Protein AF-A0A9E5KRP1-F1 (afdb_monomer_lite)

Foldseek 3Di:
DVVVVVVVVVVPDDPLDADDPVLVCLLLVLCCPPPVNVLVNLLLVLLLAQLEDPQQQLQAAPVQADLPQQKGWRFWGKDWDADPDPPHIDIAIGGDPDPLRTAITHHDPVNSVSLVVLVVVCVVLVAAQPADHPNDTRRSDADSNNYGDDQVVQFVSVQVSQVVSQVVQCVVCPPVNPDDGHDNDGSNSSSLNNLLVCVVVVHDLVVSCSSNSPPDSVVSVVSVVVSCVVVVVVVVVVLVVCCVPQQVPFDFQDPVLLVVLLVVLLVLLVVCCVQPLVFFFDQFDDLQETDTHHPADLQRLLNLLSLLLSCVSPVDCVSLVSLVVVLVSLLVCLVVVPHLQFQSLLNRLLSRLLSNCVVPVDVSSVNSLLSSLVSQCVQADPQLLARFGHDDRLDQVRQKDFLLSLSSLVSLLVNCVVPVDCPSVVSSVSHVVSQLVAQQDPQLAGAGMWHAGSVRSHTDDGAHAFEQARPWHFLQSLLSQLQSLLSVCVRVVDVVSVVSNCSSLSVNVSLAESLRFAFRISVDYPPDPGFTALLSLLSNLLSLLSNLVPDDVVSSVVSPSSSSSSLVSQSVPFADPDVVSHSAGGFRRFPGDDHPRHDDDGDNGRTDGSSSRSSSSVSSSSVVDVDDRSD

Secondary structure (DSSP, 8-state):
-TTHHHHTTSTT----PPPPHHHHHHHHHHHHH-TTTGGGHHHHHHHHHH---HHHHHH-BGGGEETTTTEEEE--EEEEEE-SSTT-EEEEEEPPSSGGG-EEEE--HHHHHHHHHHHHHHHHTT------BTTB--BSSB-TTSPBPPHHHHHHHHHHHHHHHHHHHHHHH-GGG------S--HHHHHHHHHHHHHHTT--HHHHHHHHT-SSHHHHHHHHHHHHHHHHHHHHHHHHHHIIIIITTSPPPPHHHHHHHHHHHHHHHHHHHHHHSSSEE-SB-BTTBPPEE-S-STTHHHHHHHHHHHHHHH--HHHHHHHHHHHHHHHHHHHTTTT--BSTHHHHHIIIIIHHHHHH--HHHHHHHHHHHHHHHTTEETTTTEE--BSSTT-GGG-EEEGGGGGTTHHHHHHHHHH--THHHHHHHHHHHHHHHHHB-TTS-B-SEEEE-TTT--EEEEE-SSSSSTTS-BHHHHHHHHHHHHHHHHHH--THHHHHHHHHHHHHHHT--TTS--BSBTT--TT--SPB-HHHHHHHHHHHHHHHTTS-HHHHHHHHHHHHHHHHHHHHHTB---TTT-SSSB-SEEEE---TT-----EEEEE-BHHHHHHHHHHHHHHHS------

pLDDT: mean 88.11, std 15.24, range [25.03, 98.88]

Structure (mmCIF, N/CA/C/O backbone):
data_AF-A0A9E5KRP1-F1
#
_entry.id   AF-A0A9E5KRP1-F1
#
loop_
_atom_site.group_PDB
_atom_site.id
_atom_site.type_symbol
_atom_site.label_atom_id
_atom_site.label_alt_id
_atom_site.label_comp_id
_atom_site.label_asym_id
_atom_site.label_entity_id
_atom_site.label_seq_id
_atom_site.pdbx_PDB_ins_code
_atom_site.Cartn_x
_atom_site.Cartn_y
_atom_site.Cartn_z
_atom_site.occupancy
_atom_site.B_iso_or_equiv
_atom_site.auth_seq_id
_atom_site.auth_comp_id
_atom_site.auth_asym_id
_atom_site.auth_atom_id
_atom_site.pdbx_PDB_model_num
ATOM 1 N N . MET A 1 1 ? 8.502 -35.314 -46.260 1.00 37.97 1 MET A N 1
ATOM 2 C CA . MET A 1 1 ? 9.926 -35.264 -46.667 1.00 37.97 1 MET A CA 1
ATOM 3 C C . MET A 1 1 ? 10.618 -33.906 -46.466 1.00 37.97 1 MET A C 1
ATOM 5 O O . MET A 1 1 ? 11.375 -33.809 -45.516 1.00 37.97 1 MET A O 1
ATOM 9 N N . LEU A 1 2 ? 10.367 -32.830 -47.233 1.00 32.38 2 LEU A N 1
ATOM 10 C CA . LEU A 1 2 ? 11.058 -31.524 -47.022 1.00 32.38 2 LEU A CA 1
ATOM 11 C C . LEU A 1 2 ? 10.621 -30.746 -45.758 1.00 32.38 2 LEU A C 1
ATOM 13 O O . LEU A 1 2 ? 11.355 -29.892 -45.271 1.00 32.38 2 LEU A O 1
ATOM 17 N N . LYS A 1 3 ? 9.433 -31.046 -45.217 1.00 33.03 3 LYS A N 1
ATOM 18 C CA . LYS A 1 3 ? 8.908 -30.447 -43.974 1.00 33.03 3 LYS A CA 1
ATOM 19 C C . LYS A 1 3 ? 9.410 -31.162 -42.709 1.00 33.03 3 LYS A C 1
ATOM 21 O O . LYS A 1 3 ? 9.541 -30.529 -41.673 1.00 33.03 3 LYS A O 1
ATOM 26 N N . GLU A 1 4 ? 9.750 -32.446 -42.818 1.00 28.22 4 GLU A N 1
ATOM 27 C CA . GLU A 1 4 ? 10.308 -33.253 -41.718 1.00 28.22 4 GLU A CA 1
ATOM 28 C C . GLU A 1 4 ? 11.824 -33.059 -41.585 1.00 28.22 4 GLU A C 1
ATOM 30 O O . GLU A 1 4 ? 12.327 -33.019 -40.472 1.00 28.22 4 GLU A O 1
ATOM 35 N N . LEU A 1 5 ? 12.533 -32.797 -42.692 1.00 27.95 5 LEU A N 1
ATOM 36 C CA . LEU A 1 5 ? 13.955 -32.414 -42.674 1.00 27.95 5 LEU A CA 1
ATOM 37 C C . LEU A 1 5 ? 14.219 -31.039 -42.032 1.00 27.95 5 LEU A C 1
ATOM 39 O O . LEU A 1 5 ? 15.330 -30.781 -41.582 1.00 27.95 5 LEU A O 1
ATOM 43 N N . LYS A 1 6 ? 13.207 -30.159 -41.962 1.00 31.48 6 LYS A N 1
ATOM 44 C CA . LYS A 1 6 ? 13.289 -28.898 -41.203 1.00 31.48 6 LYS A CA 1
ATOM 45 C C . LYS A 1 6 ? 13.118 -29.115 -39.698 1.00 31.48 6 LYS A C 1
ATOM 47 O O . LYS A 1 6 ? 13.790 -28.457 -38.921 1.00 31.48 6 LYS A O 1
ATOM 52 N N . LEU A 1 7 ? 12.279 -30.071 -39.298 1.00 30.39 7 LEU A N 1
ATOM 53 C CA . LEU A 1 7 ? 12.051 -30.407 -37.888 1.00 30.39 7 LEU A CA 1
ATOM 54 C C . LEU A 1 7 ? 13.207 -31.214 -37.275 1.00 30.39 7 LEU A C 1
ATOM 56 O O . LEU A 1 7 ? 13.384 -31.185 -36.064 1.00 30.39 7 LEU A O 1
ATOM 60 N N . SER A 1 8 ? 14.030 -31.881 -38.091 1.00 25.03 8 SER A N 1
ATOM 61 C CA . SER A 1 8 ? 15.220 -32.609 -37.627 1.00 25.03 8 SER A CA 1
ATOM 62 C C . SER A 1 8 ? 16.514 -31.780 -37.611 1.00 25.03 8 SER A C 1
ATOM 64 O O . SER A 1 8 ? 17.558 -32.321 -37.267 1.00 25.03 8 SER A O 1
ATOM 66 N N . HIS A 1 9 ? 16.494 -30.509 -38.030 1.00 27.17 9 HIS A N 1
ATOM 67 C CA . HIS A 1 9 ? 17.647 -29.592 -37.924 1.00 27.17 9 HIS A CA 1
ATOM 68 C C . HIS A 1 9 ? 17.486 -28.530 -36.826 1.00 27.17 9 HIS A C 1
ATOM 70 O O . HIS A 1 9 ? 18.462 -27.867 -36.494 1.00 27.17 9 HIS A O 1
ATOM 76 N N . ASP A 1 10 ? 16.301 -28.415 -36.218 1.00 29.91 10 ASP A N 1
ATOM 77 C CA . ASP A 1 10 ? 16.055 -27.536 -35.063 1.00 29.91 10 ASP A CA 1
ATOM 78 C C . ASP A 1 10 ? 16.246 -28.253 -33.709 1.00 29.91 10 ASP A C 1
ATOM 80 O O . ASP A 1 10 ? 15.986 -27.683 -32.654 1.00 29.91 10 ASP A O 1
ATOM 84 N N . ALA A 1 11 ? 16.742 -29.494 -33.721 1.00 29.14 11 ALA A N 1
ATOM 85 C CA . ALA A 1 11 ? 17.014 -30.298 -32.531 1.00 29.14 11 ALA A CA 1
ATOM 86 C C . ALA A 1 11 ? 18.517 -30.344 -32.185 1.00 29.14 11 ALA A C 1
ATOM 88 O O . ALA A 1 11 ? 19.044 -31.434 -32.026 1.00 29.14 11 ALA A O 1
ATOM 89 N N . ASP A 1 12 ? 19.199 -29.187 -32.183 1.00 33.22 12 ASP A N 1
ATOM 90 C CA . ASP A 1 12 ? 20.297 -28.802 -31.253 1.00 33.22 12 ASP A CA 1
ATOM 91 C C . ASP A 1 12 ? 20.893 -27.417 -31.617 1.00 33.22 12 ASP A C 1
ATOM 93 O O . ASP A 1 12 ? 22.101 -27.217 -31.754 1.00 33.22 12 ASP A O 1
ATOM 97 N N . GLY A 1 13 ? 20.040 -26.417 -31.861 1.00 31.28 13 GLY A N 1
ATOM 98 C CA . GLY A 1 13 ? 20.516 -25.063 -32.151 1.00 31.28 13 GLY A CA 1
ATOM 99 C C . GLY A 1 13 ? 20.951 -24.354 -30.870 1.00 31.28 13 GLY A C 1
ATOM 100 O O . GLY A 1 13 ? 20.089 -23.876 -30.134 1.00 31.28 13 GLY A O 1
ATOM 101 N N . GLU A 1 14 ? 22.259 -24.249 -30.607 1.00 38.22 14 GLU A N 1
ATOM 102 C CA . GLU A 1 14 ? 22.798 -23.350 -29.576 1.00 38.22 14 GLU A CA 1
ATOM 103 C C . GLU A 1 14 ? 22.101 -21.980 -29.666 1.00 38.22 14 GLU A C 1
ATOM 105 O O . GLU A 1 14 ? 22.169 -21.282 -30.684 1.00 38.22 14 GLU A O 1
ATOM 110 N N . LYS A 1 15 ? 21.378 -21.608 -28.602 1.00 49.88 15 LYS A N 1
ATOM 111 C CA . LYS A 1 15 ? 20.687 -20.318 -28.495 1.00 49.88 15 LYS A CA 1
ATOM 112 C C . LYS A 1 15 ? 21.673 -19.179 -28.783 1.00 49.88 15 LYS A C 1
ATOM 114 O O . LYS A 1 15 ? 22.789 -19.181 -28.269 1.00 49.88 15 LYS A O 1
ATOM 119 N N . ARG A 1 16 ? 21.260 -18.185 -29.580 1.00 56.50 16 ARG A N 1
ATOM 120 C CA . ARG A 1 16 ? 22.070 -16.997 -29.916 1.00 56.50 16 ARG A CA 1
ATOM 121 C C . ARG A 1 16 ? 22.377 -16.187 -28.649 1.00 56.50 16 ARG A C 1
ATOM 123 O O . ARG A 1 16 ? 21.557 -15.371 -28.241 1.00 56.50 16 ARG A O 1
ATOM 130 N N . LYS A 1 17 ? 23.540 -16.403 -28.031 1.00 67.12 17 LYS A N 1
ATOM 131 C CA . LYS A 1 17 ? 23.971 -15.685 -26.820 1.00 67.12 17 LYS A CA 1
ATOM 132 C C . LYS A 1 17 ? 24.556 -14.307 -27.157 1.00 67.12 17 LYS A C 1
ATOM 134 O O . LYS A 1 17 ? 25.277 -14.157 -28.144 1.00 67.12 17 LYS A O 1
ATOM 139 N N . ALA A 1 18 ? 24.230 -13.307 -26.339 1.00 82.31 18 ALA A N 1
ATOM 140 C CA . ALA A 1 18 ? 24.843 -11.979 -26.370 1.00 82.31 18 ALA A CA 1
ATOM 141 C C . ALA A 1 18 ? 26.284 -12.015 -25.831 1.00 82.31 18 ALA A C 1
ATOM 143 O O . ALA A 1 18 ? 26.639 -12.909 -25.065 1.00 82.31 18 ALA A O 1
ATOM 144 N N . LEU A 1 19 ? 27.101 -11.026 -26.206 1.00 84.19 19 LEU A N 1
ATOM 145 C CA . LEU A 1 19 ? 28.439 -10.851 -25.629 1.00 84.19 19 LEU A CA 1
ATOM 146 C C . LEU A 1 19 ? 28.336 -10.347 -24.192 1.00 84.19 19 LEU A C 1
ATOM 148 O O . LEU A 1 19 ? 27.588 -9.395 -23.949 1.00 84.19 19 LEU A O 1
ATOM 152 N N . THR A 1 20 ? 29.125 -10.909 -23.273 1.00 86.00 20 THR A N 1
ATOM 153 C CA . THR A 1 20 ? 29.281 -10.377 -21.907 1.00 86.00 20 THR A CA 1
ATOM 154 C C . THR A 1 20 ? 29.922 -8.983 -21.924 1.00 86.00 20 THR A C 1
ATOM 156 O O . THR A 1 20 ? 30.481 -8.562 -22.939 1.00 86.00 20 THR A O 1
ATOM 159 N N . VAL A 1 21 ? 29.840 -8.242 -20.813 1.00 82.81 21 VAL A N 1
ATOM 160 C CA . VAL A 1 21 ? 30.488 -6.919 -20.691 1.00 82.81 21 VAL A CA 1
ATOM 161 C C . VAL A 1 21 ? 32.001 -7.035 -20.893 1.00 82.81 21 VAL A C 1
ATOM 163 O O . VAL A 1 21 ? 32.587 -6.265 -21.646 1.00 82.81 21 VAL A O 1
ATOM 166 N N . GLU A 1 22 ? 32.623 -8.055 -20.303 1.00 84.88 22 GLU A N 1
ATOM 167 C CA . GLU A 1 22 ? 34.058 -8.326 -20.449 1.00 84.88 22 GLU A CA 1
ATOM 168 C C . GLU A 1 22 ? 34.441 -8.612 -21.909 1.00 84.88 22 GLU A C 1
ATOM 170 O O . GLU A 1 22 ? 35.427 -8.074 -22.403 1.00 84.88 22 GLU A O 1
ATOM 175 N N . GLN A 1 23 ? 33.625 -9.385 -22.635 1.00 89.56 23 GLN A N 1
ATOM 176 C CA . GLN A 1 23 ? 33.840 -9.665 -24.059 1.00 89.56 23 GLN A CA 1
ATOM 177 C C . GLN A 1 23 ? 33.658 -8.422 -24.939 1.00 89.56 23 GLN A C 1
ATOM 179 O O . GLN A 1 23 ? 34.384 -8.253 -25.916 1.00 89.56 23 GLN A O 1
ATOM 184 N N . GLN A 1 24 ? 32.704 -7.544 -24.619 1.00 89.38 24 GLN A N 1
ATOM 185 C CA . GLN A 1 24 ? 32.535 -6.273 -25.336 1.00 89.38 24 GLN A CA 1
ATOM 186 C C . GLN A 1 24 ? 33.739 -5.360 -25.133 1.00 89.38 24 GLN A C 1
ATOM 188 O O . GLN A 1 24 ? 34.282 -4.840 -26.106 1.00 89.38 24 GLN A O 1
ATOM 193 N N . ASN A 1 25 ? 34.181 -5.217 -23.883 1.00 89.25 25 ASN A N 1
ATOM 194 C CA . ASN A 1 25 ? 35.348 -4.415 -23.541 1.00 89.25 25 ASN A CA 1
ATOM 195 C C . ASN A 1 25 ? 36.602 -4.955 -24.232 1.00 89.25 25 ASN A C 1
ATOM 197 O O . ASN A 1 25 ? 37.349 -4.178 -24.817 1.00 89.25 25 ASN A O 1
ATOM 201 N N . LEU A 1 26 ? 36.786 -6.280 -24.247 1.00 91.88 26 LEU A N 1
ATOM 202 C CA . LEU A 1 26 ? 37.888 -6.928 -24.954 1.00 91.88 26 LEU A CA 1
ATOM 203 C C . LEU A 1 26 ? 37.864 -6.633 -26.461 1.00 91.88 26 LEU A C 1
ATOM 205 O O . LEU A 1 26 ? 38.884 -6.241 -27.023 1.00 91.88 26 LEU A O 1
ATOM 209 N N . LEU A 1 27 ? 36.704 -6.782 -27.112 1.00 93.19 27 LEU A N 1
ATOM 210 C CA . LEU A 1 27 ? 36.557 -6.504 -28.542 1.00 93.19 27 LEU A CA 1
ATOM 211 C C . LEU A 1 27 ? 36.924 -5.053 -28.872 1.00 93.19 27 LEU A C 1
ATOM 213 O O . LEU A 1 27 ? 37.652 -4.809 -29.832 1.00 93.19 27 LEU A O 1
ATOM 217 N N . PHE A 1 28 ? 36.403 -4.092 -28.106 1.00 93.69 28 PHE A N 1
ATOM 218 C CA . PHE A 1 28 ? 36.619 -2.678 -28.398 1.00 93.69 28 PHE A CA 1
ATOM 219 C C . PHE A 1 28 ? 38.017 -2.199 -28.032 1.00 93.69 28 PHE A C 1
ATOM 221 O O . PHE A 1 28 ? 38.563 -1.417 -28.801 1.00 93.69 28 PHE A O 1
ATOM 228 N N . ALA A 1 29 ? 38.616 -2.712 -26.954 1.00 91.06 29 ALA A N 1
ATOM 229 C CA . ALA A 1 29 ? 40.016 -2.451 -26.628 1.00 91.06 29 ALA A CA 1
ATOM 230 C C . ALA A 1 29 ? 40.941 -2.944 -27.752 1.00 91.06 29 ALA A C 1
ATOM 232 O O . ALA A 1 29 ? 41.749 -2.179 -28.277 1.00 91.06 29 ALA A O 1
ATOM 233 N N . PHE A 1 30 ? 40.738 -4.185 -28.210 1.00 93.12 30 PHE A N 1
ATOM 234 C CA . PHE A 1 30 ? 41.506 -4.757 -29.315 1.00 93.12 30 PHE A CA 1
ATOM 235 C C . PHE A 1 30 ? 41.361 -3.938 -30.604 1.00 93.12 30 PHE A C 1
ATOM 237 O O . PHE A 1 30 ? 42.347 -3.617 -31.263 1.00 93.12 30 PHE A O 1
ATOM 244 N N . LEU A 1 31 ? 40.131 -3.552 -30.957 1.00 92.44 31 LEU A N 1
ATOM 245 C CA . LEU A 1 31 ? 39.888 -2.715 -32.130 1.00 92.44 31 LEU A CA 1
ATOM 246 C C . LEU A 1 31 ? 40.499 -1.316 -31.987 1.00 92.44 31 LEU A C 1
ATOM 248 O O . LEU A 1 31 ? 40.983 -0.790 -32.979 1.00 92.44 31 LEU A O 1
ATOM 252 N N . SER A 1 32 ? 40.502 -0.707 -30.798 1.00 89.56 32 SER A N 1
ATOM 253 C CA . SER A 1 32 ? 41.089 0.624 -30.617 1.00 89.56 32 SER A CA 1
ATOM 254 C C . SER A 1 32 ? 42.616 0.620 -30.676 1.00 89.56 32 SER A C 1
ATOM 256 O O . SER A 1 32 ? 43.192 1.576 -31.186 1.00 89.56 32 SER A O 1
ATOM 258 N N . GLU A 1 33 ? 43.267 -0.441 -30.195 1.00 85.75 33 GLU A N 1
ATOM 259 C CA . GLU A 1 33 ? 44.726 -0.497 -30.034 1.00 85.75 33 GLU A CA 1
ATOM 260 C C . GLU A 1 33 ? 45.449 -1.115 -31.242 1.00 85.75 33 GLU A C 1
ATOM 262 O O . GLU A 1 33 ? 46.601 -0.777 -31.516 1.00 85.75 33 GLU A O 1
ATOM 267 N N . HIS A 1 34 ? 44.793 -2.003 -31.994 1.00 89.00 34 HIS A N 1
ATOM 268 C CA . HIS A 1 34 ? 45.447 -2.766 -33.055 1.00 89.00 34 HIS A CA 1
ATOM 269 C C . HIS A 1 34 ? 45.417 -2.032 -34.411 1.00 89.00 34 HIS A C 1
ATOM 271 O O . HIS A 1 34 ? 44.379 -1.973 -35.077 1.00 89.00 34 HIS A O 1
ATOM 277 N N . GLU A 1 35 ? 46.580 -1.572 -34.894 1.00 84.38 35 GLU A N 1
ATOM 278 C CA . GLU A 1 35 ? 46.730 -0.752 -36.118 1.00 84.38 35 GLU A CA 1
ATOM 279 C C . GLU A 1 35 ? 45.981 -1.315 -37.339 1.00 84.38 35 GLU A C 1
ATOM 281 O O . GLU A 1 35 ? 45.259 -0.602 -38.035 1.00 84.38 35 GLU A O 1
ATOM 286 N N . GLN A 1 36 ? 46.098 -2.625 -37.588 1.00 88.25 36 GLN A N 1
ATOM 287 C CA . GLN A 1 36 ? 45.444 -3.266 -38.734 1.00 88.25 36 GLN A CA 1
ATOM 288 C C . GLN A 1 36 ? 43.908 -3.219 -38.668 1.00 88.25 36 GLN A C 1
ATOM 290 O O . GLN A 1 36 ? 43.261 -3.201 -39.716 1.00 88.25 36 GLN A O 1
ATOM 295 N N . TYR A 1 37 ? 43.311 -3.242 -37.475 1.00 91.62 37 TYR A N 1
ATOM 296 C CA . TYR A 1 37 ? 41.864 -3.387 -37.291 1.00 91.62 37 TYR A CA 1
ATOM 297 C C . TYR A 1 37 ? 41.170 -2.107 -36.826 1.00 91.62 37 TYR A C 1
ATOM 299 O O . TYR A 1 37 ? 39.943 -2.058 -36.874 1.00 91.62 37 TYR A O 1
ATOM 307 N N . HIS A 1 38 ? 41.932 -1.065 -36.491 1.00 90.38 38 HIS A N 1
ATOM 308 C CA . HIS A 1 38 ? 41.427 0.221 -36.010 1.00 90.38 38 HIS A CA 1
ATOM 309 C C . HIS A 1 38 ? 40.341 0.837 -36.899 1.00 90.38 38 HIS A C 1
ATOM 311 O O . HIS A 1 38 ? 39.298 1.261 -36.413 1.00 90.38 38 HIS A O 1
ATOM 317 N N . HIS A 1 39 ? 40.503 0.766 -38.220 1.00 89.69 39 HIS A N 1
ATOM 318 C CA . HIS A 1 39 ? 39.502 1.256 -39.175 1.00 89.69 39 HIS A CA 1
ATOM 319 C C . HIS A 1 39 ? 38.140 0.528 -39.114 1.00 89.69 39 HIS A C 1
ATOM 321 O O . HIS A 1 39 ? 37.157 1.019 -39.655 1.00 89.69 39 HIS A O 1
ATOM 327 N N . TRP A 1 40 ? 38.045 -0.645 -38.476 1.00 93.00 40 TRP A N 1
ATOM 328 C CA . TRP A 1 40 ? 36.770 -1.335 -38.239 1.00 93.00 40 TRP A CA 1
ATOM 329 C C . TRP A 1 40 ? 36.097 -0.933 -36.921 1.00 93.00 40 TRP A C 1
ATOM 331 O O . TRP A 1 40 ? 34.944 -1.317 -36.698 1.00 93.00 40 TRP A O 1
ATOM 341 N N . TYR A 1 41 ? 36.784 -0.191 -36.045 1.00 94.62 41 TYR A N 1
ATOM 342 C CA . TYR A 1 41 ? 36.247 0.224 -34.751 1.00 94.62 41 TYR A CA 1
ATOM 343 C C . TYR A 1 41 ? 34.919 0.983 -34.894 1.00 94.62 41 TYR A C 1
ATOM 345 O O . TYR A 1 41 ? 33.939 0.528 -34.293 1.00 94.62 41 TYR A O 1
ATOM 353 N N . PRO A 1 42 ? 34.805 2.040 -35.732 1.00 94.69 42 PRO A N 1
ATOM 354 C CA . PRO A 1 42 ? 33.580 2.830 -35.809 1.00 94.69 42 PRO A CA 1
ATOM 355 C C . PRO A 1 42 ? 32.341 2.000 -36.143 1.00 94.69 42 PRO A C 1
ATOM 357 O O . PRO A 1 42 ? 31.336 2.051 -35.431 1.00 94.69 42 PRO A O 1
ATOM 360 N N . VAL A 1 43 ? 32.421 1.171 -37.189 1.00 94.38 43 VAL A N 1
ATOM 361 C CA . VAL A 1 43 ? 31.264 0.402 -37.662 1.00 94.38 43 VAL A CA 1
ATOM 362 C C . VAL A 1 43 ? 30.788 -0.613 -36.624 1.00 94.38 43 VAL A C 1
ATOM 364 O O . VAL A 1 43 ? 29.587 -0.710 -36.373 1.00 94.38 43 VAL A O 1
ATOM 367 N N . PHE A 1 44 ? 31.694 -1.351 -35.971 1.00 94.81 44 PHE A N 1
ATOM 368 C CA . PHE A 1 44 ? 31.293 -2.347 -34.974 1.00 94.81 44 PHE A CA 1
ATOM 369 C C . PHE A 1 44 ? 30.846 -1.710 -33.658 1.00 94.81 44 PHE A C 1
ATOM 371 O O . PHE A 1 44 ? 29.906 -2.216 -33.037 1.00 94.81 44 PHE A O 1
ATOM 378 N N . TYR A 1 45 ? 31.455 -0.589 -33.267 1.00 94.19 45 TYR A N 1
ATOM 379 C CA . TYR A 1 45 ? 31.048 0.166 -32.087 1.00 94.19 45 TYR A CA 1
ATOM 380 C C . TYR A 1 45 ? 29.623 0.699 -32.238 1.00 94.19 45 TYR A C 1
ATOM 382 O O . TYR A 1 45 ? 28.769 0.449 -31.384 1.00 94.19 45 TYR A O 1
ATOM 390 N N . ILE A 1 46 ? 29.324 1.340 -33.370 1.00 94.38 46 ILE A N 1
ATOM 391 C CA . ILE A 1 46 ? 27.987 1.867 -33.665 1.00 94.38 46 ILE A CA 1
ATOM 392 C C . ILE A 1 46 ? 26.966 0.724 -33.721 1.00 94.38 46 ILE A C 1
ATOM 394 O O . ILE A 1 46 ? 25.895 0.824 -33.125 1.00 94.38 46 ILE A O 1
ATOM 398 N N . MET A 1 47 ? 27.291 -0.406 -34.357 1.00 91.88 47 MET A N 1
ATOM 399 C CA . MET A 1 47 ? 26.402 -1.577 -34.398 1.00 91.88 47 MET A CA 1
ATOM 400 C C . MET A 1 47 ? 26.033 -2.109 -33.010 1.00 91.88 47 MET A C 1
ATOM 402 O O . MET A 1 47 ? 24.876 -2.468 -32.778 1.00 91.88 47 MET A O 1
ATOM 406 N N . CYS A 1 48 ? 27.004 -2.174 -32.098 1.00 90.44 48 CYS A N 1
ATOM 407 C CA . CYS A 1 48 ? 26.801 -2.704 -30.752 1.00 90.44 48 CYS A CA 1
ATOM 408 C C . CYS A 1 48 ? 26.080 -1.724 -29.815 1.00 90.44 48 CYS A C 1
ATOM 410 O O . CYS A 1 48 ? 25.527 -2.166 -28.813 1.00 90.44 48 CYS A O 1
ATOM 412 N N . ASN A 1 49 ? 26.058 -0.427 -30.144 1.00 90.44 49 ASN A N 1
ATOM 413 C CA . ASN A 1 49 ? 25.513 0.634 -29.285 1.00 90.44 49 ASN A CA 1
ATOM 414 C C . ASN A 1 49 ? 24.282 1.356 -29.864 1.00 90.44 49 ASN A C 1
ATOM 416 O O . ASN A 1 49 ? 23.762 2.277 -29.246 1.00 90.44 49 ASN A O 1
ATOM 420 N N . THR A 1 50 ? 23.789 0.945 -31.035 1.00 89.75 50 THR A N 1
ATOM 421 C CA . THR A 1 50 ? 22.557 1.498 -31.644 1.00 89.75 50 THR A CA 1
ATOM 422 C C . THR A 1 50 ? 21.518 0.427 -31.966 1.00 89.75 50 THR A C 1
ATOM 424 O O . THR A 1 50 ? 20.367 0.730 -32.275 1.00 89.75 50 THR A O 1
ATOM 427 N N . GLY A 1 51 ? 21.912 -0.852 -31.951 1.00 86.56 51 GLY A N 1
ATOM 428 C CA . GLY A 1 51 ? 21.019 -1.965 -32.260 1.00 86.56 51 GLY A CA 1
ATOM 429 C C . GLY A 1 51 ? 20.543 -2.012 -33.709 1.00 86.56 51 GLY A C 1
ATOM 430 O O . GLY A 1 51 ? 19.630 -2.778 -34.019 1.00 86.56 51 GLY A O 1
ATOM 431 N N . MET A 1 52 ? 21.117 -1.225 -34.618 1.00 88.81 52 MET A N 1
ATOM 432 C CA . MET A 1 52 ? 20.739 -1.229 -36.031 1.00 88.81 52 MET A CA 1
ATOM 433 C C . MET A 1 52 ? 21.051 -2.574 -36.705 1.00 88.81 52 MET A C 1
ATOM 435 O O . MET A 1 52 ? 21.984 -3.297 -36.350 1.00 88.81 52 MET A O 1
ATOM 439 N N . ARG A 1 53 ? 20.247 -2.949 -37.704 1.00 87.81 53 ARG A N 1
ATOM 440 C CA . ARG A 1 53 ? 20.509 -4.135 -38.530 1.00 87.81 53 ARG A CA 1
ATOM 441 C C . ARG A 1 53 ? 21.715 -3.872 -39.428 1.00 87.81 53 ARG A C 1
ATOM 443 O O . ARG A 1 53 ? 21.935 -2.757 -39.883 1.00 87.81 53 ARG A O 1
ATOM 450 N N . VAL A 1 54 ? 22.444 -4.926 -39.791 1.00 88.88 54 VAL A N 1
ATOM 451 C CA . VAL A 1 54 ? 23.623 -4.808 -40.671 1.00 88.88 54 VAL A CA 1
ATOM 452 C C . VAL A 1 54 ? 23.321 -4.136 -42.019 1.00 88.88 54 VAL A C 1
ATOM 454 O O . VAL A 1 54 ? 24.135 -3.359 -42.508 1.00 88.88 54 VAL A O 1
ATOM 457 N N . GLY A 1 55 ? 22.138 -4.368 -42.595 1.00 87.38 55 GLY A N 1
ATOM 458 C CA . GLY A 1 55 ? 21.699 -3.676 -43.813 1.00 87.38 55 GLY A CA 1
ATOM 459 C C . GLY A 1 55 ? 21.332 -2.205 -43.595 1.00 87.38 55 GLY A C 1
ATOM 460 O O . GLY A 1 55 ? 21.474 -1.408 -44.511 1.00 87.38 55 GLY A O 1
ATOM 461 N N . GLU A 1 56 ? 20.881 -1.833 -42.395 1.00 90.75 56 GLU A N 1
ATOM 462 C CA . GLU A 1 56 ? 20.603 -0.433 -42.037 1.00 90.75 56 GLU A CA 1
ATOM 463 C C . GLU A 1 56 ? 21.929 0.329 -41.874 1.00 90.75 56 GLU A C 1
ATOM 465 O O . GLU A 1 56 ? 22.068 1.427 -42.388 1.00 90.75 56 GLU A O 1
ATOM 470 N N . ILE A 1 57 ? 22.937 -0.289 -41.247 1.00 92.38 57 ILE A N 1
ATOM 471 C CA . ILE A 1 57 ? 24.273 0.305 -41.057 1.00 92.38 57 ILE A CA 1
ATOM 472 C C . ILE A 1 57 ? 25.023 0.452 -42.380 1.00 92.38 57 ILE A C 1
ATOM 474 O O . ILE A 1 57 ? 25.543 1.519 -42.677 1.00 92.38 57 ILE A O 1
ATOM 478 N N . THR A 1 58 ? 25.057 -0.598 -43.203 1.00 91.69 58 THR A N 1
ATOM 479 C CA . THR A 1 58 ? 25.730 -0.543 -44.518 1.00 91.69 58 THR A CA 1
ATOM 480 C C . THR A 1 58 ? 25.020 0.361 -45.527 1.00 91.69 58 THR A C 1
ATOM 482 O O . THR A 1 58 ? 25.638 0.766 -46.506 1.00 91.69 58 THR A O 1
ATOM 485 N N . GLY A 1 59 ? 23.741 0.677 -45.297 1.00 90.81 59 GLY A N 1
ATOM 486 C CA . GLY A 1 59 ? 22.988 1.655 -46.081 1.00 90.81 59 GLY A CA 1
ATOM 487 C C . GLY A 1 59 ? 23.042 3.082 -45.534 1.00 90.81 59 GLY A C 1
ATOM 488 O O . GLY A 1 59 ? 22.671 3.993 -46.254 1.00 90.81 59 GLY A O 1
ATOM 489 N N . LEU A 1 60 ? 23.506 3.301 -44.301 1.00 94.00 60 LEU A N 1
ATOM 490 C CA . LEU A 1 60 ? 23.420 4.600 -43.633 1.00 94.00 60 LEU A CA 1
ATOM 491 C C . LEU A 1 60 ? 24.201 5.688 -44.387 1.00 94.00 60 LEU A C 1
ATOM 493 O O . LEU A 1 60 ? 25.337 5.450 -44.804 1.00 94.00 60 LEU A O 1
ATOM 497 N N . ARG A 1 61 ? 23.615 6.883 -44.531 1.00 94.69 61 ARG A N 1
ATOM 498 C CA . ARG A 1 61 ? 24.231 8.036 -45.212 1.00 94.69 61 ARG A CA 1
ATOM 499 C C . ARG A 1 61 ? 24.561 9.150 -44.233 1.00 94.69 61 ARG A C 1
ATOM 501 O O . ARG A 1 61 ? 23.918 9.270 -43.191 1.00 94.69 61 ARG A O 1
ATOM 508 N N . TRP A 1 62 ? 25.500 10.023 -44.593 1.00 93.69 62 TRP A N 1
ATOM 509 C CA . TRP A 1 62 ? 25.866 11.160 -43.738 1.00 93.69 62 TRP A CA 1
ATOM 510 C C . TRP A 1 62 ? 24.684 12.089 -43.444 1.00 93.69 62 TRP A C 1
ATOM 512 O O . TRP A 1 62 ? 24.599 12.652 -42.359 1.00 93.69 62 TRP A O 1
ATOM 522 N N . ARG A 1 63 ? 23.731 12.192 -44.377 1.00 92.38 63 ARG A N 1
ATOM 523 C CA . ARG A 1 63 ? 22.499 12.989 -44.230 1.00 92.38 63 ARG A CA 1
ATOM 524 C C . ARG A 1 63 ? 21.470 12.380 -43.275 1.00 92.38 63 ARG A C 1
ATOM 526 O O . ARG A 1 63 ? 20.529 13.068 -42.898 1.00 92.38 63 ARG A O 1
ATOM 533 N N . ASP A 1 64 ? 21.616 11.105 -42.921 1.00 92.81 64 ASP A N 1
ATOM 534 C CA . ASP A 1 64 ? 20.732 10.422 -41.975 1.00 92.81 64 ASP A CA 1
ATOM 535 C C . ASP A 1 64 ? 21.214 10.575 -40.514 1.00 92.81 64 ASP A C 1
ATOM 537 O O . ASP A 1 64 ? 20.536 10.113 -39.598 1.00 92.81 64 ASP A O 1
ATOM 541 N N . VAL A 1 65 ? 22.375 11.203 -40.284 1.00 94.31 65 VAL A N 1
ATOM 542 C CA . VAL A 1 65 ? 23.010 11.363 -38.966 1.00 94.31 65 VAL A CA 1
ATOM 543 C C . VAL A 1 65 ? 23.078 12.844 -38.603 1.00 94.31 65 VAL A C 1
ATOM 545 O O . VAL A 1 65 ? 23.827 13.608 -39.211 1.00 94.31 65 VAL A O 1
ATOM 548 N N . ASP A 1 66 ? 22.333 13.235 -37.573 1.00 92.00 66 ASP A N 1
ATOM 549 C CA . ASP A 1 66 ? 22.391 14.571 -36.986 1.00 92.00 66 ASP A CA 1
ATOM 550 C C . ASP A 1 66 ? 23.347 14.561 -35.785 1.00 92.00 66 ASP A C 1
ATOM 552 O O . ASP A 1 66 ? 23.029 14.043 -34.711 1.00 92.00 66 ASP A O 1
ATOM 556 N N . LEU A 1 67 ? 24.557 15.091 -35.984 1.00 90.19 67 LEU A N 1
ATOM 557 C CA . LEU A 1 67 ? 25.588 15.138 -34.944 1.00 90.19 67 LEU A CA 1
ATOM 558 C C . LEU A 1 67 ? 25.311 16.213 -33.884 1.00 90.19 67 LEU A C 1
ATOM 560 O O . LEU A 1 67 ? 25.884 16.122 -32.794 1.00 90.19 67 LEU A O 1
ATOM 564 N N . ASP A 1 68 ? 24.482 17.214 -34.182 1.00 87.31 68 ASP A N 1
ATOM 565 C CA . ASP A 1 68 ? 24.183 18.316 -33.266 1.00 87.31 68 ASP A CA 1
ATOM 566 C C . ASP A 1 68 ? 23.072 17.900 -32.301 1.00 87.31 68 ASP A C 1
ATOM 568 O O . ASP A 1 68 ? 23.266 17.942 -31.085 1.00 87.31 68 ASP A O 1
ATOM 572 N N . GLU A 1 69 ? 21.974 17.363 -32.836 1.00 88.12 69 GLU A N 1
ATOM 573 C CA . GLU A 1 69 ? 20.846 16.842 -32.051 1.00 88.12 69 GLU A CA 1
ATOM 574 C C . GLU A 1 69 ? 21.083 15.413 -31.524 1.00 88.12 69 GLU A C 1
ATOM 576 O O . GLU A 1 69 ? 20.291 14.897 -30.737 1.00 88.12 69 GLU A O 1
ATOM 581 N N . LYS A 1 70 ? 22.186 14.760 -31.925 1.00 91.38 70 LYS A N 1
ATOM 582 C CA . LYS A 1 70 ? 22.551 13.377 -31.554 1.00 91.38 70 LYS A CA 1
ATOM 583 C C . LYS A 1 70 ? 21.483 12.346 -31.949 1.00 91.38 70 LYS A C 1
ATOM 585 O O . LYS A 1 70 ? 21.153 11.441 -31.179 1.00 91.38 70 LYS A O 1
ATOM 590 N N . LEU A 1 71 ? 20.970 12.440 -33.176 1.00 91.12 71 LEU A N 1
ATOM 591 C CA . LEU A 1 71 ? 19.912 11.565 -33.694 1.00 91.12 71 LEU A CA 1
ATOM 592 C C . LEU A 1 71 ? 20.338 10.831 -34.973 1.00 91.12 71 LEU A C 1
ATOM 594 O O . LEU A 1 71 ? 20.938 11.412 -35.872 1.00 91.12 71 LEU A O 1
ATOM 598 N N . ILE A 1 72 ? 19.988 9.546 -35.076 1.00 93.94 72 ILE A N 1
ATOM 599 C CA . ILE A 1 72 ? 20.176 8.725 -36.282 1.00 93.94 72 ILE A CA 1
ATOM 600 C C . ILE A 1 72 ? 18.806 8.393 -36.872 1.00 93.94 72 ILE A C 1
ATOM 602 O O . ILE A 1 72 ? 17.989 7.748 -36.214 1.00 93.94 72 ILE A O 1
ATOM 606 N N . SER A 1 73 ? 18.560 8.782 -38.120 1.00 91.50 73 SER A N 1
ATOM 607 C CA . SER A 1 73 ? 17.343 8.447 -38.862 1.00 91.50 73 SER A CA 1
ATOM 608 C C . SER A 1 73 ? 17.510 7.127 -39.614 1.00 91.50 73 SER A C 1
ATOM 610 O O . SER A 1 73 ? 18.251 7.029 -40.589 1.00 91.50 73 SER A O 1
ATOM 612 N N . VAL A 1 74 ? 16.790 6.087 -39.195 1.00 89.56 74 VAL A N 1
ATOM 613 C CA . VAL A 1 74 ? 16.774 4.797 -39.893 1.00 89.56 74 VAL A CA 1
ATOM 614 C C . VAL A 1 74 ? 15.539 4.731 -40.780 1.00 89.56 74 VAL A C 1
ATOM 616 O O . VAL A 1 74 ? 14.445 4.441 -40.301 1.00 89.56 74 VAL A O 1
ATOM 619 N N . ASN A 1 75 ? 15.716 4.998 -42.076 1.00 87.12 75 ASN A N 1
ATOM 620 C CA . ASN A 1 75 ? 14.618 5.094 -43.051 1.00 87.12 75 ASN A CA 1
ATOM 621 C C . ASN A 1 75 ? 14.736 4.129 -44.252 1.00 87.12 75 ASN A C 1
ATOM 623 O O . ASN A 1 75 ? 13.844 4.072 -45.096 1.00 87.12 75 ASN A O 1
ATOM 627 N N . HIS A 1 76 ? 15.803 3.328 -44.334 1.00 87.38 76 HIS A N 1
ATOM 628 C CA . HIS A 1 76 ? 16.004 2.353 -45.409 1.00 87.38 76 HIS A CA 1
ATOM 629 C C . HIS A 1 76 ? 16.982 1.235 -45.008 1.00 87.38 76 HIS A C 1
ATOM 631 O O . HIS A 1 76 ? 17.584 1.251 -43.935 1.00 87.38 76 HIS A O 1
ATOM 637 N N . THR A 1 77 ? 17.107 0.203 -45.842 1.00 88.06 77 THR A N 1
ATOM 638 C CA . THR A 1 77 ? 18.018 -0.929 -45.618 1.00 88.06 77 THR A CA 1
ATOM 639 C C . THR A 1 77 ? 18.666 -1.350 -46.931 1.00 88.06 77 THR A C 1
ATOM 641 O O . THR A 1 77 ? 17.967 -1.631 -47.906 1.00 88.06 77 THR A O 1
ATOM 644 N N . LEU A 1 78 ? 19.995 -1.459 -46.942 1.00 88.50 78 LEU A N 1
ATOM 645 C CA . LEU A 1 78 ? 20.757 -2.004 -48.059 1.00 88.50 78 LEU A CA 1
ATOM 646 C C . LEU A 1 78 ? 20.676 -3.537 -48.066 1.00 88.50 78 LEU A C 1
ATOM 648 O O . LEU A 1 78 ? 21.025 -4.211 -47.088 1.00 88.50 78 LEU A O 1
ATOM 652 N N . VAL A 1 79 ? 20.229 -4.094 -49.190 1.00 85.44 79 VAL A N 1
ATOM 653 C CA . VAL A 1 79 ? 20.101 -5.536 -49.413 1.00 85.44 79 VAL A CA 1
ATOM 654 C C . VAL A 1 79 ? 20.962 -5.950 -50.599 1.00 85.44 79 VAL A C 1
ATOM 656 O O . VAL A 1 79 ? 20.978 -5.299 -51.640 1.00 85.44 79 VAL A O 1
ATOM 659 N N . TYR A 1 80 ? 21.683 -7.057 -50.439 1.00 84.12 80 TYR A N 1
ATOM 660 C CA . TYR A 1 80 ? 22.471 -7.666 -51.503 1.00 84.12 80 TYR A CA 1
ATOM 661 C C . TYR A 1 80 ? 21.737 -8.892 -52.046 1.00 84.12 80 TYR A C 1
ATOM 663 O O . TYR A 1 80 ? 21.520 -9.860 -51.313 1.00 84.12 80 TYR A O 1
ATOM 671 N N . TYR A 1 81 ? 21.366 -8.858 -53.324 1.00 79.50 81 TYR A N 1
ATOM 672 C CA . TYR A 1 81 ? 20.734 -9.978 -54.011 1.00 79.50 81 TYR A CA 1
ATOM 673 C C . TYR A 1 81 ? 21.786 -10.773 -54.786 1.00 79.50 81 TYR A C 1
ATOM 675 O O . TYR A 1 81 ? 22.558 -10.220 -55.568 1.00 79.50 81 TYR A O 1
ATOM 683 N N . ASN A 1 82 ? 21.804 -12.088 -54.569 1.00 71.69 82 ASN A N 1
ATOM 684 C CA . ASN A 1 82 ? 22.639 -13.033 -55.303 1.00 71.69 82 ASN A CA 1
ATOM 685 C C . ASN A 1 82 ? 21.723 -14.046 -55.995 1.00 71.69 82 ASN A C 1
ATOM 687 O O . ASN A 1 82 ? 21.306 -15.037 -55.388 1.00 71.69 82 ASN A O 1
ATOM 691 N N . HIS A 1 83 ? 21.355 -13.754 -57.242 1.00 68.25 83 HIS A N 1
ATOM 692 C CA . HIS A 1 83 ? 20.546 -14.649 -58.060 1.00 68.25 83 HIS A CA 1
ATOM 693 C C . HIS A 1 83 ? 21.461 -15.574 -58.868 1.00 68.25 83 HIS A C 1
ATOM 695 O O . HIS A 1 83 ? 22.413 -15.119 -59.494 1.00 68.25 83 HIS A O 1
ATOM 701 N N . ARG A 1 84 ? 21.151 -16.878 -58.891 1.00 54.09 84 ARG A N 1
ATOM 702 C CA . ARG A 1 84 ? 21.838 -17.866 -59.750 1.00 54.09 84 ARG A CA 1
ATOM 703 C C . ARG A 1 84 ? 21.380 -17.814 -61.221 1.00 54.09 84 ARG A C 1
ATOM 705 O O . ARG A 1 84 ? 21.794 -18.661 -62.006 1.00 54.09 84 ARG A O 1
ATOM 712 N N . ASP A 1 85 ? 20.568 -16.819 -61.574 1.00 54.72 85 ASP A N 1
ATOM 713 C CA . ASP A 1 85 ? 19.942 -16.632 -62.885 1.00 54.72 85 ASP A CA 1
ATOM 714 C C . ASP A 1 85 ? 20.588 -15.431 -63.621 1.00 54.72 85 ASP A C 1
ATOM 716 O O . ASP A 1 85 ? 21.456 -14.752 -63.073 1.00 54.72 85 ASP A O 1
ATOM 720 N N . GLU A 1 86 ? 20.129 -15.102 -64.836 1.00 53.12 86 GLU A N 1
ATOM 721 C CA . GLU A 1 86 ? 20.692 -14.050 -65.720 1.00 53.12 86 GLU A CA 1
ATOM 722 C C . GLU A 1 86 ? 20.780 -12.627 -65.111 1.00 53.12 86 GLU A C 1
ATOM 724 O O . GLU A 1 86 ? 21.434 -11.755 -65.679 1.00 53.12 86 GLU A O 1
ATOM 729 N N . LYS A 1 87 ? 20.157 -12.372 -63.950 1.00 58.56 87 LYS A N 1
ATOM 730 C CA . LYS A 1 87 ? 20.142 -11.062 -63.264 1.00 58.56 87 LYS A CA 1
ATOM 731 C C . LYS A 1 87 ? 21.408 -10.743 -62.449 1.00 58.56 87 LYS A C 1
ATOM 733 O O . LYS A 1 87 ? 21.573 -9.599 -62.034 1.00 58.56 87 LYS A O 1
ATOM 738 N N . GLY A 1 88 ? 22.297 -11.715 -62.229 1.00 66.62 88 GLY A N 1
ATOM 739 C CA . GLY A 1 88 ? 23.579 -11.509 -61.544 1.00 66.62 88 GLY A CA 1
ATOM 740 C C . GLY A 1 88 ? 23.476 -11.063 -60.075 1.00 66.62 88 GLY A C 1
ATOM 741 O O . GLY A 1 88 ? 22.456 -11.254 -59.407 1.00 66.62 88 GLY A O 1
ATOM 742 N N . CYS A 1 89 ? 24.570 -10.487 -59.563 1.00 74.50 89 CYS A N 1
ATOM 743 C CA . CYS A 1 89 ? 24.671 -9.962 -58.199 1.00 74.50 89 CYS A CA 1
ATOM 744 C C . CYS A 1 89 ? 24.539 -8.437 -58.185 1.00 74.50 89 CYS A C 1
ATOM 746 O O . CYS A 1 89 ? 25.331 -7.759 -58.840 1.00 74.50 89 CYS A O 1
ATOM 748 N N . TYR A 1 90 ? 23.615 -7.892 -57.393 1.00 81.06 90 TYR A N 1
ATOM 749 C CA . TYR A 1 90 ? 23.426 -6.442 -57.284 1.00 81.06 90 TYR A CA 1
ATOM 750 C C . TYR A 1 90 ? 22.949 -6.011 -55.890 1.00 81.06 90 TYR A C 1
ATOM 752 O O . TYR A 1 90 ? 22.431 -6.812 -55.107 1.00 81.06 90 TYR A O 1
ATOM 760 N N . PHE A 1 91 ? 23.154 -4.732 -55.576 1.00 84.81 91 PHE A N 1
ATOM 761 C CA . PHE A 1 91 ? 22.630 -4.086 -54.375 1.00 84.81 91 PHE A CA 1
ATOM 762 C C . PHE A 1 91 ? 21.311 -3.386 -54.682 1.00 84.81 91 PHE A C 1
ATOM 764 O O . PHE A 1 91 ? 21.138 -2.860 -55.777 1.00 84.81 91 PHE A O 1
ATOM 771 N N . SER A 1 92 ? 20.407 -3.357 -53.710 1.00 87.12 92 SER A N 1
ATOM 772 C CA . SER A 1 92 ? 19.161 -2.604 -53.798 1.00 87.12 92 SER A CA 1
ATOM 773 C C . SER A 1 92 ? 18.760 -2.056 -52.431 1.00 87.12 92 SER A C 1
ATOM 775 O O . SER A 1 92 ? 19.104 -2.632 -51.391 1.00 87.12 92 SER A O 1
ATOM 777 N N . ILE A 1 93 ? 18.063 -0.923 -52.438 1.00 86.62 93 ILE A N 1
ATOM 778 C CA . ILE A 1 93 ? 17.559 -0.255 -51.242 1.00 86.62 93 ILE A CA 1
ATOM 779 C C . ILE A 1 93 ? 16.104 -0.656 -51.023 1.00 86.62 93 ILE A C 1
ATOM 781 O O . ILE A 1 93 ? 15.216 -0.334 -51.810 1.00 86.62 93 ILE A O 1
ATOM 785 N N . ASN A 1 94 ? 15.847 -1.319 -49.898 1.00 84.38 94 ASN A N 1
ATOM 786 C CA . ASN A 1 94 ? 14.492 -1.581 -49.442 1.00 84.38 94 ASN A CA 1
ATOM 787 C C . ASN A 1 94 ? 14.074 -0.477 -48.466 1.00 84.38 94 ASN A C 1
ATOM 789 O O . ASN A 1 94 ? 14.664 -0.338 -47.391 1.00 84.38 94 ASN A O 1
ATOM 793 N N . THR A 1 95 ? 13.031 0.275 -48.812 1.00 75.69 95 THR A N 1
ATOM 794 C CA . THR A 1 95 ? 12.367 1.188 -47.877 1.00 75.69 95 THR A CA 1
ATOM 795 C C . THR A 1 95 ? 11.307 0.433 -47.063 1.00 75.69 95 THR A C 1
ATOM 797 O O . THR A 1 95 ? 10.664 -0.496 -47.574 1.00 75.69 95 THR A O 1
ATOM 800 N N . PRO A 1 96 ? 11.116 0.764 -45.776 1.00 63.09 96 PRO A N 1
ATOM 801 C CA . PRO A 1 96 ? 10.078 0.139 -44.971 1.00 63.09 96 PRO A CA 1
ATOM 802 C C . PRO A 1 96 ? 8.684 0.415 -45.552 1.00 63.09 96 PRO A C 1
ATOM 804 O O . PRO A 1 96 ? 8.317 1.554 -45.812 1.00 63.09 96 PRO A O 1
ATOM 807 N N . LYS A 1 97 ? 7.856 -0.626 -45.718 1.00 51.25 97 LYS A N 1
ATOM 808 C CA . LYS A 1 97 ? 6.484 -0.496 -46.260 1.00 51.25 97 LYS A CA 1
ATOM 809 C C . LYS A 1 97 ? 5.480 0.142 -45.280 1.00 51.25 97 LYS A C 1
ATOM 811 O O . LYS A 1 97 ? 4.310 0.288 -45.620 1.00 51.25 97 LYS A O 1
ATOM 816 N N . THR A 1 98 ? 5.900 0.472 -44.057 1.00 53.59 98 THR A N 1
ATOM 817 C CA . THR A 1 98 ? 5.038 0.915 -42.947 1.00 53.59 98 THR A CA 1
ATOM 818 C C . THR A 1 98 ? 5.740 1.971 -42.092 1.00 53.59 98 THR A C 1
ATOM 820 O O . THR A 1 98 ? 6.932 1.816 -41.830 1.00 53.59 98 THR A O 1
ATOM 823 N N . LYS A 1 99 ? 4.991 2.944 -41.543 1.00 51.53 99 LYS A N 1
ATOM 824 C CA . LYS A 1 99 ? 5.498 4.000 -40.634 1.00 51.53 99 LYS A CA 1
ATOM 825 C C . LYS A 1 99 ? 6.307 3.488 -39.431 1.00 51.53 99 LYS A C 1
ATOM 827 O O . LYS A 1 99 ? 7.168 4.198 -38.951 1.00 51.53 99 LYS A O 1
ATOM 832 N N . ALA A 1 100 ? 6.068 2.258 -38.968 1.00 46.31 100 ALA A N 1
ATOM 833 C CA . ALA A 1 100 ? 6.794 1.655 -37.843 1.00 46.31 100 ALA A CA 1
ATOM 834 C C . ALA A 1 100 ? 8.242 1.220 -38.165 1.00 46.31 100 ALA A C 1
ATOM 836 O O . ALA A 1 100 ? 8.979 0.830 -37.266 1.00 46.31 100 ALA A O 1
ATOM 837 N N . GLY A 1 101 ? 8.639 1.198 -39.443 1.00 54.59 101 GLY A N 1
ATOM 838 C CA . GLY A 1 101 ? 10.007 0.856 -39.844 1.00 54.59 101 GLY A CA 1
ATOM 839 C C . GLY A 1 101 ? 10.931 2.065 -39.997 1.00 54.59 101 GLY A C 1
ATOM 840 O O . GLY A 1 101 ? 12.144 1.873 -40.035 1.00 54.59 101 GLY A O 1
ATOM 841 N N . GLU A 1 102 ? 10.364 3.272 -40.062 1.00 73.31 102 GLU A N 1
ATOM 842 C CA . GLU A 1 102 ? 11.092 4.537 -39.968 1.00 73.31 102 GLU A CA 1
ATOM 843 C C . GLU A 1 102 ? 11.198 4.911 -38.493 1.00 73.31 102 GLU A C 1
ATOM 845 O O . GLU A 1 102 ? 10.182 5.047 -37.812 1.00 73.31 102 GLU A O 1
ATOM 850 N N . ARG A 1 103 ? 12.423 5.031 -37.982 1.00 85.19 103 ARG A N 1
ATOM 851 C CA . ARG A 1 103 ? 12.651 5.342 -36.568 1.00 85.19 103 ARG A CA 1
ATOM 852 C C . ARG A 1 103 ? 13.849 6.248 -36.384 1.00 85.19 103 ARG A C 1
ATOM 854 O O . ARG A 1 103 ? 14.778 6.228 -37.193 1.00 85.19 103 ARG A O 1
ATOM 861 N N . THR A 1 104 ? 13.840 6.968 -35.274 1.00 86.88 104 THR A N 1
ATOM 862 C CA . THR A 1 104 ? 14.973 7.776 -34.842 1.00 86.88 104 THR A CA 1
ATOM 863 C C . THR A 1 104 ? 15.625 7.110 -33.641 1.00 86.88 104 THR A C 1
ATOM 865 O O . THR A 1 104 ? 14.942 6.755 -32.684 1.00 86.88 104 THR A O 1
ATOM 868 N N . ILE A 1 105 ? 16.940 6.921 -33.697 1.00 88.44 105 ILE A N 1
ATOM 869 C CA . ILE A 1 105 ? 17.724 6.341 -32.608 1.00 88.44 105 ILE A CA 1
ATOM 870 C C . ILE A 1 105 ? 18.552 7.469 -31.980 1.00 88.44 105 ILE A C 1
ATOM 872 O O . ILE A 1 105 ? 19.363 8.067 -32.693 1.00 88.44 105 ILE A O 1
ATOM 876 N N . PRO A 1 106 ? 18.366 7.784 -30.685 1.00 86.44 106 PRO A N 1
ATOM 877 C CA . PRO A 1 106 ? 19.257 8.702 -29.987 1.00 86.44 106 PRO A CA 1
ATOM 878 C C . PRO A 1 106 ? 20.647 8.073 -29.844 1.00 86.44 106 PRO A C 1
ATOM 880 O O . PRO A 1 106 ? 20.761 6.875 -29.577 1.00 86.44 106 PRO A O 1
ATOM 883 N N . MET A 1 107 ? 21.700 8.868 -30.032 1.00 89.38 107 MET A N 1
ATOM 884 C CA . MET A 1 107 ? 23.087 8.407 -29.931 1.00 89.38 107 MET A CA 1
ATOM 885 C C . MET A 1 107 ? 23.808 9.018 -28.726 1.00 89.38 107 MET A C 1
ATOM 887 O O . MET A 1 107 ? 23.563 10.165 -28.356 1.00 89.38 107 MET A O 1
ATOM 891 N N . THR A 1 108 ? 24.717 8.253 -28.120 1.00 89.44 108 THR A N 1
ATOM 892 C CA . THR A 1 108 ? 25.583 8.747 -27.040 1.00 89.44 108 THR A CA 1
ATOM 893 C C . THR A 1 108 ? 26.756 9.555 -27.600 1.00 89.44 108 THR A C 1
ATOM 895 O O . THR A 1 108 ? 27.007 9.557 -28.810 1.00 89.44 108 THR A O 1
ATOM 898 N N . ASP A 1 109 ? 27.496 10.240 -26.726 1.00 89.75 109 ASP A N 1
ATOM 899 C CA . ASP A 1 109 ? 28.692 10.989 -27.128 1.00 89.75 109 ASP A CA 1
ATOM 900 C C . ASP A 1 109 ? 29.776 10.085 -27.725 1.00 89.75 109 ASP A C 1
ATOM 902 O O . ASP A 1 109 ? 30.463 10.475 -28.666 1.00 89.75 109 ASP A O 1
ATOM 906 N N . GLU A 1 110 ? 29.875 8.842 -27.265 1.00 91.12 110 GLU A N 1
ATOM 907 C CA . GLU A 1 110 ? 30.824 7.858 -27.779 1.00 91.12 110 GLU A CA 1
ATOM 908 C C . GLU A 1 110 ? 30.422 7.358 -29.172 1.00 91.12 110 GLU A C 1
ATOM 910 O O . GLU A 1 110 ? 31.268 7.195 -30.051 1.00 91.12 110 GLU A O 1
ATOM 915 N N . VAL A 1 111 ? 29.120 7.166 -29.422 1.00 92.56 111 VAL A N 1
ATOM 916 C CA . VAL A 1 111 ? 28.614 6.826 -30.763 1.00 92.56 111 VAL A CA 1
ATOM 917 C C . VAL A 1 111 ? 28.841 7.992 -31.729 1.00 92.56 111 VAL A C 1
ATOM 919 O O . VAL A 1 111 ? 29.262 7.778 -32.867 1.00 92.56 111 VAL A O 1
ATOM 922 N N . LYS A 1 112 ? 28.636 9.231 -31.269 1.00 93.56 112 LYS A N 1
ATOM 923 C CA . LYS A 1 112 ? 28.984 10.438 -32.030 1.00 93.56 112 LYS A CA 1
ATOM 924 C C . LYS A 1 112 ? 30.483 10.481 -32.344 1.00 93.56 112 LYS A C 1
ATOM 926 O O . LYS A 1 112 ? 30.850 10.732 -33.492 1.00 93.56 112 LYS A O 1
ATOM 931 N N . ALA A 1 113 ? 31.340 10.197 -31.364 1.00 92.94 113 ALA A N 1
ATOM 932 C CA . ALA A 1 113 ? 32.787 10.140 -31.555 1.00 92.94 113 ALA A CA 1
ATOM 933 C C . ALA A 1 113 ? 33.190 9.073 -32.587 1.00 92.94 113 ALA A C 1
ATOM 935 O O . ALA A 1 113 ? 34.030 9.343 -33.441 1.00 92.94 113 ALA A O 1
ATOM 936 N N . ALA A 1 114 ? 32.537 7.907 -32.590 1.00 94.75 114 ALA A N 1
ATOM 937 C CA . ALA A 1 114 ? 32.763 6.874 -33.600 1.00 94.75 114 ALA A CA 1
ATOM 938 C C . ALA A 1 114 ? 32.414 7.354 -35.025 1.00 94.75 114 ALA A C 1
ATOM 940 O O . ALA A 1 114 ? 33.173 7.103 -35.958 1.00 94.75 114 ALA A O 1
ATOM 941 N N . PHE A 1 115 ? 31.315 8.095 -35.215 1.00 95.75 115 PHE A N 1
ATOM 942 C CA . PHE A 1 115 ? 31.006 8.695 -36.522 1.00 95.75 115 PHE A CA 1
ATOM 943 C C . PHE A 1 115 ? 32.042 9.735 -36.960 1.00 95.75 115 PHE A C 1
ATOM 945 O O . PHE A 1 115 ? 32.364 9.817 -38.145 1.00 95.75 115 PHE A O 1
ATOM 952 N N . ILE A 1 116 ? 32.562 10.531 -36.025 1.00 94.06 116 ILE A N 1
ATOM 953 C CA . ILE A 1 116 ? 33.616 11.512 -36.313 1.00 94.06 116 ILE A CA 1
ATOM 954 C C . ILE A 1 116 ? 34.904 10.793 -36.729 1.00 94.06 116 ILE A C 1
ATOM 956 O O . ILE A 1 116 ? 35.474 11.137 -37.760 1.00 94.06 116 ILE A O 1
ATOM 960 N N . MET A 1 117 ? 35.285 9.738 -36.007 1.00 93.25 117 MET A N 1
ATOM 961 C CA . MET A 1 117 ? 36.452 8.908 -36.316 1.00 93.25 117 MET A CA 1
ATOM 962 C C . MET A 1 117 ? 36.375 8.302 -37.725 1.00 93.25 117 MET A C 1
ATOM 964 O O . MET A 1 117 ? 37.352 8.339 -38.469 1.00 93.25 117 MET A O 1
ATOM 968 N N . GLU A 1 118 ? 35.206 7.799 -38.139 1.00 94.44 118 GLU A N 1
ATOM 969 C CA . GLU A 1 118 ? 35.009 7.301 -39.510 1.00 94.44 118 GLU A CA 1
ATOM 970 C C . GLU A 1 118 ? 35.193 8.414 -40.556 1.00 94.44 118 GLU A C 1
ATOM 972 O O . GLU A 1 118 ? 35.797 8.199 -41.607 1.00 94.44 118 GLU A O 1
ATOM 977 N N . ARG A 1 119 ? 34.698 9.624 -40.271 1.00 92.69 119 ARG A N 1
ATOM 978 C CA . ARG A 1 119 ? 34.831 10.775 -41.175 1.00 92.69 119 ARG A CA 1
ATOM 979 C C . ARG A 1 119 ? 36.286 11.212 -41.331 1.00 92.69 119 ARG A C 1
ATOM 981 O O . ARG A 1 119 ? 36.716 11.506 -42.445 1.00 92.69 119 ARG A O 1
ATOM 988 N N . GLU A 1 120 ? 37.023 11.261 -40.227 1.00 92.12 120 GLU A N 1
ATOM 989 C CA . GLU A 1 120 ? 38.450 11.592 -40.206 1.00 92.12 120 GLU A CA 1
ATOM 990 C C . GLU A 1 120 ? 39.258 10.551 -40.984 1.00 92.12 120 GLU A C 1
ATOM 992 O O . GLU A 1 120 ? 40.013 10.916 -41.885 1.00 92.12 120 GLU A O 1
ATOM 997 N N . TYR A 1 121 ? 39.001 9.260 -40.748 1.00 91.44 121 TYR A N 1
ATOM 998 C CA . TYR A 1 121 ? 39.633 8.169 -41.490 1.00 91.44 121 TYR A CA 1
ATOM 999 C C . TYR A 1 121 ? 39.414 8.285 -43.005 1.00 91.44 121 TYR A C 1
ATOM 1001 O O . TYR A 1 121 ? 40.358 8.160 -43.786 1.00 91.44 121 TYR A O 1
ATOM 1009 N N . GLN A 1 122 ? 38.184 8.566 -43.445 1.00 91.56 122 GLN A N 1
ATOM 1010 C CA . GLN A 1 122 ? 37.883 8.740 -44.869 1.00 91.56 122 GLN A CA 1
ATOM 1011 C C . GLN A 1 122 ? 38.599 9.944 -45.479 1.00 91.56 122 GLN A C 1
ATOM 1013 O O . GLN A 1 122 ? 39.090 9.859 -46.606 1.00 91.56 122 GLN A O 1
ATOM 1018 N N . TYR A 1 123 ? 38.692 11.047 -44.736 1.00 91.06 123 TYR A N 1
ATOM 1019 C CA . TYR A 1 123 ? 39.413 12.238 -45.170 1.00 91.06 123 TYR A CA 1
ATOM 1020 C C . TYR A 1 123 ? 40.913 11.962 -45.341 1.00 91.06 123 TYR A C 1
ATOM 1022 O O . TYR A 1 123 ? 41.482 12.276 -46.389 1.00 91.06 123 TYR A O 1
ATOM 1030 N N . GLU A 1 124 ? 41.542 11.320 -44.355 1.00 90.12 124 GLU A N 1
ATOM 1031 C CA . GLU A 1 124 ? 42.967 10.970 -44.385 1.00 90.12 124 GLU A CA 1
ATOM 1032 C C . GLU A 1 124 ? 43.296 9.947 -45.476 1.00 90.12 124 GLU A C 1
ATOM 1034 O O . GLU A 1 124 ? 44.282 10.095 -46.201 1.00 90.12 124 GLU A O 1
ATOM 1039 N N . ALA A 1 125 ? 42.442 8.936 -45.643 1.00 87.88 125 ALA A N 1
ATOM 1040 C CA . ALA A 1 125 ? 42.599 7.897 -46.655 1.00 87.88 125 ALA A CA 1
ATOM 1041 C C . ALA A 1 125 ? 42.160 8.338 -48.067 1.00 87.88 125 ALA A C 1
ATOM 1043 O O . ALA A 1 125 ? 42.277 7.553 -49.009 1.00 87.88 125 ALA A O 1
ATOM 1044 N N . GLN A 1 126 ? 41.660 9.572 -48.225 1.00 90.31 126 GLN A N 1
ATOM 1045 C CA . GLN A 1 126 ? 41.101 10.113 -49.473 1.00 90.31 126 GLN A CA 1
ATOM 1046 C C . GLN A 1 126 ? 39.982 9.241 -50.069 1.00 90.31 126 GLN A C 1
ATOM 1048 O O . GLN A 1 126 ? 39.829 9.131 -51.287 1.00 90.31 126 GLN A O 1
ATOM 1053 N N . ILE A 1 127 ? 39.185 8.618 -49.201 1.00 89.44 127 ILE A N 1
ATOM 1054 C CA . ILE A 1 127 ? 38.051 7.780 -49.580 1.00 89.44 127 ILE A CA 1
ATOM 1055 C C . ILE A 1 127 ? 36.806 8.663 -49.645 1.00 89.44 127 ILE A C 1
ATOM 1057 O O . ILE A 1 127 ? 36.470 9.360 -48.693 1.00 89.44 127 ILE A O 1
ATOM 1061 N N . GLN A 1 128 ? 36.098 8.621 -50.771 1.00 87.88 128 GLN A N 1
ATOM 1062 C CA . GLN A 1 128 ? 34.812 9.295 -50.936 1.00 87.88 128 GLN A CA 1
ATOM 1063 C C . GLN A 1 128 ? 33.755 8.307 -51.406 1.00 87.88 128 GLN A C 1
ATOM 1065 O O . GLN A 1 128 ? 34.040 7.393 -52.180 1.00 87.88 128 GLN A O 1
ATOM 1070 N N . SER A 1 129 ? 32.521 8.508 -50.952 1.00 90.25 129 SER A N 1
ATOM 1071 C CA . SER A 1 129 ? 31.383 7.698 -51.374 1.00 90.25 129 SER A CA 1
ATOM 1072 C C . SER A 1 129 ? 31.041 7.995 -52.836 1.00 90.25 129 SER A C 1
ATOM 1074 O O . SER A 1 129 ? 30.506 9.053 -53.161 1.00 90.25 129 SER A O 1
ATOM 1076 N N . VAL A 1 130 ? 31.375 7.066 -53.732 1.00 88.50 130 VAL A N 1
ATOM 1077 C CA . VAL A 1 130 ? 31.057 7.141 -55.172 1.00 88.50 130 VAL A CA 1
ATOM 1078 C C . VAL A 1 130 ? 29.925 6.191 -55.564 1.00 88.50 130 VAL A C 1
ATOM 1080 O O . VAL A 1 130 ? 29.376 6.287 -56.663 1.00 88.50 130 VAL A O 1
ATOM 1083 N N . GLY A 1 131 ? 29.574 5.260 -54.673 1.00 82.94 131 GLY A N 1
ATOM 1084 C CA . GLY A 1 131 ? 28.501 4.301 -54.888 1.00 82.94 131 GLY A CA 1
ATOM 1085 C C . GLY A 1 131 ? 27.131 4.976 -54.934 1.00 82.94 131 GLY A C 1
ATOM 1086 O O . GLY A 1 131 ? 26.771 5.730 -54.033 1.00 82.94 131 GLY A O 1
ATOM 1087 N N . ARG A 1 132 ? 26.336 4.649 -55.958 1.00 88.88 132 ARG A N 1
ATOM 1088 C CA . ARG A 1 132 ? 24.924 5.033 -56.050 1.00 88.88 132 ARG A CA 1
ATOM 1089 C C . ARG A 1 132 ? 24.061 3.793 -56.254 1.00 88.88 132 ARG A C 1
ATOM 1091 O O . ARG A 1 132 ? 24.280 3.039 -57.200 1.00 88.88 132 ARG A O 1
ATOM 1098 N N . VAL A 1 133 ? 23.080 3.589 -55.379 1.00 86.75 133 VAL A N 1
ATOM 1099 C CA . VAL A 1 133 ? 22.177 2.425 -55.397 1.00 86.75 133 VAL A CA 1
ATOM 1100 C C . VAL A 1 133 ? 20.741 2.922 -55.295 1.00 86.75 133 VAL A C 1
ATOM 1102 O O . VAL A 1 133 ? 20.405 3.609 -54.340 1.00 86.75 133 VAL A O 1
ATOM 1105 N N . ASP A 1 134 ? 19.899 2.611 -56.283 1.00 84.62 134 ASP A N 1
ATOM 1106 C CA . ASP A 1 134 ? 18.473 2.988 -56.313 1.00 84.62 134 ASP A CA 1
ATOM 1107 C C . ASP A 1 134 ? 18.196 4.481 -56.014 1.00 84.62 134 ASP A C 1
ATOM 1109 O O . ASP A 1 134 ? 17.189 4.843 -55.413 1.00 84.62 134 ASP A O 1
ATOM 1113 N N . GLY A 1 135 ? 19.106 5.370 -56.435 1.00 83.88 135 GLY A N 1
ATOM 1114 C CA . GLY A 1 135 ? 19.008 6.819 -56.211 1.00 83.88 135 GLY A CA 1
ATOM 1115 C C . GLY A 1 135 ? 19.544 7.313 -54.861 1.00 83.88 135 GLY A C 1
ATOM 1116 O O . GLY A 1 135 ? 19.561 8.520 -54.640 1.00 83.88 135 GLY A O 1
ATOM 1117 N N . TYR A 1 136 ? 20.019 6.416 -53.996 1.00 88.31 136 TYR A N 1
ATOM 1118 C CA . TYR A 1 136 ? 20.718 6.737 -52.751 1.00 88.31 136 TYR A CA 1
ATOM 1119 C C . TYR A 1 136 ? 22.226 6.840 -53.010 1.00 88.31 136 TYR A C 1
ATOM 1121 O O . TYR A 1 136 ? 22.793 6.020 -53.735 1.00 88.31 136 TYR A O 1
ATOM 1129 N N . ASP A 1 137 ? 22.859 7.849 -52.420 1.00 91.56 137 ASP A N 1
ATOM 1130 C CA . ASP A 1 137 ? 24.294 8.135 -52.451 1.00 91.56 137 ASP A CA 1
ATOM 1131 C C . ASP A 1 137 ? 24.769 8.618 -51.067 1.00 91.56 137 ASP A C 1
ATOM 1133 O O . ASP A 1 137 ? 23.990 8.613 -50.114 1.00 91.56 137 ASP A O 1
ATOM 1137 N N . ASP A 1 138 ? 26.043 9.005 -50.952 1.00 91.75 138 ASP A N 1
ATOM 1138 C CA . ASP A 1 138 ? 26.623 9.582 -49.727 1.00 91.75 138 ASP A CA 1
ATOM 1139 C C . ASP A 1 138 ? 26.613 8.629 -48.513 1.00 91.75 138 ASP A C 1
ATOM 1141 O O . ASP A 1 138 ? 26.382 9.012 -47.364 1.00 91.75 138 ASP A O 1
ATOM 1145 N N . PHE A 1 139 ? 26.849 7.343 -48.788 1.00 93.94 139 PHE A N 1
ATOM 1146 C CA . PHE A 1 139 ? 26.952 6.288 -47.780 1.00 93.94 139 PHE A CA 1
ATOM 1147 C C . PHE A 1 139 ? 28.143 6.512 -46.844 1.00 93.94 139 PHE A C 1
ATOM 1149 O O . PHE A 1 139 ? 29.236 6.820 -47.321 1.00 93.94 139 PHE A O 1
ATOM 1156 N N . ILE A 1 140 ? 27.934 6.281 -45.543 1.00 94.06 140 ILE A N 1
ATOM 1157 C CA . ILE A 1 140 ? 28.957 6.399 -44.496 1.00 94.06 140 ILE A CA 1
ATOM 1158 C C . ILE A 1 140 ? 29.964 5.265 -44.639 1.00 94.06 140 ILE A C 1
ATOM 1160 O O . ILE A 1 140 ? 31.116 5.511 -44.948 1.00 94.06 140 ILE A O 1
ATOM 1164 N N . PHE A 1 141 ? 29.552 4.009 -44.467 1.00 92.81 141 PHE A N 1
ATOM 1165 C CA . PHE A 1 141 ? 30.496 2.889 -44.466 1.00 92.81 141 PHE A CA 1
ATOM 1166 C C . PHE A 1 141 ? 30.717 2.344 -45.878 1.00 92.81 141 PHE A C 1
ATOM 1168 O O . PHE A 1 141 ? 29.950 1.513 -46.379 1.00 92.81 141 PHE A O 1
ATOM 1175 N N . VAL A 1 142 ? 31.802 2.791 -46.506 1.00 92.19 142 VAL A N 1
ATOM 1176 C CA . VAL A 1 142 ? 32.219 2.385 -47.853 1.00 92.19 142 VAL A CA 1
ATOM 1177 C C . VAL A 1 142 ? 33.491 1.540 -47.825 1.00 92.19 142 VAL A C 1
ATOM 1179 O O . VAL A 1 142 ? 34.191 1.439 -46.818 1.00 92.19 142 VAL A O 1
ATOM 1182 N N . ASN A 1 143 ? 33.760 0.834 -48.918 1.00 89.62 143 ASN A N 1
ATOM 1183 C CA . ASN A 1 143 ? 35.022 0.137 -49.119 1.00 89.62 143 ASN A CA 1
ATOM 1184 C C . ASN A 1 143 ? 36.110 1.107 -49.607 1.00 89.62 143 ASN A C 1
ATOM 1186 O O . ASN A 1 143 ? 35.841 2.266 -49.909 1.00 89.62 143 ASN A O 1
ATOM 1190 N N . LYS A 1 144 ? 37.345 0.610 -49.732 1.00 86.19 144 LYS A N 1
ATOM 1191 C CA . LYS A 1 144 ? 38.502 1.388 -50.212 1.00 86.19 144 LYS A CA 1
ATOM 1192 C C . LYS A 1 144 ? 38.316 2.038 -51.593 1.00 86.19 144 LYS A C 1
ATOM 1194 O O . LYS A 1 144 ? 39.030 2.973 -51.920 1.00 86.19 144 LYS A O 1
ATOM 1199 N N . ASP A 1 145 ? 37.384 1.524 -52.396 1.00 87.00 145 ASP A N 1
ATOM 1200 C CA . ASP A 1 145 ? 37.071 2.023 -53.736 1.00 87.00 145 ASP A CA 1
ATOM 1201 C C . ASP A 1 145 ? 35.854 2.977 -53.712 1.00 87.00 145 ASP A C 1
ATOM 1203 O O . ASP A 1 145 ? 35.330 3.333 -54.765 1.00 87.00 145 ASP A O 1
ATOM 1207 N N . GLY A 1 146 ? 35.353 3.345 -52.523 1.00 86.69 146 GLY A N 1
ATOM 1208 C CA . GLY A 1 146 ? 34.224 4.260 -52.331 1.00 86.69 146 GLY A CA 1
ATOM 1209 C C . GLY A 1 146 ? 32.838 3.660 -52.603 1.00 86.69 146 GLY A C 1
ATOM 1210 O O . GLY A 1 146 ? 31.850 4.390 -52.687 1.00 86.69 146 GLY A O 1
ATOM 1211 N N . ASN A 1 147 ? 32.737 2.335 -52.755 1.00 89.56 147 ASN A N 1
ATOM 1212 C CA . ASN A 1 147 ? 31.473 1.626 -52.974 1.00 89.56 147 ASN A CA 1
ATOM 1213 C C . ASN A 1 147 ? 30.894 1.078 -51.662 1.00 89.56 147 ASN A C 1
ATOM 1215 O O . ASN A 1 147 ? 31.623 0.840 -50.702 1.00 89.56 147 ASN A O 1
ATOM 1219 N N . VAL A 1 148 ? 29.586 0.811 -51.635 1.00 87.81 148 VAL A N 1
ATOM 1220 C CA . VAL A 1 148 ? 28.887 0.294 -50.445 1.00 87.81 148 VAL A CA 1
ATOM 1221 C C . VAL A 1 148 ? 29.500 -1.001 -49.898 1.00 87.81 148 VAL A C 1
ATOM 1223 O O . VAL A 1 148 ? 29.880 -1.911 -50.645 1.00 87.81 148 VAL A O 1
ATOM 1226 N N . GLN A 1 149 ? 29.570 -1.105 -48.570 1.00 85.88 149 GLN A N 1
ATOM 1227 C CA . GLN A 1 149 ? 30.048 -2.309 -47.894 1.00 85.88 149 GLN A CA 1
ATOM 1228 C C . GLN A 1 149 ? 29.022 -3.448 -47.962 1.00 85.88 149 GLN A C 1
ATOM 1230 O O . GLN A 1 149 ? 27.817 -3.262 -47.808 1.00 85.88 149 GLN A O 1
ATOM 1235 N N . ASN A 1 150 ? 29.511 -4.678 -48.139 1.00 83.25 150 ASN A N 1
ATOM 1236 C CA . ASN A 1 150 ? 28.674 -5.877 -48.105 1.00 83.25 150 ASN A CA 1
ATOM 1237 C C . ASN A 1 150 ? 28.626 -6.459 -46.682 1.00 83.25 150 ASN A C 1
ATOM 1239 O O . ASN A 1 150 ? 29.664 -6.649 -46.046 1.00 83.25 150 ASN A O 1
ATOM 1243 N N . GLN A 1 151 ? 27.442 -6.870 -46.221 1.00 83.75 151 GLN A N 1
ATOM 1244 C CA . GLN A 1 151 ? 27.248 -7.594 -44.955 1.00 83.75 151 GLN A CA 1
ATOM 1245 C C . GLN A 1 151 ? 28.181 -8.817 -44.808 1.00 83.75 151 GLN A C 1
ATOM 1247 O O . GLN A 1 151 ? 28.671 -9.127 -43.720 1.00 83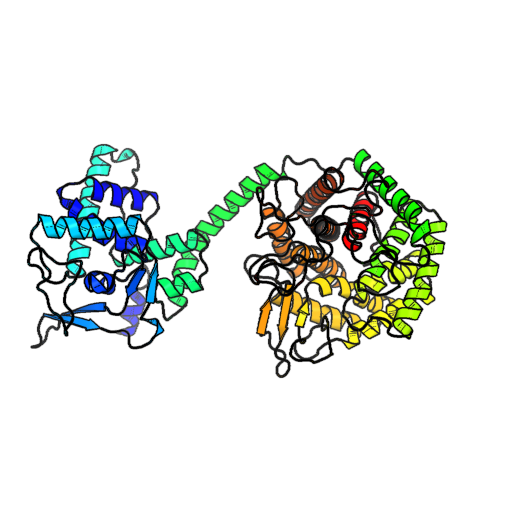.75 151 GLN A O 1
ATOM 1252 N N . GLY A 1 152 ? 28.455 -9.528 -45.905 1.00 85.12 152 GLY A N 1
ATOM 1253 C CA . GLY A 1 152 ? 29.387 -10.653 -45.934 1.00 85.12 152 GLY A CA 1
ATOM 1254 C C . GLY A 1 152 ? 30.846 -10.244 -45.713 1.00 85.12 152 GLY A C 1
ATOM 1255 O O . GLY A 1 152 ? 31.607 -11.022 -45.140 1.00 85.12 152 GLY A O 1
ATOM 1256 N N . ALA A 1 153 ? 31.242 -9.035 -46.123 1.00 86.81 153 ALA A N 1
ATOM 1257 C CA . ALA A 1 153 ? 32.580 -8.501 -45.875 1.00 86.81 153 ALA A CA 1
ATOM 1258 C C . ALA A 1 153 ? 32.771 -8.170 -44.388 1.00 86.81 153 ALA A C 1
ATOM 1260 O O . ALA A 1 153 ? 33.762 -8.607 -43.804 1.00 86.81 153 ALA A O 1
ATOM 1261 N N . LEU A 1 154 ? 31.776 -7.530 -43.760 1.00 89.94 154 LEU A N 1
ATOM 1262 C CA . LEU A 1 154 ? 31.773 -7.248 -42.319 1.00 89.94 154 LEU A CA 1
ATOM 1263 C C . LEU A 1 154 ? 31.887 -8.528 -41.487 1.00 89.94 154 LEU A C 1
ATOM 1265 O O . LEU A 1 154 ? 32.760 -8.639 -40.634 1.00 89.94 154 LEU A O 1
ATOM 1269 N N . ASN A 1 155 ? 31.084 -9.553 -41.787 1.00 91.12 155 ASN A N 1
ATOM 1270 C CA . ASN A 1 155 ? 31.170 -10.825 -41.061 1.00 91.12 155 ASN A CA 1
ATOM 1271 C C . ASN A 1 155 ? 32.510 -11.556 -41.284 1.00 91.12 155 ASN A C 1
ATOM 1273 O O . ASN A 1 155 ? 32.990 -12.245 -40.386 1.00 91.12 155 ASN A O 1
ATOM 1277 N N . LYS A 1 156 ? 33.141 -11.421 -42.460 1.00 91.00 156 LYS A N 1
ATOM 1278 C CA . LYS A 1 156 ? 34.494 -11.958 -42.705 1.00 91.00 156 LYS A CA 1
ATOM 1279 C C . LYS A 1 156 ? 35.574 -11.171 -41.960 1.00 91.00 156 LYS A C 1
ATOM 1281 O O . LYS A 1 156 ? 36.555 -11.771 -41.533 1.00 91.00 156 LYS A O 1
ATOM 1286 N N . ALA A 1 157 ? 35.434 -9.852 -41.836 1.00 91.56 157 ALA A N 1
ATOM 1287 C CA . ALA A 1 157 ? 36.315 -9.034 -41.006 1.00 91.56 157 ALA A CA 1
ATOM 1288 C C . ALA A 1 157 ? 36.188 -9.447 -39.536 1.00 91.56 157 ALA A C 1
ATOM 1290 O O . ALA A 1 157 ? 37.187 -9.818 -38.932 1.00 91.56 157 ALA A O 1
ATOM 1291 N N . LEU A 1 158 ? 34.959 -9.535 -39.026 1.00 92.00 158 LEU A N 1
ATOM 1292 C CA . LEU A 1 158 ? 34.667 -9.917 -37.648 1.00 92.00 158 LEU A CA 1
ATOM 1293 C C . LEU A 1 158 ? 35.247 -11.291 -37.278 1.00 92.00 158 LEU A C 1
ATOM 1295 O O . LEU A 1 158 ? 35.877 -11.431 -36.239 1.00 92.00 158 LEU A O 1
ATOM 1299 N N . LYS A 1 159 ? 35.135 -12.293 -38.161 1.00 92.50 159 LYS A N 1
ATOM 1300 C CA . LYS A 1 159 ? 35.761 -13.612 -37.946 1.00 92.50 159 LYS A CA 1
ATOM 1301 C C . LYS A 1 159 ? 37.287 -13.559 -37.832 1.00 92.50 159 LYS A C 1
ATOM 1303 O O . LYS A 1 159 ? 37.856 -14.344 -37.082 1.00 92.50 159 LYS A O 1
ATOM 1308 N N . ARG A 1 160 ? 37.947 -12.680 -38.597 1.00 93.19 160 ARG A N 1
ATOM 1309 C CA . ARG A 1 160 ? 39.406 -12.493 -38.525 1.00 93.19 160 ARG A CA 1
ATOM 1310 C C . ARG A 1 160 ? 39.798 -11.789 -37.230 1.00 93.19 160 ARG A C 1
ATOM 1312 O O . ARG A 1 160 ? 40.685 -12.278 -36.550 1.00 93.19 160 ARG A O 1
ATOM 1319 N N . ILE A 1 161 ? 39.063 -10.740 -36.862 1.00 94.56 161 ILE A N 1
ATOM 1320 C CA . ILE A 1 161 ? 39.237 -10.008 -35.600 1.00 94.56 161 ILE A CA 1
ATOM 1321 C C . ILE A 1 161 ? 39.095 -10.950 -34.400 1.00 94.56 161 ILE A C 1
ATOM 1323 O O . ILE A 1 161 ? 39.978 -10.983 -33.557 1.00 94.56 161 ILE A O 1
ATOM 1327 N N . ILE A 1 162 ? 38.034 -11.767 -34.348 1.00 92.94 162 ILE A N 1
ATOM 1328 C CA . ILE A 1 162 ? 37.814 -12.736 -33.258 1.00 92.94 162 ILE A CA 1
ATOM 1329 C C . ILE A 1 162 ? 38.986 -13.714 -33.149 1.00 92.94 162 ILE A C 1
ATOM 1331 O O . ILE A 1 162 ? 39.471 -13.976 -32.053 1.00 92.94 162 ILE A O 1
ATOM 1335 N N . ARG A 1 163 ? 39.435 -14.265 -34.284 1.00 93.44 163 ARG A N 1
ATOM 1336 C CA . ARG A 1 163 ? 40.556 -15.207 -34.312 1.00 93.44 163 ARG A CA 1
ATOM 1337 C C . ARG A 1 163 ? 41.829 -14.555 -33.774 1.00 93.44 163 ARG A C 1
ATOM 1339 O O . ARG A 1 163 ? 42.458 -15.137 -32.902 1.00 93.44 163 ARG A O 1
ATOM 1346 N N . ASP A 1 164 ? 42.187 -13.386 -34.293 1.00 93.62 164 ASP A N 1
ATOM 1347 C CA . ASP A 1 164 ? 43.460 -12.734 -33.980 1.00 93.62 164 ASP A CA 1
ATOM 1348 C C . ASP A 1 164 ? 43.468 -12.205 -32.535 1.00 93.62 164 ASP A C 1
ATOM 1350 O O . ASP A 1 164 ? 44.414 -12.469 -31.801 1.00 93.62 164 ASP A O 1
ATOM 1354 N N . CYS A 1 165 ? 42.361 -11.610 -32.075 1.00 92.62 165 CYS A N 1
ATOM 1355 C CA . CYS A 1 165 ? 42.181 -11.192 -30.682 1.00 92.62 165 CYS A CA 1
ATOM 1356 C C . CYS A 1 165 ? 42.320 -12.370 -29.706 1.00 92.62 165 CYS A C 1
ATOM 1358 O O . CYS A 1 165 ? 43.055 -12.284 -28.726 1.00 92.62 165 CYS A O 1
ATOM 1360 N N . ASN A 1 166 ? 41.670 -13.504 -29.988 1.00 92.44 166 ASN A N 1
ATOM 1361 C CA . ASN A 1 166 ? 41.784 -14.683 -29.129 1.00 92.44 166 ASN A CA 1
ATOM 1362 C C . ASN A 1 166 ? 43.197 -15.280 -29.142 1.00 92.44 166 ASN A C 1
ATOM 1364 O O . ASN A 1 166 ? 43.640 -15.778 -28.111 1.00 92.44 166 ASN A O 1
ATOM 1368 N N . CYS A 1 167 ? 43.903 -15.245 -30.279 1.00 90.75 167 CYS A N 1
ATOM 1369 C CA . CYS A 1 167 ? 45.304 -15.661 -30.343 1.00 90.75 167 CYS A CA 1
ATOM 1370 C C . CYS A 1 167 ? 46.178 -14.791 -29.432 1.00 90.75 167 CYS A C 1
ATOM 1372 O O . CYS A 1 167 ? 46.902 -15.342 -28.610 1.00 90.75 167 CYS A O 1
ATOM 1374 N N . GLU A 1 168 ? 46.050 -13.464 -29.502 1.00 89.38 168 GLU A N 1
ATOM 1375 C CA . GLU A 1 168 ? 46.828 -12.548 -28.656 1.00 89.38 168 GLU A CA 1
ATOM 1376 C C . GLU A 1 168 ? 46.521 -12.705 -27.164 1.00 89.38 168 GLU A C 1
ATOM 1378 O O . GLU A 1 168 ? 47.436 -12.736 -26.342 1.00 89.38 168 GLU A O 1
ATOM 1383 N N . VAL A 1 169 ? 45.245 -12.862 -26.798 1.00 88.00 169 VAL A N 1
ATOM 1384 C CA . VAL A 1 169 ? 44.851 -13.103 -25.401 1.00 88.00 169 VAL A CA 1
ATOM 1385 C C . VAL A 1 169 ? 45.453 -14.410 -24.882 1.00 88.00 169 VAL A C 1
ATOM 1387 O O . VAL A 1 169 ? 45.992 -14.443 -23.778 1.00 88.00 169 VAL A O 1
ATOM 1390 N N . LEU A 1 170 ? 45.414 -15.481 -25.680 1.00 88.31 170 LEU A N 1
ATOM 1391 C CA . LEU A 1 170 ? 45.992 -16.772 -25.299 1.00 88.31 170 LEU A CA 1
ATOM 1392 C C . LEU A 1 170 ? 47.523 -16.739 -25.220 1.00 88.31 170 LEU A C 1
ATOM 1394 O O . LEU A 1 170 ? 48.096 -17.412 -24.363 1.00 88.31 170 LEU A O 1
ATOM 1398 N N . GLU A 1 171 ? 48.186 -15.968 -26.082 1.00 87.38 171 GLU A N 1
ATOM 1399 C CA . GLU A 1 171 ? 49.637 -15.761 -26.035 1.00 87.38 171 GLU A CA 1
ATOM 1400 C C . GLU A 1 171 ? 50.064 -14.953 -24.803 1.00 87.38 171 GLU A C 1
ATOM 1402 O O . GLU A 1 171 ? 51.087 -15.266 -24.193 1.00 87.38 171 GLU A O 1
ATOM 1407 N N . ARG A 1 172 ? 49.274 -13.944 -24.412 1.00 85.69 172 ARG A N 1
ATOM 1408 C CA . ARG A 1 172 ? 49.554 -13.086 -23.254 1.00 85.69 172 ARG A CA 1
ATOM 1409 C C . ARG A 1 172 ? 49.271 -13.777 -21.920 1.00 85.69 172 ARG A C 1
ATOM 1411 O O . ARG A 1 172 ? 50.106 -13.724 -21.020 1.00 85.69 172 ARG A O 1
ATOM 1418 N N . ASP A 1 173 ? 48.103 -14.403 -21.793 1.00 80.81 173 ASP A N 1
ATOM 1419 C CA . ASP A 1 173 ? 47.578 -14.869 -20.504 1.00 80.81 173 ASP A CA 1
ATOM 1420 C C . ASP A 1 173 ? 47.840 -16.372 -20.271 1.00 80.81 173 ASP A C 1
ATOM 1422 O O . ASP A 1 173 ? 47.715 -16.860 -19.146 1.00 80.81 173 ASP A O 1
ATOM 1426 N N . GLY A 1 174 ? 48.248 -17.113 -21.307 1.00 73.75 174 GLY A N 1
ATOM 1427 C CA . GLY A 1 174 ? 48.503 -18.554 -21.256 1.00 73.75 174 GLY A CA 1
ATOM 1428 C C . GLY A 1 174 ? 47.222 -19.399 -21.244 1.00 73.75 174 GLY A C 1
ATOM 1429 O O . GLY A 1 174 ? 46.192 -19.009 -20.704 1.00 73.75 174 GLY A O 1
ATOM 1430 N N . VAL A 1 175 ? 47.274 -20.599 -21.830 1.00 70.56 175 VAL A N 1
ATOM 1431 C CA . VAL A 1 175 ? 46.087 -21.466 -22.015 1.00 70.56 175 VAL A CA 1
ATOM 1432 C C . VAL A 1 175 ? 45.466 -21.918 -20.682 1.00 70.56 175 VAL A C 1
ATOM 1434 O O . VAL A 1 175 ? 44.253 -22.101 -20.597 1.00 70.56 175 VAL A O 1
ATOM 1437 N N . ASP A 1 176 ? 46.277 -22.049 -19.631 1.00 71.62 176 ASP A N 1
ATOM 1438 C CA . ASP A 1 176 ? 45.853 -22.580 -18.329 1.00 71.62 176 ASP A CA 1
ATOM 1439 C C . ASP A 1 176 ? 45.185 -21.537 -17.412 1.00 71.62 176 ASP A C 1
ATOM 1441 O O . ASP A 1 176 ? 44.653 -21.898 -16.362 1.00 71.62 176 ASP A O 1
ATOM 1445 N N . SER A 1 177 ? 45.185 -20.249 -17.779 1.00 73.06 177 SER A N 1
ATOM 1446 C CA . SER A 1 177 ? 44.622 -19.168 -16.949 1.00 73.06 177 SER A CA 1
ATOM 1447 C C . SER A 1 177 ? 43.116 -18.956 -17.131 1.00 73.06 177 SER A C 1
ATOM 1449 O O . SER A 1 177 ? 42.528 -18.130 -16.435 1.00 73.06 177 SER A O 1
ATOM 1451 N N . ASN A 1 178 ? 42.482 -19.720 -18.032 1.00 75.31 178 ASN A N 1
ATOM 1452 C CA . ASN A 1 178 ? 41.077 -19.574 -18.419 1.00 75.31 178 ASN A CA 1
ATOM 1453 C C . ASN A 1 178 ? 40.697 -18.108 -18.749 1.00 75.31 178 ASN A C 1
ATOM 1455 O O . ASN A 1 178 ? 39.796 -17.549 -18.113 1.00 75.31 178 ASN A O 1
ATOM 1459 N N . PRO A 1 179 ? 41.390 -17.463 -19.708 1.00 83.38 179 PRO A N 1
ATOM 1460 C CA . PRO A 1 179 ? 41.180 -16.052 -20.007 1.00 83.38 179 PRO A CA 1
ATOM 1461 C C . PRO A 1 179 ? 39.829 -15.810 -20.693 1.00 83.38 179 PRO A C 1
ATOM 1463 O O . PRO A 1 179 ? 39.235 -16.706 -21.299 1.00 83.38 179 PRO A O 1
ATOM 1466 N N . VAL A 1 180 ? 39.343 -14.568 -20.634 1.00 86.00 180 VAL A N 1
ATOM 1467 C CA . VAL A 1 180 ? 38.124 -14.165 -21.347 1.00 86.00 180 VAL A CA 1
ATOM 1468 C C . VAL A 1 180 ? 38.403 -14.162 -22.849 1.00 86.00 180 VAL A C 1
ATOM 1470 O O . VAL A 1 180 ? 39.228 -13.391 -23.327 1.00 86.00 180 VAL A O 1
ATOM 1473 N N . LEU A 1 181 ? 37.685 -14.997 -23.601 1.00 88.88 181 LEU A N 1
ATOM 1474 C CA . LEU A 1 181 ? 37.794 -15.082 -25.058 1.00 88.88 181 LEU A CA 1
ATOM 1475 C C . LEU A 1 181 ? 36.511 -14.613 -25.744 1.00 88.88 181 LEU A C 1
ATOM 1477 O O . LEU A 1 181 ? 35.398 -14.768 -25.225 1.00 88.88 181 LEU A O 1
ATOM 1481 N N . LEU A 1 182 ? 36.668 -14.084 -26.956 1.00 88.88 182 LEU A N 1
ATOM 1482 C CA . LEU A 1 182 ? 35.555 -13.747 -27.828 1.00 88.88 182 LEU A CA 1
ATOM 1483 C C . LEU A 1 182 ? 34.933 -15.030 -28.403 1.00 88.88 182 LEU A C 1
ATOM 1485 O O . LEU A 1 182 ? 35.644 -15.850 -28.995 1.00 88.88 182 LEU A O 1
ATOM 1489 N N . PRO A 1 183 ? 33.608 -15.219 -28.286 1.00 88.81 183 PRO A N 1
ATOM 1490 C CA . PRO A 1 183 ? 32.940 -16.357 -28.894 1.00 88.81 183 PRO A CA 1
ATOM 1491 C C . PRO A 1 183 ? 32.886 -16.188 -30.417 1.00 88.81 183 PRO A C 1
ATOM 1493 O O . PRO A 1 183 ? 33.163 -15.123 -30.967 1.00 88.81 183 PRO A O 1
ATOM 1496 N N . ASN A 1 184 ? 32.479 -17.230 -31.136 1.00 86.38 184 ASN A N 1
ATOM 1497 C CA . ASN A 1 184 ? 32.182 -17.082 -32.557 1.00 86.38 184 ASN A CA 1
ATOM 1498 C C . ASN A 1 184 ? 30.829 -16.372 -32.725 1.00 86.38 184 ASN A C 1
ATOM 1500 O O . ASN A 1 184 ? 29.788 -16.947 -32.414 1.00 86.38 184 ASN A O 1
ATOM 1504 N N . PHE A 1 185 ? 30.834 -15.138 -33.231 1.00 88.94 185 PHE A N 1
ATOM 1505 C CA . PHE A 1 185 ? 29.613 -14.363 -33.441 1.00 88.94 185 PHE A CA 1
ATOM 1506 C C . PHE A 1 185 ? 29.610 -13.603 -34.776 1.00 88.94 185 PHE A C 1
ATOM 1508 O O . PHE A 1 185 ? 30.591 -13.540 -35.514 1.00 88.94 185 PHE A O 1
ATOM 1515 N N . SER A 1 186 ? 28.442 -13.063 -35.119 1.00 88.69 186 SER A N 1
ATOM 1516 C CA . SER A 1 186 ? 28.176 -12.331 -36.364 1.00 88.69 186 SER A CA 1
ATOM 1517 C C . SER A 1 186 ? 27.612 -10.945 -36.067 1.00 88.69 186 SER A C 1
ATOM 1519 O O . SER A 1 186 ? 27.187 -10.677 -34.945 1.00 88.69 186 SER A O 1
ATOM 1521 N N . CYS A 1 187 ? 27.493 -10.085 -37.079 1.00 87.31 187 CYS A N 1
ATOM 1522 C CA . CYS A 1 187 ? 26.874 -8.763 -36.925 1.00 87.31 187 CYS A CA 1
ATOM 1523 C C . CYS A 1 187 ? 25.456 -8.810 -36.315 1.00 87.31 187 CYS A C 1
ATOM 1525 O O . CYS A 1 187 ? 25.038 -7.865 -35.654 1.00 87.31 187 CYS A O 1
ATOM 1527 N N . HIS A 1 188 ? 24.711 -9.908 -36.498 1.00 82.88 188 HIS A N 1
ATOM 1528 C CA . HIS A 1 188 ? 23.401 -10.080 -35.859 1.00 82.88 188 HIS A CA 1
ATOM 1529 C C . HIS A 1 188 ? 23.495 -10.191 -34.334 1.00 82.88 188 HIS A C 1
ATOM 1531 O O . HIS A 1 188 ? 22.589 -9.742 -33.637 1.00 82.88 188 HIS A O 1
ATOM 1537 N N . HIS A 1 189 ? 24.584 -10.758 -33.819 1.00 86.38 189 HIS A N 1
ATOM 1538 C CA . HIS A 1 189 ? 24.801 -10.902 -32.385 1.00 86.38 189 HIS A CA 1
ATOM 1539 C C . HIS A 1 189 ? 25.096 -9.556 -31.729 1.00 86.38 189 HIS A C 1
ATOM 1541 O O . HIS A 1 189 ? 24.604 -9.330 -30.638 1.00 86.38 189 HIS A O 1
ATOM 1547 N N . LEU A 1 190 ? 25.781 -8.622 -32.403 1.00 87.19 190 LEU A N 1
ATOM 1548 C CA . LEU A 1 190 ? 26.012 -7.267 -31.873 1.00 87.19 190 LEU A CA 1
ATOM 1549 C C . LEU A 1 190 ? 24.699 -6.523 -31.587 1.00 87.19 190 LEU A C 1
ATOM 1551 O O . LEU A 1 190 ? 24.544 -5.894 -30.546 1.00 87.19 190 LEU A O 1
ATOM 1555 N N . ARG A 1 191 ? 23.700 -6.680 -32.460 1.00 86.50 191 ARG A N 1
ATOM 1556 C CA . ARG A 1 191 ? 22.350 -6.159 -32.211 1.00 86.50 191 ARG A CA 1
ATOM 1557 C C . ARG A 1 191 ? 21.663 -6.848 -31.028 1.00 86.50 191 ARG A C 1
ATOM 1559 O O . ARG A 1 191 ? 20.999 -6.181 -30.240 1.00 86.50 191 ARG A O 1
ATOM 1566 N N . HIS A 1 192 ? 21.793 -8.170 -30.907 1.00 81.31 192 HIS A N 1
ATOM 1567 C CA . HIS A 1 192 ? 21.269 -8.903 -29.747 1.00 81.31 192 HIS A CA 1
ATOM 1568 C C . HIS A 1 192 ? 21.955 -8.472 -28.447 1.00 81.31 192 HIS A C 1
ATOM 1570 O O . HIS A 1 192 ? 21.297 -8.352 -27.417 1.00 81.31 192 HIS A O 1
ATOM 1576 N N . THR A 1 193 ? 23.251 -8.184 -28.511 1.00 84.50 193 THR A N 1
ATOM 1577 C CA . THR A 1 193 ? 24.045 -7.645 -27.415 1.00 84.50 193 THR A CA 1
ATOM 1578 C C . THR A 1 193 ? 23.521 -6.283 -26.968 1.00 84.50 193 THR A C 1
ATOM 1580 O O . THR A 1 193 ? 23.252 -6.117 -25.783 1.00 84.50 193 THR A O 1
ATOM 1583 N N . PHE A 1 194 ? 23.270 -5.353 -27.895 1.00 86.56 194 PHE A N 1
ATOM 1584 C CA . PHE A 1 194 ? 22.643 -4.067 -27.574 1.00 86.56 194 PHE A CA 1
ATOM 1585 C C . PHE A 1 194 ? 21.286 -4.241 -26.882 1.00 86.56 194 PHE A C 1
ATOM 1587 O O . PHE A 1 194 ? 21.050 -3.694 -25.810 1.00 86.56 194 PHE A O 1
ATOM 1594 N N . ALA A 1 195 ? 20.410 -5.069 -27.462 1.00 80.81 195 ALA A N 1
ATOM 1595 C CA . ALA A 1 195 ? 19.097 -5.356 -26.890 1.00 80.81 195 ALA A CA 1
ATOM 1596 C C . ALA A 1 195 ? 19.198 -5.945 -25.471 1.00 80.81 195 ALA A C 1
ATOM 1598 O O . ALA A 1 195 ? 18.415 -5.587 -24.599 1.00 80.81 195 ALA A O 1
ATOM 1599 N N . THR A 1 196 ? 20.186 -6.813 -25.238 1.00 80.12 196 THR A N 1
ATOM 1600 C CA . THR A 1 196 ? 20.461 -7.408 -23.923 1.00 80.12 196 THR A CA 1
ATOM 1601 C C . THR A 1 196 ? 20.893 -6.349 -22.911 1.00 80.12 196 THR A C 1
ATOM 1603 O O . THR A 1 196 ? 20.364 -6.332 -21.806 1.00 80.12 196 THR A O 1
ATOM 1606 N N . ARG A 1 197 ? 21.776 -5.415 -23.291 1.00 83.69 197 ARG A N 1
ATOM 1607 C CA . ARG A 1 197 ? 22.219 -4.320 -22.408 1.00 83.69 197 ARG A CA 1
ATOM 1608 C C . ARG A 1 197 ? 21.077 -3.367 -22.049 1.00 83.69 197 ARG A C 1
ATOM 1610 O O . ARG A 1 197 ? 20.943 -3.013 -20.885 1.00 83.69 197 ARG A O 1
ATOM 1617 N N . LEU A 1 198 ? 20.200 -3.032 -23.001 1.00 78.44 198 LEU A N 1
ATOM 1618 C CA . LEU A 1 198 ? 19.009 -2.225 -22.703 1.00 78.44 198 LEU A CA 1
ATOM 1619 C C . LEU A 1 198 ? 18.073 -2.920 -21.700 1.00 78.44 198 LEU A C 1
ATOM 1621 O O . LEU A 1 198 ? 17.527 -2.262 -20.816 1.00 78.44 198 LEU A O 1
ATOM 1625 N N . CYS A 1 199 ? 17.895 -4.240 -21.828 1.00 70.81 199 CYS A N 1
ATOM 1626 C CA . CYS A 1 199 ? 17.100 -5.024 -20.882 1.00 70.81 199 CYS A CA 1
ATOM 1627 C C . CYS A 1 199 ? 17.732 -5.049 -19.485 1.00 70.81 199 CYS A C 1
ATOM 1629 O O . CYS A 1 199 ? 17.020 -4.907 -18.497 1.00 70.81 199 CYS A O 1
ATOM 1631 N N . GLU A 1 200 ? 19.051 -5.214 -19.392 1.00 70.06 200 GLU A N 1
ATOM 1632 C CA . GLU A 1 200 ? 19.762 -5.203 -18.109 1.00 70.06 200 GLU A CA 1
ATOM 1633 C C . GLU A 1 200 ? 19.752 -3.843 -17.408 1.00 70.06 200 GLU A C 1
ATOM 1635 O O . GLU A 1 200 ? 19.790 -3.793 -16.184 1.00 70.06 200 GLU A O 1
ATOM 1640 N N . TRP A 1 201 ? 19.670 -2.747 -18.163 1.00 71.31 201 TRP A N 1
ATOM 1641 C CA . TRP A 1 201 ? 19.491 -1.400 -17.615 1.00 71.31 201 TRP A CA 1
ATOM 1642 C C . TRP A 1 201 ? 18.037 -1.071 -17.246 1.00 71.31 201 TRP A C 1
ATOM 1644 O O . TRP A 1 201 ? 17.742 0.067 -16.893 1.00 71.31 201 TRP A O 1
ATOM 1654 N N . GLY A 1 202 ? 17.113 -2.034 -17.338 1.00 61.94 202 GLY A N 1
ATOM 1655 C CA . GLY A 1 202 ? 15.718 -1.848 -16.927 1.00 61.94 202 GLY A CA 1
ATOM 1656 C C . GLY A 1 202 ? 14.903 -0.933 -17.847 1.00 61.94 202 GLY A C 1
ATOM 1657 O O . GLY A 1 202 ? 13.858 -0.419 -17.448 1.00 61.94 202 GLY A O 1
ATOM 1658 N N . ILE A 1 203 ? 15.348 -0.710 -19.089 1.00 70.44 203 ILE A N 1
ATOM 1659 C CA . ILE A 1 203 ? 14.647 0.175 -20.026 1.00 70.44 203 ILE A CA 1
ATOM 1660 C C . ILE A 1 203 ? 13.309 -0.456 -20.439 1.00 70.44 203 ILE A C 1
ATOM 1662 O O . ILE A 1 203 ? 13.207 -1.652 -20.717 1.00 70.44 203 ILE A O 1
ATOM 1666 N N . ASN A 1 204 ? 12.258 0.367 -20.501 1.00 69.25 204 ASN A N 1
ATOM 1667 C CA . ASN A 1 204 ? 10.904 -0.073 -20.827 1.00 69.25 204 ASN A CA 1
ATOM 1668 C C . ASN A 1 204 ? 10.848 -0.863 -22.152 1.00 69.25 204 ASN A C 1
ATOM 1670 O O . ASN A 1 204 ? 11.318 -0.401 -23.194 1.00 69.25 204 ASN A O 1
ATOM 1674 N N . LEU A 1 205 ? 10.188 -2.027 -22.138 1.00 66.62 205 LEU A N 1
ATOM 1675 C CA . LEU A 1 205 ? 10.112 -2.946 -23.281 1.00 66.62 205 LEU A CA 1
ATOM 1676 C C . LEU A 1 205 ? 9.544 -2.296 -24.554 1.00 66.62 205 LEU A C 1
ATOM 1678 O O . LEU A 1 205 ? 9.943 -2.658 -25.662 1.00 66.62 205 LEU A O 1
ATOM 1682 N N . LYS A 1 206 ? 8.626 -1.332 -24.415 1.00 66.19 206 LYS A N 1
ATOM 1683 C CA . LYS A 1 206 ? 8.051 -0.609 -25.552 1.00 66.19 206 LYS A CA 1
ATOM 1684 C C . LYS A 1 206 ? 9.073 0.315 -26.208 1.00 66.19 206 LYS A C 1
ATOM 1686 O O . LYS A 1 206 ? 9.115 0.376 -27.432 1.00 66.19 206 LYS A O 1
ATOM 1691 N N . VAL A 1 207 ? 9.923 0.954 -25.405 1.00 73.06 207 VAL A N 1
ATOM 1692 C CA . VAL A 1 207 ? 11.042 1.779 -25.881 1.00 73.06 207 VAL A CA 1
ATOM 1693 C C . VAL A 1 207 ? 12.083 0.898 -26.574 1.00 73.06 207 VAL A C 1
ATOM 1695 O O . VAL A 1 207 ? 12.499 1.203 -27.686 1.00 73.06 207 VAL A O 1
ATOM 1698 N N . ILE A 1 208 ? 12.429 -0.255 -25.989 1.00 77.38 208 ILE A N 1
ATOM 1699 C CA . ILE A 1 208 ? 13.341 -1.228 -26.618 1.00 77.38 208 ILE A CA 1
ATOM 1700 C C . ILE A 1 208 ? 12.775 -1.722 -27.961 1.00 77.38 208 ILE A C 1
ATOM 1702 O O . ILE A 1 208 ? 13.503 -1.818 -28.950 1.00 77.38 208 ILE A O 1
ATOM 1706 N N . GLN A 1 209 ? 11.473 -2.022 -28.024 1.00 75.38 209 GLN A N 1
ATOM 1707 C CA . GLN A 1 209 ? 10.805 -2.446 -29.257 1.00 75.38 209 GLN A CA 1
ATOM 1708 C C . GLN A 1 209 ? 10.893 -1.375 -30.355 1.00 75.38 209 GLN A C 1
ATOM 1710 O O . GLN A 1 209 ? 11.139 -1.723 -31.515 1.00 75.38 209 GLN A O 1
ATOM 1715 N N . ASP A 1 210 ? 10.689 -0.111 -29.984 1.00 78.19 210 ASP A N 1
ATOM 1716 C CA . ASP A 1 210 ? 10.717 1.041 -30.883 1.00 78.19 210 ASP A CA 1
ATOM 1717 C C . ASP A 1 210 ? 12.130 1.292 -31.429 1.00 78.19 210 ASP A C 1
ATOM 1719 O O . ASP A 1 210 ? 12.339 1.245 -32.641 1.00 78.19 210 ASP A O 1
ATOM 1723 N N . VAL A 1 211 ? 13.135 1.379 -30.547 1.00 80.06 211 VAL A N 1
ATOM 1724 C CA . VAL A 1 211 ? 14.551 1.576 -30.915 1.00 80.06 211 VAL A CA 1
ATOM 1725 C C . VAL A 1 211 ? 15.079 0.443 -31.800 1.00 80.06 211 VAL A C 1
ATOM 1727 O O . VAL A 1 211 ? 15.859 0.673 -32.728 1.00 80.06 211 VAL A O 1
ATOM 1730 N N . LEU A 1 212 ? 14.641 -0.799 -31.570 1.00 78.56 212 LEU A N 1
ATOM 1731 C CA . LEU A 1 212 ? 15.024 -1.933 -32.410 1.00 78.56 212 LEU A CA 1
ATOM 1732 C C . LEU A 1 212 ? 14.186 -2.019 -33.701 1.00 78.56 212 LEU A C 1
ATOM 1734 O O . LEU A 1 212 ? 14.614 -2.665 -34.661 1.00 78.56 212 LEU A O 1
ATOM 1738 N N . GLY A 1 213 ? 13.010 -1.399 -33.781 1.00 70.56 213 GLY A N 1
ATOM 1739 C CA . GLY A 1 213 ? 12.106 -1.527 -34.928 1.00 70.56 213 GLY A CA 1
ATOM 1740 C C . GLY A 1 213 ? 11.612 -2.969 -35.124 1.00 70.56 213 GLY A C 1
ATOM 1741 O O . GLY A 1 213 ? 11.730 -3.533 -36.221 1.00 70.56 213 GLY A O 1
ATOM 1742 N N . HIS A 1 214 ? 11.154 -3.620 -34.044 1.00 73.56 214 HIS A N 1
ATOM 1743 C CA . HIS A 1 214 ? 10.543 -4.958 -34.077 1.00 73.56 214 HIS A CA 1
ATOM 1744 C C . HIS A 1 214 ? 9.020 -4.865 -34.269 1.00 73.56 214 HIS A C 1
ATOM 1746 O O . HIS A 1 214 ? 8.302 -4.410 -33.381 1.00 73.56 214 HIS A O 1
ATOM 1752 N N . ALA A 1 215 ? 8.516 -5.357 -35.407 1.00 54.78 215 ALA A N 1
ATOM 1753 C CA . ALA A 1 215 ? 7.076 -5.417 -35.681 1.00 54.78 215 ALA A CA 1
ATOM 1754 C C . ALA A 1 215 ? 6.341 -6.471 -34.827 1.00 54.78 215 ALA A C 1
ATOM 1756 O O . ALA A 1 215 ? 5.182 -6.274 -34.480 1.00 54.78 215 ALA A O 1
ATOM 1757 N N . ASP A 1 216 ? 7.022 -7.564 -34.467 1.00 49.78 216 ASP A N 1
ATOM 1758 C CA . ASP A 1 216 ? 6.495 -8.632 -33.613 1.00 49.78 216 ASP A CA 1
ATOM 1759 C C . ASP A 1 216 ? 7.186 -8.620 -32.239 1.00 49.78 216 ASP A C 1
ATOM 1761 O O . ASP A 1 216 ? 8.417 -8.639 -32.135 1.00 49.78 216 ASP A O 1
ATOM 1765 N N . VAL A 1 217 ? 6.371 -8.601 -31.183 1.00 49.31 217 VAL A N 1
ATOM 1766 C CA . VAL A 1 217 ? 6.785 -8.564 -29.773 1.00 49.31 217 VAL A CA 1
ATOM 1767 C C . VAL A 1 217 ? 7.508 -9.855 -29.365 1.00 49.31 217 VAL A C 1
ATOM 1769 O O . VAL A 1 217 ? 8.372 -9.820 -28.487 1.00 49.31 217 VAL A O 1
ATOM 1772 N N . SER A 1 218 ? 7.230 -10.982 -30.035 1.00 45.41 218 SER A N 1
ATOM 1773 C CA . SER A 1 218 ? 7.822 -12.296 -29.730 1.00 45.41 218 SER A CA 1
ATOM 1774 C C . SER A 1 218 ? 9.359 -12.306 -29.805 1.00 45.41 218 SER A C 1
ATOM 1776 O O . SER A 1 218 ? 10.031 -12.946 -28.995 1.00 45.41 218 SER A O 1
ATOM 1778 N N . THR A 1 219 ? 9.936 -11.531 -30.729 1.00 57.41 219 THR A N 1
ATOM 1779 C CA . THR A 1 219 ? 11.392 -11.447 -30.923 1.00 57.41 219 THR A CA 1
ATOM 1780 C C . THR A 1 219 ? 12.073 -10.732 -29.755 1.00 57.41 219 THR A C 1
ATOM 1782 O O . THR A 1 219 ? 13.149 -11.144 -29.326 1.00 57.41 219 THR A O 1
ATOM 1785 N N . THR A 1 220 ? 11.436 -9.694 -29.206 1.00 55.03 220 THR A N 1
ATOM 1786 C CA . THR A 1 220 ? 11.919 -8.989 -28.009 1.00 55.03 220 THR A CA 1
ATOM 1787 C C . THR A 1 220 ? 11.707 -9.840 -26.751 1.00 55.03 220 THR A C 1
ATOM 1789 O O . THR A 1 220 ? 12.580 -9.884 -25.890 1.00 55.03 220 THR A O 1
ATOM 1792 N N . MET A 1 221 ? 10.602 -10.594 -26.679 1.00 48.41 221 MET A N 1
ATOM 1793 C CA . MET A 1 221 ? 10.314 -11.507 -25.564 1.00 48.41 221 MET A CA 1
ATOM 1794 C C . MET A 1 221 ? 11.312 -12.666 -25.456 1.00 48.41 221 MET A C 1
ATOM 1796 O O . MET A 1 221 ? 11.683 -13.029 -24.349 1.00 48.41 221 MET A O 1
ATOM 1800 N N . ASN A 1 222 ? 11.806 -13.223 -26.565 1.00 56.19 222 ASN A N 1
ATOM 1801 C CA . ASN A 1 222 ? 12.812 -14.295 -26.502 1.00 56.19 222 ASN A CA 1
ATOM 1802 C C . ASN A 1 222 ? 14.162 -13.814 -25.942 1.00 56.19 222 ASN A C 1
ATOM 1804 O O . ASN A 1 222 ? 14.804 -14.547 -25.197 1.00 56.19 222 ASN A O 1
ATOM 1808 N N . ILE A 1 223 ? 14.565 -12.574 -26.254 1.00 55.66 223 ILE A N 1
ATOM 1809 C CA . ILE A 1 223 ? 15.750 -11.935 -25.651 1.00 55.66 223 ILE A CA 1
ATOM 1810 C C . ILE A 1 223 ? 15.509 -11.743 -24.149 1.00 55.66 223 ILE A C 1
ATOM 1812 O O . ILE A 1 223 ? 16.373 -12.050 -23.335 1.00 55.66 223 ILE A O 1
ATOM 1816 N N . TYR A 1 224 ? 14.302 -11.309 -23.781 1.00 51.56 224 TYR A N 1
ATOM 1817 C CA . TYR A 1 224 ? 13.897 -11.134 -22.390 1.00 51.56 224 TYR A CA 1
ATOM 1818 C C . TYR A 1 224 ? 13.919 -12.448 -21.595 1.00 51.56 224 TYR A C 1
ATOM 1820 O O . TYR A 1 224 ? 14.392 -12.450 -20.468 1.00 51.56 224 TYR A O 1
ATOM 1828 N N . VAL A 1 225 ? 13.489 -13.577 -22.171 1.00 44.16 225 VAL A N 1
ATOM 1829 C CA . VAL A 1 225 ? 13.473 -14.886 -21.488 1.00 44.16 225 VAL A CA 1
ATOM 1830 C C . VAL A 1 225 ? 14.877 -15.356 -21.092 1.00 44.16 225 VAL A C 1
ATOM 1832 O O . VAL A 1 225 ? 15.071 -15.794 -19.958 1.00 44.16 225 VAL A O 1
ATOM 1835 N N . ASP A 1 226 ? 15.864 -15.245 -21.982 1.00 51.00 226 ASP A N 1
ATOM 1836 C CA . ASP A 1 226 ? 17.236 -15.661 -21.661 1.00 51.00 226 ASP A CA 1
ATOM 1837 C C . ASP A 1 226 ? 17.876 -14.713 -20.628 1.00 51.00 226 ASP A C 1
ATOM 1839 O O . ASP A 1 226 ? 18.497 -15.179 -19.674 1.00 51.00 226 ASP A O 1
ATOM 1843 N N . VAL A 1 227 ? 17.615 -13.405 -20.740 1.00 52.62 227 VAL A N 1
ATOM 1844 C CA . VAL A 1 227 ? 18.067 -12.390 -19.776 1.00 52.62 227 VAL A CA 1
ATOM 1845 C C . VAL A 1 227 ? 17.406 -12.576 -18.409 1.00 52.62 227 VAL A C 1
ATOM 1847 O O . VAL A 1 227 ? 18.095 -12.529 -17.398 1.00 52.62 227 VAL A O 1
ATOM 1850 N N . THR A 1 228 ? 16.104 -12.877 -18.344 1.00 51.19 228 THR A N 1
ATOM 1851 C CA . THR A 1 228 ? 15.390 -13.074 -17.072 1.00 51.19 228 THR A CA 1
ATOM 1852 C C . THR A 1 228 ? 15.929 -14.223 -16.234 1.00 51.19 228 THR A C 1
ATOM 1854 O O . THR A 1 228 ? 15.736 -14.184 -15.030 1.00 51.19 228 THR A O 1
ATOM 1857 N N . ASN A 1 229 ? 16.595 -15.237 -16.790 1.00 48.03 229 ASN A N 1
ATOM 1858 C CA . ASN A 1 229 ? 17.161 -16.307 -15.960 1.00 48.03 229 ASN A CA 1
ATOM 1859 C C . ASN A 1 229 ? 18.438 -15.871 -15.230 1.00 48.03 229 ASN A C 1
ATOM 1861 O O . ASN A 1 229 ? 18.622 -16.233 -14.066 1.00 48.03 229 ASN A O 1
ATOM 1865 N N . ASP A 1 230 ? 19.280 -15.069 -15.880 1.00 48.56 230 ASP A N 1
ATOM 1866 C CA . ASP A 1 230 ? 20.491 -14.520 -15.266 1.00 48.56 230 ASP A CA 1
ATOM 1867 C C . ASP A 1 230 ? 20.169 -13.297 -14.396 1.00 48.56 230 ASP A C 1
ATOM 1869 O O . ASP A 1 230 ? 20.707 -13.182 -13.295 1.00 48.56 230 ASP A O 1
ATOM 1873 N N . LEU A 1 231 ? 19.207 -12.458 -14.810 1.00 47.75 231 LEU A N 1
ATOM 1874 C CA . LEU A 1 231 ? 18.642 -11.400 -13.969 1.00 47.75 231 LEU A CA 1
ATOM 1875 C C . LEU A 1 231 ? 17.975 -11.995 -12.733 1.00 47.75 231 LEU A C 1
ATOM 1877 O O . LEU A 1 231 ? 18.323 -11.586 -11.645 1.00 47.75 231 LEU A O 1
ATOM 1881 N N . LYS A 1 232 ? 17.132 -13.033 -12.839 1.00 46.25 232 LYS A N 1
ATOM 1882 C CA . LYS A 1 232 ? 16.557 -13.694 -11.650 1.00 46.25 232 LYS A CA 1
ATOM 1883 C C . LYS A 1 232 ? 17.629 -14.152 -10.670 1.00 46.25 232 LYS A C 1
ATOM 1885 O O . LYS A 1 232 ? 17.456 -13.966 -9.477 1.00 46.25 232 LYS A O 1
ATOM 1890 N N . LYS A 1 233 ? 18.735 -14.737 -11.143 1.00 46.75 233 LYS A N 1
ATOM 1891 C CA . LYS A 1 233 ? 19.837 -15.153 -10.260 1.00 46.75 233 LYS A CA 1
ATOM 1892 C C . LYS A 1 233 ? 20.566 -13.965 -9.637 1.00 46.75 233 LYS A C 1
ATOM 1894 O O . LYS A 1 233 ? 20.906 -14.026 -8.462 1.00 46.75 233 LYS A O 1
ATOM 1899 N N . LYS A 1 234 ? 20.815 -12.905 -10.407 1.00 47.34 234 LYS A N 1
ATOM 1900 C CA . LYS A 1 234 ? 21.488 -11.696 -9.922 1.00 47.34 234 LYS A CA 1
ATOM 1901 C C . LYS A 1 234 ? 20.609 -10.910 -8.948 1.00 47.34 234 LYS A C 1
ATOM 1903 O O . LYS A 1 234 ? 21.108 -10.519 -7.906 1.00 47.34 234 LYS A O 1
ATOM 1908 N N . GLU A 1 235 ? 19.327 -10.751 -9.252 1.00 41.94 235 GLU A N 1
ATOM 1909 C CA . GLU A 1 235 ? 18.316 -10.130 -8.394 1.00 41.94 235 GLU A CA 1
ATOM 1910 C C . GLU A 1 235 ? 18.115 -10.947 -7.117 1.00 41.94 235 GLU A C 1
ATOM 1912 O O . GLU A 1 235 ? 18.166 -10.379 -6.041 1.00 41.94 235 GLU A O 1
ATOM 1917 N N . LEU A 1 236 ? 18.016 -12.283 -7.186 1.00 44.34 236 LEU A N 1
ATOM 1918 C CA . LEU A 1 236 ? 17.934 -13.128 -5.982 1.00 44.34 236 LEU A CA 1
ATOM 1919 C C . LEU A 1 236 ? 19.203 -13.053 -5.116 1.00 44.34 236 LEU A C 1
ATOM 1921 O O . LEU A 1 236 ? 19.109 -13.078 -3.891 1.00 44.34 236 LEU A O 1
ATOM 1925 N N . ASN A 1 237 ? 20.388 -12.945 -5.726 1.00 43.00 237 ASN A N 1
ATOM 1926 C CA . ASN A 1 237 ? 21.640 -12.772 -4.985 1.00 43.00 237 ASN A CA 1
ATOM 1927 C C . ASN A 1 237 ? 21.763 -11.360 -4.392 1.00 43.00 237 ASN A C 1
ATOM 1929 O O . ASN A 1 237 ? 22.140 -11.230 -3.233 1.00 43.00 237 ASN A O 1
ATOM 1933 N N . SER A 1 238 ? 21.392 -10.325 -5.150 1.00 43.50 238 SER A N 1
ATOM 1934 C CA . SER A 1 238 ? 21.323 -8.931 -4.694 1.00 43.50 238 SER A CA 1
ATOM 1935 C C . SER A 1 238 ? 20.298 -8.768 -3.572 1.00 43.50 238 SER A C 1
ATOM 1937 O O . SER A 1 238 ? 20.565 -8.092 -2.587 1.00 43.50 238 SER A O 1
ATOM 1939 N N . PHE A 1 239 ? 19.159 -9.455 -3.668 1.00 47.44 239 PHE A N 1
ATOM 1940 C CA . PHE A 1 239 ? 18.145 -9.549 -2.625 1.00 47.44 239 PHE A CA 1
ATOM 1941 C C . PHE A 1 239 ? 18.703 -10.237 -1.382 1.00 47.44 239 PHE A C 1
ATOM 1943 O O . PHE A 1 239 ? 18.600 -9.701 -0.283 1.00 47.44 239 PHE A O 1
ATOM 1950 N N . SER A 1 240 ? 19.374 -11.382 -1.541 1.00 44.69 240 SER A N 1
ATOM 1951 C CA . SER A 1 240 ? 20.020 -12.062 -0.417 1.00 44.69 240 SER A CA 1
ATOM 1952 C C . SER A 1 240 ? 21.102 -11.195 0.244 1.00 44.69 240 SER A C 1
ATOM 1954 O O . SER A 1 240 ? 21.236 -11.233 1.466 1.00 44.69 240 SER A O 1
ATOM 1956 N N . GLU A 1 241 ? 21.864 -10.410 -0.521 1.00 45.56 241 GLU A N 1
ATOM 1957 C CA . GLU A 1 241 ? 22.846 -9.454 0.007 1.00 45.56 241 GLU A CA 1
ATOM 1958 C C . GLU A 1 241 ? 22.182 -8.237 0.673 1.00 45.56 241 GLU A C 1
ATOM 1960 O O . GLU A 1 241 ? 22.621 -7.830 1.748 1.00 45.56 241 GLU A O 1
ATOM 1965 N N . TYR A 1 242 ? 21.100 -7.690 0.110 1.00 52.94 242 TYR A N 1
ATOM 1966 C CA . TYR A 1 242 ? 20.316 -6.600 0.702 1.00 52.94 242 TYR A CA 1
ATOM 1967 C C . TYR A 1 242 ? 19.669 -7.028 2.027 1.00 52.94 242 TYR A C 1
ATOM 1969 O O . TYR A 1 242 ? 19.803 -6.328 3.032 1.00 52.94 242 TYR A O 1
ATOM 1977 N N . LEU A 1 243 ? 19.048 -8.212 2.076 1.00 54.19 243 LEU A N 1
ATOM 1978 C CA . LEU A 1 243 ? 18.493 -8.795 3.303 1.00 54.19 243 LEU A CA 1
ATOM 1979 C C . LEU A 1 243 ? 19.564 -8.945 4.395 1.00 54.19 243 LEU A C 1
ATOM 1981 O O . LEU A 1 243 ? 19.338 -8.580 5.557 1.00 54.19 243 LEU A O 1
ATOM 1985 N N . ASN A 1 244 ? 20.747 -9.437 4.017 1.00 49.59 244 ASN A N 1
ATOM 1986 C CA . ASN A 1 244 ? 21.864 -9.632 4.939 1.00 49.59 244 ASN A CA 1
ATOM 1987 C C . ASN A 1 244 ? 22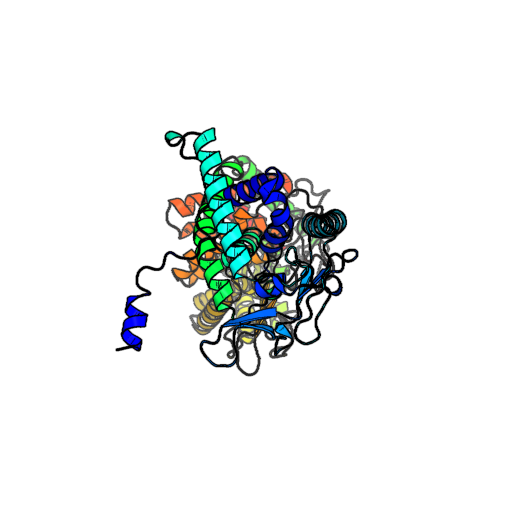.473 -8.304 5.423 1.00 49.59 244 ASN A C 1
ATOM 1989 O O . ASN A 1 244 ? 22.849 -8.208 6.590 1.00 49.59 244 ASN A O 1
ATOM 1993 N N . ASN A 1 245 ? 22.532 -7.270 4.579 1.00 51.34 245 ASN A N 1
ATOM 1994 C CA . ASN A 1 245 ? 23.209 -6.013 4.910 1.00 51.34 245 ASN A CA 1
ATOM 1995 C C . ASN A 1 245 ? 22.291 -4.951 5.547 1.00 51.34 245 ASN A C 1
ATOM 1997 O O . ASN A 1 245 ? 22.727 -4.276 6.480 1.00 51.34 245 ASN A O 1
ATOM 2001 N N . ASN A 1 246 ? 21.032 -4.816 5.106 1.00 56.16 246 ASN A N 1
ATOM 2002 C CA . ASN A 1 246 ? 20.158 -3.702 5.504 1.00 56.16 246 ASN A CA 1
ATOM 2003 C C . ASN A 1 246 ? 19.115 -4.030 6.571 1.00 56.16 246 ASN A C 1
ATOM 2005 O O . ASN A 1 246 ? 18.806 -3.143 7.356 1.00 56.16 246 ASN A O 1
ATOM 2009 N N . LEU A 1 247 ? 18.586 -5.255 6.648 1.00 60.59 247 LEU A N 1
ATOM 2010 C CA . LEU A 1 247 ? 17.527 -5.604 7.617 1.00 60.59 247 LEU A CA 1
ATOM 2011 C C . LEU A 1 247 ? 18.036 -6.467 8.769 1.00 60.59 247 LEU A C 1
ATOM 2013 O O . LEU A 1 247 ? 17.580 -6.321 9.900 1.00 60.59 247 LEU A O 1
ATOM 2017 N N . THR A 1 248 ? 19.029 -7.327 8.534 1.00 63.00 248 THR A N 1
ATOM 2018 C CA . THR A 1 248 ? 19.530 -8.249 9.570 1.00 63.00 248 THR A CA 1
ATOM 2019 C C . THR A 1 248 ? 20.110 -7.523 10.795 1.00 63.00 248 THR A C 1
ATOM 2021 O O . THR A 1 248 ? 19.970 -8.029 11.909 1.00 63.00 248 THR A O 1
ATOM 2024 N N . ASN A 1 249 ? 20.654 -6.311 10.614 1.00 70.50 249 ASN A N 1
ATOM 2025 C CA . ASN A 1 249 ? 21.292 -5.510 11.668 1.00 70.50 249 ASN A CA 1
ATOM 2026 C C . ASN A 1 249 ? 20.420 -4.374 12.244 1.00 70.50 249 ASN A C 1
ATOM 2028 O O . ASN A 1 249 ? 20.890 -3.636 13.112 1.00 70.50 249 ASN A O 1
ATOM 2032 N N . LYS A 1 250 ? 19.176 -4.185 11.776 1.00 85.38 250 LYS A N 1
ATOM 2033 C CA . LYS A 1 250 ? 18.305 -3.102 12.274 1.00 85.38 250 LYS A CA 1
ATOM 2034 C C . LYS A 1 250 ? 17.646 -3.508 13.596 1.00 85.38 250 LYS A C 1
ATOM 2036 O O . LYS A 1 250 ? 17.220 -4.661 13.724 1.00 85.38 250 LYS A O 1
ATOM 2041 N N . PRO A 1 251 ? 17.544 -2.595 14.578 1.00 90.38 251 PRO A N 1
ATOM 2042 C CA . PRO A 1 251 ? 16.980 -2.923 15.880 1.00 90.38 251 PRO A CA 1
ATOM 2043 C C . PRO A 1 251 ? 15.479 -3.220 15.777 1.00 90.38 251 PRO A C 1
ATOM 2045 O O . PRO A 1 251 ? 14.727 -2.486 15.139 1.00 90.38 251 PRO A O 1
ATOM 2048 N N . GLU A 1 252 ? 15.041 -4.291 16.435 1.00 96.31 252 GLU A N 1
ATOM 2049 C CA . GLU A 1 252 ? 13.627 -4.519 16.741 1.00 96.31 252 GLU A CA 1
ATOM 2050 C C . GLU A 1 252 ? 13.186 -3.608 17.892 1.00 96.31 252 GLU A C 1
ATOM 2052 O O . GLU A 1 252 ? 13.994 -3.232 18.746 1.00 96.31 252 GLU A O 1
ATOM 2057 N N . ILE A 1 253 ? 11.891 -3.287 17.955 1.00 97.06 253 ILE A N 1
ATOM 2058 C CA . ILE A 1 253 ? 11.353 -2.513 19.072 1.00 97.06 253 ILE A CA 1
ATOM 2059 C C . ILE A 1 253 ? 11.500 -3.303 20.376 1.00 97.06 253 ILE A C 1
ATOM 2061 O O . ILE A 1 253 ? 11.080 -4.457 20.481 1.00 97.06 253 ILE A O 1
ATOM 2065 N N . THR A 1 254 ? 12.101 -2.680 21.388 1.00 96.69 254 THR A N 1
ATOM 2066 C CA . THR A 1 254 ? 12.241 -3.298 22.712 1.00 96.69 254 THR A CA 1
ATOM 2067 C C . THR A 1 254 ? 10.929 -3.224 23.493 1.00 96.69 254 THR A C 1
ATOM 2069 O O . THR A 1 254 ? 10.107 -2.335 23.273 1.00 96.69 254 THR A O 1
ATOM 2072 N N . THR A 1 255 ? 10.740 -4.116 24.469 1.00 95.62 255 THR A N 1
ATOM 2073 C CA . THR A 1 255 ? 9.562 -4.090 25.354 1.00 95.62 255 THR A CA 1
ATOM 2074 C C . THR A 1 255 ? 9.403 -2.747 26.079 1.00 95.62 255 THR A C 1
ATOM 2076 O O . THR A 1 255 ? 8.285 -2.275 26.261 1.00 95.62 255 THR A O 1
ATOM 2079 N N . GLU A 1 256 ? 10.504 -2.099 26.472 1.00 96.25 256 GLU A N 1
ATOM 2080 C CA . GLU A 1 256 ? 10.477 -0.786 27.131 1.00 96.25 256 GLU A CA 1
ATOM 2081 C C . GLU A 1 256 ? 10.005 0.325 26.183 1.00 96.25 256 GLU A C 1
ATOM 2083 O O . GLU A 1 256 ? 9.119 1.108 26.537 1.00 96.25 256 GLU A O 1
ATOM 2088 N N . GLN A 1 257 ? 10.539 0.357 24.957 1.00 96.62 257 GLN A N 1
ATOM 2089 C CA . GLN A 1 257 ? 10.094 1.294 23.922 1.00 96.62 257 GLN A CA 1
ATOM 2090 C C . GLN A 1 257 ? 8.621 1.080 23.578 1.00 96.62 257 GLN A C 1
ATOM 2092 O O . GLN A 1 257 ? 7.874 2.049 23.490 1.00 96.62 257 GLN A O 1
ATOM 2097 N N . LEU A 1 258 ? 8.194 -0.176 23.439 1.00 97.00 258 LEU A N 1
ATOM 2098 C CA . LEU A 1 258 ? 6.813 -0.539 23.140 1.00 97.00 258 LEU A CA 1
ATOM 2099 C C . LEU A 1 258 ? 5.846 -0.076 24.242 1.00 97.00 258 LEU A C 1
ATOM 2101 O O . LEU A 1 258 ? 4.850 0.583 23.949 1.00 97.00 258 LEU A O 1
ATOM 2105 N N . ASN A 1 259 ? 6.170 -0.349 25.509 1.00 96.38 259 ASN A N 1
ATOM 2106 C CA . ASN A 1 259 ? 5.361 0.082 26.653 1.00 96.38 259 ASN A CA 1
ATOM 2107 C C . ASN A 1 259 ? 5.302 1.613 26.781 1.00 96.38 259 ASN A C 1
ATOM 2109 O O . ASN A 1 259 ? 4.270 2.172 27.145 1.00 96.38 259 ASN A O 1
ATOM 2113 N N . THR A 1 260 ? 6.395 2.305 26.459 1.00 96.81 260 THR A N 1
ATOM 2114 C CA . THR A 1 260 ? 6.430 3.774 26.453 1.00 96.81 260 THR A CA 1
ATOM 2115 C C . THR A 1 260 ? 5.584 4.338 25.312 1.00 96.81 260 THR A C 1
ATOM 2117 O O . THR A 1 260 ? 4.767 5.232 25.525 1.00 96.81 260 THR A O 1
ATOM 2120 N N . ALA A 1 261 ? 5.733 3.788 24.106 1.00 97.31 261 ALA A N 1
ATOM 2121 C CA . ALA A 1 261 ? 4.995 4.204 22.920 1.00 97.31 261 ALA A CA 1
ATOM 2122 C C . ALA A 1 261 ? 3.480 4.037 23.102 1.00 97.31 261 ALA A C 1
ATOM 2124 O O . ALA A 1 261 ? 2.724 4.957 22.789 1.00 97.31 261 ALA A O 1
ATOM 2125 N N . ILE A 1 262 ? 3.033 2.911 23.670 1.00 96.81 262 ILE A N 1
ATOM 2126 C CA . ILE A 1 262 ? 1.605 2.661 23.893 1.00 96.81 262 ILE A CA 1
ATOM 2127 C C . ILE A 1 262 ? 1.024 3.560 24.993 1.00 96.81 262 ILE A C 1
ATOM 2129 O O . ILE A 1 262 ? -0.078 4.084 24.840 1.00 96.81 262 ILE A O 1
ATOM 2133 N N . ALA A 1 263 ? 1.780 3.819 26.067 1.00 96.75 263 ALA A N 1
ATOM 2134 C CA . ALA A 1 263 ? 1.368 4.754 27.112 1.00 96.75 263 ALA A CA 1
ATOM 2135 C C . ALA A 1 263 ? 1.233 6.187 26.568 1.00 96.75 263 ALA A C 1
ATOM 2137 O O . ALA A 1 263 ? 0.258 6.878 26.874 1.00 96.75 263 ALA A O 1
ATOM 2138 N N . ASN A 1 264 ? 2.168 6.611 25.712 1.00 96.56 264 ASN A N 1
ATOM 2139 C CA . ASN A 1 264 ? 2.113 7.911 25.046 1.00 96.56 264 ASN A CA 1
ATOM 2140 C C . ASN A 1 264 ? 0.910 8.012 24.099 1.00 96.56 264 ASN A C 1
ATOM 2142 O O . ASN A 1 264 ? 0.199 9.014 24.145 1.00 96.56 264 ASN A O 1
ATOM 2146 N N . ALA A 1 265 ? 0.629 6.970 23.309 1.00 97.12 265 ALA A N 1
ATOM 2147 C CA . ALA A 1 265 ? -0.546 6.907 22.438 1.00 97.12 265 ALA A CA 1
ATOM 2148 C C . ALA A 1 265 ? -1.854 7.080 23.232 1.00 97.12 265 ALA A C 1
ATOM 2150 O O . ALA A 1 265 ? -2.655 7.968 22.932 1.00 97.12 265 ALA A O 1
ATOM 2151 N N . VAL A 1 266 ? -2.036 6.312 24.316 1.00 98.00 266 VAL A N 1
ATOM 2152 C CA . VAL A 1 266 ? -3.198 6.428 25.219 1.00 98.00 266 VAL A CA 1
ATOM 2153 C C . VAL A 1 266 ? -3.318 7.844 25.791 1.00 98.00 266 VAL A C 1
ATOM 2155 O O . VAL A 1 266 ? -4.407 8.429 25.806 1.00 98.00 266 VAL A O 1
ATOM 2158 N N . GLN A 1 267 ? -2.208 8.418 26.262 1.00 96.56 267 GLN A N 1
ATOM 2159 C CA . GLN A 1 267 ? -2.204 9.757 26.844 1.00 96.56 267 GLN A CA 1
ATOM 2160 C C . GLN A 1 267 ? -2.534 10.838 25.805 1.00 96.56 267 GLN A C 1
ATOM 2162 O O . GLN A 1 267 ? -3.264 11.784 26.115 1.00 96.56 267 GLN A O 1
ATOM 2167 N N . GLN A 1 268 ? -2.054 10.692 24.571 1.00 96.12 268 GLN A N 1
ATOM 2168 C CA . GLN A 1 268 ? -2.348 11.617 23.483 1.00 96.12 268 GLN A CA 1
ATOM 2169 C C . GLN A 1 268 ? -3.831 11.568 23.099 1.00 96.12 268 GLN A C 1
ATOM 2171 O O . GLN A 1 268 ? -4.463 12.620 22.981 1.00 96.12 268 GLN A O 1
ATOM 2176 N N . VAL A 1 269 ? -4.423 10.370 22.993 1.00 97.75 269 VAL A N 1
ATOM 2177 C CA . VAL A 1 269 ? -5.871 10.209 22.769 1.00 97.75 269 VAL A CA 1
ATOM 2178 C C . VAL A 1 269 ? -6.661 10.882 23.891 1.00 97.75 269 VAL A C 1
ATOM 2180 O O . VAL A 1 269 ? -7.578 11.651 23.607 1.00 97.75 269 VAL A O 1
ATOM 2183 N N . ARG A 1 270 ? -6.268 10.690 25.160 1.00 97.44 270 ARG A N 1
ATOM 2184 C CA . ARG A 1 270 ? -6.910 11.353 26.309 1.00 97.44 270 ARG A CA 1
ATOM 2185 C C . ARG A 1 270 ? -6.889 12.873 26.196 1.00 97.44 270 ARG A C 1
ATOM 2187 O O . ARG A 1 270 ? -7.925 13.505 26.386 1.00 97.44 270 ARG A O 1
ATOM 2194 N N . THR A 1 271 ? -5.731 13.463 25.902 1.00 95.25 271 THR A N 1
ATOM 2195 C CA . THR A 1 271 ? -5.606 14.920 25.743 1.00 95.25 271 THR A CA 1
ATOM 2196 C C . THR A 1 271 ? -6.460 15.414 24.569 1.00 95.25 271 THR A C 1
ATOM 2198 O O . THR A 1 271 ? -7.129 16.442 24.674 1.00 95.25 271 THR A O 1
ATOM 2201 N N . ASN A 1 272 ? -6.515 14.648 23.481 1.00 96.44 272 ASN A N 1
ATOM 2202 C CA . ASN A 1 272 ? -7.305 14.961 22.294 1.00 96.44 272 ASN A CA 1
ATOM 2203 C C . ASN A 1 272 ? -8.824 14.905 22.526 1.00 96.44 272 ASN A C 1
ATOM 2205 O O . ASN A 1 272 ? -9.551 15.680 21.901 1.00 96.44 272 ASN A O 1
ATOM 2209 N N . LEU A 1 273 ? -9.326 14.084 23.458 1.00 96.62 273 LEU A N 1
ATOM 2210 C CA . LEU A 1 273 ? -10.758 14.057 23.800 1.00 96.62 273 LEU A CA 1
ATOM 2211 C C . LEU A 1 273 ? -11.306 15.436 24.216 1.00 96.62 273 LEU A C 1
ATOM 2213 O O . LEU A 1 273 ? -12.491 15.707 24.017 1.00 96.62 273 LEU A O 1
ATOM 2217 N N . LEU A 1 274 ? -10.460 16.334 24.737 1.00 93.50 274 LEU A N 1
ATOM 2218 C CA . LEU A 1 274 ? -10.861 17.702 25.087 1.00 93.50 274 LEU A CA 1
ATOM 2219 C C . LEU A 1 274 ? -11.351 18.508 23.871 1.00 93.50 274 LEU A C 1
ATOM 2221 O O . LEU A 1 274 ? -12.232 19.350 24.021 1.00 93.50 274 LEU A O 1
ATOM 2225 N N . LYS A 1 275 ? -10.796 18.249 22.678 1.00 95.50 275 LYS A N 1
ATOM 2226 C CA . LYS A 1 275 ? -11.174 18.912 21.414 1.00 95.50 275 LYS A CA 1
ATOM 2227 C C . LYS A 1 275 ? -12.097 18.039 20.552 1.00 95.50 275 LYS A C 1
ATOM 2229 O O . LYS A 1 275 ? -12.922 18.575 19.819 1.00 95.50 275 LYS A O 1
ATOM 2234 N N . PHE A 1 276 ? -11.974 16.713 20.643 1.00 96.69 276 PHE A N 1
ATOM 2235 C CA . PHE A 1 276 ? -12.583 15.763 19.701 1.00 96.69 276 PHE A CA 1
ATOM 2236 C C . PHE A 1 276 ? -13.492 14.710 20.364 1.00 96.69 276 PHE A C 1
ATOM 2238 O O . PHE A 1 276 ? -13.685 13.624 19.825 1.00 96.69 276 PHE A O 1
ATOM 2245 N N . SER A 1 277 ? -14.049 14.978 21.545 1.00 94.06 277 SER A N 1
ATOM 2246 C CA . SER A 1 277 ? -15.047 14.079 22.156 1.00 94.06 277 SER A CA 1
ATOM 2247 C C . SER A 1 277 ? -16.363 14.066 21.370 1.00 94.06 277 SER A C 1
ATOM 2249 O O . SER A 1 277 ? -16.898 12.998 21.093 1.00 94.06 277 SER A O 1
ATOM 2251 N N . GLU A 1 278 ? -16.839 15.241 20.951 1.00 94.19 278 GLU A N 1
ATOM 2252 C CA . GLU A 1 278 ? -18.062 15.428 20.142 1.00 94.19 278 GLU A CA 1
ATOM 2253 C C . GLU A 1 278 ? -17.767 15.809 18.677 1.00 94.19 278 GLU A C 1
ATOM 2255 O O . GLU A 1 278 ? -18.668 16.124 17.900 1.00 94.19 278 GLU A O 1
ATOM 2260 N N . LYS A 1 279 ? -16.486 15.817 18.301 1.00 96.00 279 LYS A N 1
ATOM 2261 C CA . LYS A 1 279 ? -15.978 16.154 16.964 1.00 96.00 279 LYS A CA 1
ATOM 2262 C C . LYS A 1 279 ? -14.974 15.102 16.516 1.00 96.00 279 LYS A C 1
ATOM 2264 O O . LYS A 1 279 ? -14.603 14.224 17.285 1.00 96.00 279 LYS A O 1
ATOM 2269 N N . TYR A 1 280 ? -14.505 15.211 15.283 1.00 97.12 280 TYR A N 1
ATOM 2270 C CA . TYR A 1 280 ? -13.525 14.288 14.722 1.00 97.12 280 TYR A CA 1
ATOM 2271 C C . TYR A 1 280 ? -12.254 15.035 14.341 1.00 97.12 280 TYR A C 1
ATOM 2273 O O . TYR A 1 280 ? -12.298 16.230 14.043 1.00 97.12 280 TYR A O 1
ATOM 2281 N N . LYS A 1 281 ? -11.115 14.342 14.343 1.00 96.56 281 LYS A N 1
ATOM 2282 C CA . LYS A 1 281 ? -9.911 14.855 13.683 1.00 96.56 281 LYS A CA 1
ATOM 2283 C C . LYS A 1 281 ? -10.190 14.959 12.179 1.00 96.56 281 LYS A C 1
ATOM 2285 O O . LYS A 1 281 ? -10.743 14.023 11.596 1.00 96.56 281 LYS A O 1
ATOM 2290 N N . TYR A 1 282 ? -9.806 16.068 11.548 1.00 96.44 282 TYR A N 1
ATOM 2291 C CA . TYR A 1 282 ? -9.776 16.141 10.085 1.00 96.44 282 TYR A CA 1
ATOM 2292 C C . TYR A 1 282 ? -8.790 15.109 9.504 1.00 96.44 282 TYR A C 1
ATOM 2294 O O . TYR A 1 282 ? -7.954 14.571 10.226 1.00 96.44 282 TYR A O 1
ATOM 2302 N N . SER A 1 283 ? -8.870 14.811 8.204 1.00 96.19 283 SER A N 1
ATOM 2303 C CA . SER A 1 283 ? -8.124 13.700 7.585 1.00 96.19 283 SER A CA 1
ATOM 2304 C C . SER A 1 283 ? -6.609 13.742 7.807 1.00 96.19 283 SER A C 1
ATOM 2306 O O . SER A 1 283 ? -5.973 12.702 7.981 1.00 96.19 283 SER A O 1
ATOM 2308 N N . ASN A 1 284 ? -6.053 14.950 7.800 1.00 97.38 284 ASN A N 1
ATOM 2309 C CA . ASN A 1 284 ? -4.649 15.262 8.013 1.00 97.38 284 ASN A CA 1
ATOM 2310 C C . ASN A 1 284 ? -4.542 16.483 8.929 1.00 97.38 284 ASN A C 1
ATOM 2312 O O . ASN A 1 284 ? -5.481 17.283 9.007 1.00 97.38 284 ASN A O 1
ATOM 2316 N N . SER A 1 285 ? -3.402 16.634 9.589 1.00 97.69 285 SER A N 1
ATOM 2317 C CA . SER A 1 285 ? -3.072 17.866 10.292 1.00 97.69 285 SER A CA 1
ATOM 2318 C C . SER A 1 285 ? -2.690 18.988 9.328 1.00 97.69 285 SER A C 1
ATOM 2320 O O . SER A 1 285 ? -2.422 18.753 8.145 1.00 97.69 285 SER A O 1
ATOM 2322 N N . GLU A 1 286 ? -2.678 20.209 9.855 1.00 97.06 286 GLU A N 1
ATOM 2323 C CA . GLU A 1 286 ? -2.001 21.355 9.255 1.00 97.06 286 GLU A CA 1
ATOM 2324 C C . GLU A 1 286 ? -0.990 21.899 10.266 1.00 97.06 286 GLU A C 1
ATOM 2326 O O . GLU A 1 286 ? -1.332 22.171 11.420 1.00 97.06 286 GLU A O 1
ATOM 2331 N N . ASN A 1 287 ? 0.266 22.050 9.848 1.00 96.44 287 ASN A N 1
ATOM 2332 C CA . ASN A 1 287 ? 1.387 22.389 10.723 1.00 96.44 287 ASN A CA 1
ATOM 2333 C C . ASN A 1 287 ? 1.497 21.432 11.924 1.00 96.44 287 ASN A C 1
ATOM 2335 O O . ASN A 1 287 ? 1.760 21.866 13.045 1.00 96.44 287 ASN A O 1
ATOM 2339 N N . ASN A 1 288 ? 1.260 20.139 11.694 1.00 96.56 288 ASN A N 1
ATOM 2340 C CA . ASN A 1 288 ? 1.221 19.056 12.677 1.00 96.56 288 ASN A CA 1
ATOM 2341 C C . ASN A 1 288 ? 0.085 19.120 13.713 1.00 96.56 288 ASN A C 1
ATOM 2343 O O . ASN A 1 288 ? 0.055 18.293 14.626 1.00 96.56 288 ASN A O 1
ATOM 2347 N N . PHE A 1 289 ? -0.896 20.017 13.580 1.00 98.06 289 PHE A N 1
ATOM 2348 C CA . PHE A 1 289 ? -2.086 20.024 14.435 1.00 98.06 289 PHE A CA 1
ATOM 2349 C C . PHE A 1 289 ? -3.365 19.694 13.659 1.00 98.06 289 PHE A C 1
ATOM 2351 O O . PHE A 1 289 ? -3.700 20.321 12.659 1.00 98.06 289 PHE A O 1
ATOM 2358 N N . TYR A 1 290 ? -4.109 18.697 14.132 1.00 98.06 290 TYR A N 1
ATOM 2359 C CA . TYR A 1 290 ? -5.448 18.392 13.654 1.00 98.06 290 TYR A CA 1
ATOM 2360 C C . TYR A 1 290 ? -6.441 19.471 14.057 1.00 98.06 290 TYR A C 1
ATOM 2362 O O . TYR A 1 290 ? -6.555 19.864 15.232 1.00 98.06 290 TYR A O 1
ATOM 2370 N N . GLU A 1 291 ? -7.252 19.844 13.077 1.00 95.06 291 GLU A N 1
ATOM 2371 C CA . GLU A 1 291 ? -8.449 20.632 13.286 1.00 95.06 291 GLU A CA 1
ATOM 2372 C C . GLU A 1 291 ? -9.682 19.767 13.521 1.00 95.06 291 GLU A C 1
ATOM 2374 O O . GLU A 1 291 ? -9.744 18.596 13.134 1.00 95.06 291 GLU A O 1
ATOM 2379 N N . ALA A 1 292 ? -10.642 20.349 14.240 1.00 95.69 292 ALA A N 1
ATOM 2380 C CA . ALA A 1 292 ? -11.915 19.699 14.506 1.00 95.69 292 ALA A CA 1
ATOM 2381 C C . ALA A 1 292 ? -12.768 19.716 13.238 1.00 95.69 292 ALA A C 1
ATOM 2383 O O . ALA A 1 292 ? -12.931 20.752 12.598 1.00 95.69 292 ALA A O 1
ATOM 2384 N N . SER A 1 293 ? -13.331 18.563 12.912 1.00 94.19 293 SER A N 1
ATOM 2385 C CA . SER A 1 293 ? -14.213 18.347 11.778 1.00 94.19 293 SER A CA 1
ATOM 2386 C C . SER A 1 293 ? -15.551 17.791 12.250 1.00 94.19 293 SER A C 1
ATOM 2388 O O . SER A 1 293 ? -15.641 17.111 13.279 1.00 94.19 293 SER A O 1
ATOM 2390 N N . GLU A 1 294 ? -16.591 18.048 11.460 1.00 95.19 294 GLU A N 1
ATOM 2391 C CA . GLU A 1 294 ? -17.820 17.258 11.519 1.00 95.19 294 GLU A CA 1
ATOM 2392 C C . GLU A 1 294 ? -17.556 15.823 11.033 1.00 95.19 294 GLU A C 1
ATOM 2394 O O . GLU A 1 294 ? -16.466 15.512 10.540 1.00 95.19 294 GLU A O 1
ATOM 2399 N N . ILE A 1 295 ? -18.561 14.950 11.143 1.00 94.38 295 ILE A N 1
ATOM 2400 C CA . ILE A 1 295 ? -18.494 13.544 10.712 1.00 94.38 295 ILE A CA 1
ATOM 2401 C C . ILE A 1 295 ? -18.566 13.371 9.178 1.00 94.38 295 ILE A C 1
ATOM 2403 O O . ILE A 1 295 ? -19.372 12.620 8.635 1.00 94.38 295 ILE A O 1
ATOM 2407 N N . VAL A 1 296 ? -17.710 14.100 8.474 1.00 91.19 296 VAL A N 1
ATOM 2408 C CA . VAL A 1 296 ? -17.495 14.055 7.021 1.00 91.19 296 VAL A CA 1
ATOM 2409 C C . VAL A 1 296 ? -16.120 13.451 6.731 1.00 91.19 296 VAL A C 1
ATOM 2411 O O . VAL A 1 296 ? -15.351 13.228 7.660 1.00 91.19 296 VAL A O 1
ATOM 2414 N N . GLU A 1 297 ? -15.800 13.190 5.466 1.00 94.00 297 GLU A N 1
ATOM 2415 C CA . GLU A 1 297 ? -14.605 12.475 5.003 1.00 94.00 297 GLU A CA 1
ATOM 2416 C C . GLU A 1 297 ? -14.602 10.977 5.352 1.00 94.00 297 GLU A C 1
ATOM 2418 O O . GLU A 1 297 ? -15.342 10.475 6.210 1.00 94.00 297 GLU A O 1
ATOM 2423 N N . TRP A 1 298 ? -13.738 10.244 4.652 1.00 96.50 298 TRP A N 1
ATOM 2424 C CA . TRP A 1 298 ? -13.588 8.790 4.753 1.00 96.50 298 TRP A CA 1
ATOM 2425 C C . TRP A 1 298 ? -12.801 8.328 5.991 1.00 96.50 298 TRP A C 1
ATOM 2427 O O . TRP A 1 298 ? -12.720 7.134 6.265 1.00 96.50 298 TRP A O 1
ATOM 2437 N N . THR A 1 299 ? -12.232 9.257 6.765 1.00 97.31 299 THR A N 1
ATOM 2438 C CA . THR A 1 299 ? -11.232 8.945 7.798 1.00 97.31 299 THR A CA 1
ATOM 2439 C C . THR A 1 299 ? -11.739 9.020 9.237 1.00 97.31 299 THR A C 1
ATOM 2441 O O . THR A 1 299 ? -11.017 8.685 10.172 1.00 97.31 299 THR A O 1
ATOM 2444 N N . THR A 1 300 ? -12.970 9.475 9.462 1.00 97.44 300 THR A N 1
ATOM 2445 C CA . THR A 1 300 ? -13.483 9.736 10.822 1.00 97.44 300 THR A CA 1
ATOM 2446 C C . THR A 1 300 ? -13.596 8.479 11.685 1.00 97.44 300 THR A C 1
ATOM 2448 O O . THR A 1 300 ? -13.498 8.577 12.907 1.00 97.44 300 THR A O 1
ATOM 2451 N N . GLY A 1 301 ? -13.724 7.297 11.069 1.00 98.31 301 GLY A N 1
ATOM 2452 C CA . GLY A 1 301 ? -13.714 6.009 11.769 1.00 98.31 301 GLY A CA 1
ATOM 2453 C C . GLY A 1 301 ? -12.397 5.711 12.487 1.00 98.31 301 GLY A C 1
ATOM 2454 O O . GLY A 1 301 ? -12.417 5.114 13.562 1.00 98.31 301 GLY A O 1
ATOM 2455 N N . PHE A 1 302 ? -11.266 6.184 11.955 1.00 98.69 302 PHE A N 1
ATOM 2456 C CA . PHE A 1 302 ? -9.949 5.964 12.555 1.00 98.69 302 PHE A CA 1
ATOM 2457 C C . PHE A 1 302 ? -9.809 6.655 13.908 1.00 98.69 302 PHE A C 1
ATOM 2459 O O . PHE A 1 302 ? -9.292 6.045 14.837 1.00 98.69 302 PHE A O 1
ATOM 2466 N N . TRP A 1 303 ? -10.350 7.871 14.062 1.00 98.50 303 TRP A N 1
ATOM 2467 C CA . TRP A 1 303 ? -10.344 8.564 15.353 1.00 98.50 303 TRP A CA 1
ATOM 2468 C C . TRP A 1 303 ? -11.111 7.774 16.418 1.00 98.50 303 TRP A C 1
ATOM 2470 O O . TRP A 1 303 ? -10.592 7.533 17.504 1.00 98.50 303 TRP A O 1
ATOM 2480 N N . THR A 1 304 ? -12.321 7.302 16.107 1.00 98.56 304 THR A N 1
ATOM 2481 C CA . THR A 1 304 ? -13.080 6.447 17.036 1.00 98.56 304 THR A CA 1
ATOM 2482 C C . THR A 1 304 ? -12.353 5.129 17.308 1.00 98.56 304 THR A C 1
ATOM 2484 O O . THR A 1 304 ? -12.359 4.646 18.439 1.00 98.56 304 THR A O 1
ATOM 2487 N N . GLY A 1 305 ? -11.661 4.584 16.307 1.00 98.69 305 GLY A N 1
ATOM 2488 C CA . GLY A 1 305 ? -10.774 3.437 16.462 1.00 98.69 305 GLY A CA 1
ATOM 2489 C C . GLY A 1 305 ? -9.629 3.680 17.446 1.00 98.69 305 GLY A C 1
ATOM 2490 O O . GLY A 1 305 ? -9.383 2.831 18.298 1.00 98.69 305 GLY A O 1
ATOM 2491 N N . GLU A 1 306 ? -8.967 4.840 17.385 1.00 98.75 306 GLU A N 1
ATOM 2492 C CA . GLU A 1 306 ? -7.947 5.243 18.363 1.00 98.75 306 GLU A CA 1
ATOM 2493 C C . GLU A 1 306 ? -8.532 5.317 19.783 1.00 98.75 306 GLU A C 1
ATOM 2495 O O . GLU A 1 306 ? -7.887 4.885 20.737 1.00 98.75 306 GLU A O 1
ATOM 2500 N N . VAL A 1 307 ? -9.764 5.820 19.937 1.00 98.81 307 VAL A N 1
ATOM 2501 C CA . VAL A 1 307 ? -10.461 5.867 21.236 1.00 98.81 307 VAL A CA 1
ATOM 2502 C C . VAL A 1 307 ? -10.750 4.455 21.759 1.00 98.81 307 VAL A C 1
ATOM 2504 O O . VAL A 1 307 ? -10.514 4.187 22.938 1.00 98.81 307 VAL A O 1
ATOM 2507 N N . TRP A 1 308 ? -11.192 3.525 20.907 1.00 98.81 308 TRP A N 1
ATOM 2508 C CA . TRP A 1 308 ? -11.379 2.127 21.309 1.00 98.81 308 TRP A CA 1
ATOM 2509 C C . TRP A 1 308 ? -10.062 1.430 21.664 1.00 98.81 308 TRP A C 1
ATOM 2511 O O . TRP A 1 308 ? -9.995 0.748 22.684 1.00 98.81 308 TRP A O 1
ATOM 2521 N N . LEU A 1 309 ? -8.995 1.651 20.890 1.00 98.62 309 LEU A N 1
ATOM 2522 C CA . LEU A 1 309 ? -7.663 1.128 21.217 1.00 98.62 309 LEU A CA 1
ATOM 2523 C C . LEU A 1 309 ? -7.156 1.698 22.551 1.00 98.62 309 LEU A C 1
ATOM 2525 O O . LEU A 1 309 ? -6.563 0.972 23.349 1.00 98.62 309 LEU A O 1
ATOM 2529 N N . ALA A 1 310 ? -7.436 2.970 22.850 1.00 98.62 310 ALA A N 1
ATOM 2530 C CA . ALA A 1 310 ? -7.116 3.559 24.147 1.00 98.62 310 ALA A CA 1
ATOM 2531 C C . ALA A 1 310 ? -7.910 2.911 25.290 1.00 98.62 310 ALA A C 1
ATOM 2533 O O . ALA A 1 310 ? -7.343 2.682 26.361 1.00 98.62 310 ALA A O 1
ATOM 2534 N N . TYR A 1 311 ? -9.184 2.565 25.071 1.00 98.50 311 TYR A N 1
ATOM 2535 C CA . TYR A 1 311 ? -9.975 1.800 26.037 1.00 98.50 311 TYR A CA 1
ATOM 2536 C C . TYR A 1 311 ? -9.358 0.426 26.309 1.00 98.50 311 TYR A C 1
ATOM 2538 O O . TYR A 1 311 ? -9.093 0.110 27.466 1.00 98.50 311 TYR A O 1
ATOM 2546 N N . GLU A 1 312 ? -9.067 -0.367 25.276 1.00 97.81 312 GLU A N 1
ATOM 2547 C CA . GLU A 1 312 ? -8.524 -1.721 25.458 1.00 97.81 312 GLU A CA 1
ATOM 2548 C C . GLU A 1 312 ? -7.157 -1.726 26.158 1.00 97.81 312 GLU A C 1
ATOM 2550 O O . GLU A 1 312 ? -6.892 -2.597 26.985 1.00 97.81 312 GLU A O 1
ATOM 2555 N N . ASN A 1 313 ? -6.312 -0.727 25.887 1.00 97.50 313 ASN A N 1
ATOM 2556 C CA . ASN A 1 313 ? -4.968 -0.642 26.466 1.00 97.50 313 ASN A CA 1
ATOM 2557 C C . ASN A 1 313 ? -4.904 0.044 27.844 1.00 97.50 313 ASN A C 1
ATOM 2559 O O . ASN A 1 313 ? -3.853 0.020 28.482 1.00 97.50 313 ASN A O 1
ATOM 2563 N N . SER A 1 314 ? -5.988 0.666 28.320 1.00 97.25 314 SER A N 1
ATOM 2564 C CA . SER A 1 314 ? -6.003 1.368 29.618 1.00 97.25 314 SER A CA 1
ATOM 2565 C C . SER A 1 314 ? -7.088 0.905 30.587 1.00 97.25 314 SER A C 1
ATOM 2567 O O . SER A 1 314 ? -6.953 1.113 31.792 1.00 97.25 314 SER A O 1
ATOM 2569 N N . GLY A 1 315 ? -8.171 0.312 30.082 1.00 96.88 315 GLY A N 1
ATOM 2570 C CA . GLY A 1 315 ? -9.377 0.002 30.847 1.00 96.88 315 GLY A CA 1
ATOM 2571 C C . GLY A 1 315 ? -10.166 1.231 31.315 1.00 96.88 315 GLY A C 1
ATOM 2572 O O . GLY A 1 315 ? -11.080 1.078 32.122 1.00 96.88 315 GLY A O 1
ATOM 2573 N N . ASP A 1 316 ? -9.831 2.445 30.861 1.00 98.00 316 ASP A N 1
ATOM 2574 C CA . ASP A 1 316 ? -10.515 3.660 31.311 1.00 98.00 316 ASP A CA 1
ATOM 2575 C C . ASP A 1 316 ? -11.871 3.837 30.612 1.00 98.00 316 ASP A C 1
ATOM 2577 O O . ASP A 1 316 ? -11.952 4.081 29.404 1.00 98.00 316 ASP A O 1
ATOM 2581 N N . GLU A 1 317 ? -12.944 3.767 31.400 1.00 97.94 317 GLU A N 1
ATOM 2582 C CA . GLU A 1 317 ? -14.325 3.902 30.937 1.00 97.94 317 GLU A CA 1
ATOM 2583 C C . GLU A 1 317 ? -14.617 5.248 30.250 1.00 97.94 317 GLU A C 1
ATOM 2585 O O . GLU A 1 317 ? -15.505 5.290 29.402 1.00 97.94 317 GLU A O 1
ATOM 2590 N N . LEU A 1 318 ? -13.837 6.314 30.490 1.00 97.88 318 LEU A N 1
ATOM 2591 C CA . LEU A 1 318 ? -13.961 7.581 29.754 1.00 97.88 318 LEU A CA 1
ATOM 2592 C C . LEU A 1 318 ? -13.869 7.374 28.234 1.00 97.88 318 LEU A C 1
ATOM 2594 O O . LEU A 1 318 ? -14.623 7.987 27.468 1.00 97.88 318 LEU A O 1
ATOM 2598 N N . PHE A 1 319 ? -12.943 6.522 27.786 1.00 98.62 319 PHE A N 1
ATOM 2599 C CA . PHE A 1 319 ? -12.772 6.228 26.364 1.00 98.62 319 PHE A CA 1
ATOM 2600 C C . PHE A 1 319 ? -13.983 5.485 25.811 1.00 98.62 319 PHE A C 1
ATOM 2602 O O . PHE A 1 319 ? -14.535 5.885 24.788 1.00 98.62 319 PHE A O 1
ATOM 2609 N N . LYS A 1 320 ? -14.452 4.457 26.523 1.00 98.50 320 LYS A N 1
ATOM 2610 C CA . LYS A 1 320 ? -15.632 3.683 26.129 1.00 98.50 320 LYS A CA 1
ATOM 2611 C C . LYS A 1 320 ? -16.895 4.537 26.071 1.00 98.50 320 LYS A C 1
ATOM 2613 O O . LYS A 1 320 ? -17.628 4.464 25.089 1.00 98.50 320 LYS A O 1
ATOM 2618 N N . GLU A 1 321 ? -17.142 5.368 27.080 1.00 98.06 321 GLU A N 1
ATOM 2619 C CA . GLU A 1 321 ? -18.279 6.294 27.091 1.00 98.06 321 GLU A CA 1
ATOM 2620 C C . GLU A 1 321 ? -18.225 7.266 25.907 1.00 98.06 321 GLU A C 1
ATOM 2622 O O . GLU A 1 321 ? -19.247 7.535 25.274 1.00 98.06 321 GLU A O 1
ATOM 2627 N N . THR A 1 322 ? -17.036 7.774 25.576 1.00 98.06 322 THR A N 1
ATOM 2628 C CA . THR A 1 322 ? -16.856 8.693 24.445 1.00 98.06 322 THR A CA 1
ATOM 2629 C C . THR A 1 322 ? -17.061 7.991 23.105 1.00 98.06 322 THR A C 1
ATOM 2631 O O . THR A 1 322 ? -17.785 8.500 22.250 1.00 98.06 322 THR A O 1
ATOM 2634 N N . ALA A 1 323 ? -16.489 6.802 22.921 1.00 98.31 323 ALA A N 1
ATOM 2635 C CA . ALA A 1 323 ? -16.640 6.045 21.686 1.00 98.31 323 ALA A CA 1
ATOM 2636 C C . ALA A 1 323 ? -18.095 5.604 21.453 1.00 98.31 323 ALA A C 1
ATOM 2638 O O . ALA A 1 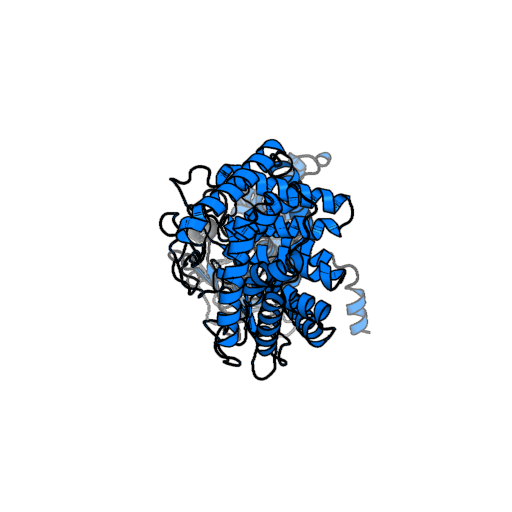323 ? -18.582 5.682 20.327 1.00 98.31 323 ALA A O 1
ATOM 2639 N N . LEU A 1 324 ? -18.834 5.233 22.508 1.00 98.44 324 LEU A N 1
ATOM 2640 C CA . LEU A 1 324 ? -20.270 4.942 22.408 1.00 98.44 324 LEU A CA 1
ATOM 2641 C C . LEU A 1 324 ? -21.096 6.172 22.006 1.00 98.44 324 LEU A C 1
ATOM 2643 O O . LEU A 1 324 ? -22.007 6.032 21.199 1.00 98.44 324 LEU A O 1
ATOM 2647 N N . LYS A 1 325 ? -20.754 7.376 22.481 1.00 97.19 325 LYS A N 1
ATOM 2648 C CA . LYS A 1 325 ? -21.395 8.614 21.993 1.00 97.19 325 LYS A CA 1
ATOM 2649 C C . LYS A 1 325 ? -21.101 8.862 20.512 1.00 97.19 325 LYS A C 1
ATOM 2651 O O . LYS A 1 325 ? -21.978 9.287 19.769 1.00 97.19 325 LYS A O 1
ATOM 2656 N N . GLN A 1 326 ? -19.881 8.577 20.056 1.00 97.81 326 GLN A N 1
ATOM 2657 C CA . GLN A 1 326 ? -19.526 8.719 18.640 1.00 97.81 326 GLN A CA 1
ATOM 2658 C C . GLN A 1 326 ? -20.258 7.707 17.745 1.00 97.81 326 GLN A C 1
ATOM 2660 O O . GLN A 1 326 ? -20.541 8.030 16.591 1.00 97.81 326 GLN A O 1
ATOM 2665 N N . VAL A 1 327 ? -20.619 6.522 18.256 1.00 98.31 327 VAL A N 1
ATOM 2666 C CA . VAL A 1 327 ? -21.466 5.553 17.534 1.00 98.31 327 VAL A CA 1
ATOM 2667 C C . VAL A 1 327 ? -22.822 6.158 17.164 1.00 98.31 327 VAL A C 1
ATOM 2669 O O . VAL A 1 327 ? -23.290 5.923 16.052 1.00 98.31 327 VAL A O 1
ATOM 2672 N N . ASP A 1 328 ? -23.431 6.969 18.033 1.00 97.94 328 ASP A N 1
ATOM 2673 C CA . ASP A 1 328 ? -24.705 7.633 17.721 1.00 97.94 328 ASP A CA 1
ATOM 2674 C C . ASP A 1 328 ? -24.560 8.577 16.514 1.00 97.94 328 ASP A C 1
ATOM 2676 O O . ASP A 1 328 ? -25.414 8.603 15.624 1.00 97.94 328 ASP A O 1
ATOM 2680 N N . SER A 1 329 ? -23.433 9.289 16.417 1.00 97.62 329 SER A N 1
ATOM 2681 C CA . SER A 1 329 ? -23.106 10.127 15.259 1.00 97.62 329 SER A CA 1
ATOM 2682 C C . SER A 1 329 ? -22.903 9.307 13.979 1.00 97.62 329 SER A C 1
ATOM 2684 O O . SER A 1 329 ? -23.349 9.735 12.913 1.00 97.62 329 SER A O 1
ATOM 2686 N N . PHE A 1 330 ? -22.286 8.120 14.058 1.00 98.44 330 PHE A N 1
ATOM 2687 C CA . PHE A 1 330 ? -22.162 7.200 12.917 1.00 98.44 330 PHE A CA 1
ATOM 2688 C C . PHE A 1 330 ? -23.510 6.617 12.486 1.00 98.44 330 PHE A C 1
ATOM 2690 O O . PHE A 1 330 ? -23.777 6.527 11.288 1.00 98.44 330 PHE A O 1
ATOM 2697 N N . LEU A 1 331 ? -24.389 6.271 13.431 1.00 98.62 331 LEU A N 1
ATOM 2698 C CA . LEU A 1 331 ? -25.746 5.841 13.098 1.00 98.62 331 LEU A CA 1
ATOM 2699 C C . LEU A 1 331 ? -26.503 6.962 12.374 1.00 98.62 331 LEU A C 1
ATOM 2701 O O . LEU A 1 331 ? -27.068 6.739 11.305 1.00 98.62 331 LEU A O 1
ATOM 2705 N N . ASN A 1 332 ? -26.441 8.186 12.901 1.00 98.19 332 ASN A N 1
ATOM 2706 C CA . ASN A 1 332 ? -27.037 9.347 12.251 1.00 98.19 332 ASN A CA 1
ATOM 2707 C C . ASN A 1 332 ? -26.441 9.595 10.852 1.00 98.19 332 ASN A C 1
ATOM 2709 O O . ASN A 1 332 ? -27.176 9.942 9.926 1.00 98.19 332 ASN A O 1
ATOM 2713 N N . ARG A 1 333 ? -25.126 9.398 10.675 1.00 98.12 333 ARG A N 1
ATOM 2714 C CA . ARG A 1 333 ? -24.443 9.541 9.381 1.00 98.12 333 ARG A CA 1
ATOM 2715 C C . ARG A 1 333 ? -25.003 8.583 8.335 1.00 98.12 333 ARG A C 1
ATOM 2717 O O . ARG A 1 333 ? -25.320 9.037 7.236 1.00 98.12 333 ARG A O 1
ATOM 2724 N N . ILE A 1 334 ? -25.141 7.294 8.660 1.00 98.31 334 ILE A N 1
ATOM 2725 C CA . ILE A 1 334 ? -25.626 6.301 7.693 1.00 98.31 334 ILE A CA 1
ATOM 2726 C C . ILE A 1 334 ? -27.127 6.423 7.424 1.00 98.31 334 ILE A C 1
ATOM 2728 O O . ILE A 1 334 ? -27.536 6.317 6.271 1.00 98.31 334 ILE A O 1
ATOM 2732 N N . GLU A 1 335 ? -27.944 6.714 8.442 1.00 98.25 335 GLU A N 1
ATOM 2733 C CA . GLU A 1 335 ? -29.400 6.864 8.281 1.00 98.25 335 GLU A CA 1
ATOM 2734 C C . GLU A 1 335 ? -29.775 8.085 7.433 1.00 98.25 335 GLU A C 1
ATOM 2736 O O . GLU A 1 335 ? -30.759 8.049 6.697 1.00 98.25 335 GLU A O 1
ATOM 2741 N N . ASN A 1 336 ? -28.973 9.150 7.500 1.00 97.81 336 ASN A N 1
ATOM 2742 C CA . ASN A 1 336 ? -29.202 10.382 6.744 1.00 97.81 336 ASN A CA 1
ATOM 2743 C C . ASN A 1 336 ? -28.295 10.520 5.511 1.00 97.81 336 ASN A C 1
ATOM 2745 O O . ASN A 1 336 ? -28.265 11.583 4.893 1.00 97.81 336 ASN A O 1
ATOM 2749 N N . HIS A 1 337 ? -27.547 9.470 5.156 1.00 95.38 337 HIS A N 1
ATOM 2750 C CA . HIS A 1 337 ? -26.619 9.449 4.020 1.00 95.38 337 HIS A CA 1
ATOM 2751 C C . HIS A 1 337 ? -25.625 10.628 3.982 1.00 95.38 337 HIS A C 1
ATOM 2753 O O . HIS A 1 337 ? -25.283 11.138 2.912 1.00 95.38 337 HIS A O 1
ATOM 2759 N N . ILE A 1 338 ? -25.125 11.054 5.144 1.00 96.50 338 ILE A N 1
ATOM 2760 C CA . ILE A 1 338 ? -24.185 12.176 5.262 1.00 96.50 338 ILE A CA 1
ATOM 2761 C C . ILE A 1 338 ? -22.803 11.712 4.791 1.00 96.50 338 ILE A C 1
ATOM 2763 O O . ILE A 1 338 ? -22.116 10.979 5.497 1.00 96.50 338 ILE A O 1
ATOM 2767 N N . ASP A 1 339 ? -22.406 12.134 3.589 1.00 94.50 339 ASP A N 1
ATOM 2768 C CA . ASP A 1 339 ? -21.101 11.815 2.995 1.00 94.50 339 ASP A CA 1
ATOM 2769 C C . ASP A 1 339 ? -20.797 10.304 3.025 1.00 94.50 339 ASP A C 1
ATOM 2771 O O . ASP A 1 339 ? -19.858 9.851 3.666 1.00 94.50 339 ASP A O 1
ATOM 2775 N N . THR A 1 340 ? -21.681 9.498 2.428 1.00 93.88 340 THR A N 1
ATOM 2776 C CA . THR A 1 340 ? -21.571 8.020 2.390 1.00 93.88 340 THR A CA 1
ATOM 2777 C C . THR A 1 340 ? -21.544 7.460 0.966 1.00 93.88 340 THR A C 1
ATOM 2779 O O . THR A 1 340 ? -21.633 6.256 0.758 1.00 93.88 340 THR A O 1
ATOM 2782 N N . ASN A 1 341 ? -21.432 8.314 -0.057 1.00 92.75 341 ASN A N 1
ATOM 2783 C CA . ASN A 1 341 ? -21.476 7.887 -1.460 1.00 92.75 341 ASN A CA 1
ATOM 2784 C C . ASN A 1 341 ? -20.094 7.461 -1.997 1.00 92.75 341 ASN A C 1
ATOM 2786 O O . ASN A 1 341 ? -19.607 7.989 -2.999 1.00 92.75 341 ASN A O 1
ATOM 2790 N N . HIS A 1 342 ? -19.454 6.519 -1.312 1.00 94.19 342 HIS A N 1
ATOM 2791 C CA . HIS A 1 342 ? -18.133 5.979 -1.634 1.00 94.19 342 HIS A CA 1
ATOM 2792 C C . HIS A 1 342 ? -17.941 4.618 -0.943 1.00 94.19 342 HIS A C 1
ATOM 2794 O O . HIS A 1 342 ? -18.787 4.182 -0.165 1.00 94.19 342 HIS A O 1
ATOM 2800 N N . HIS A 1 343 ? -16.868 3.901 -1.264 1.00 94.81 343 HIS A N 1
ATOM 2801 C CA . HIS A 1 343 ? -16.639 2.540 -0.763 1.00 94.81 343 HIS A CA 1
ATOM 2802 C C . HIS A 1 343 ? -16.013 2.435 0.638 1.00 94.81 343 HIS A C 1
ATOM 2804 O O . HIS A 1 343 ? -15.916 1.329 1.164 1.00 94.81 343 HIS A O 1
ATOM 2810 N N . ASP A 1 344 ? -15.631 3.547 1.271 1.00 97.50 344 ASP A N 1
ATOM 2811 C CA . ASP A 1 344 ? -14.886 3.554 2.546 1.00 97.50 344 ASP A CA 1
ATOM 2812 C C . ASP A 1 344 ? -15.737 3.222 3.780 1.00 97.50 344 ASP A C 1
ATOM 2814 O O . ASP A 1 344 ? -15.441 3.629 4.904 1.00 97.50 344 ASP A O 1
ATOM 2818 N N . MET A 1 345 ? -16.840 2.499 3.590 1.00 98.19 345 MET A N 1
ATOM 2819 C CA . MET A 1 345 ? -17.743 2.126 4.673 1.00 98.19 345 MET A CA 1
ATOM 2820 C C . MET A 1 345 ? -17.048 1.224 5.698 1.00 98.19 345 MET A C 1
ATOM 2822 O O . MET A 1 345 ? -17.322 1.332 6.888 1.00 98.19 345 MET A O 1
ATOM 2826 N N . GLY A 1 346 ? -16.107 0.373 5.289 1.00 98.06 346 GLY A N 1
ATOM 2827 C CA . GLY A 1 346 ? -15.333 -0.421 6.242 1.00 98.06 346 GLY A CA 1
ATOM 2828 C C . GLY A 1 346 ? -14.362 0.428 7.061 1.00 98.06 346 GLY A C 1
ATOM 2829 O O . GLY A 1 346 ? -14.340 0.293 8.280 1.00 98.06 346 GLY A O 1
ATOM 2830 N N . PHE A 1 347 ? -13.634 1.368 6.453 1.00 98.56 347 PHE A N 1
ATOM 2831 C CA . PHE A 1 347 ? -12.782 2.301 7.206 1.00 98.56 347 PHE A CA 1
ATOM 2832 C C . PHE A 1 347 ? -13.571 3.153 8.203 1.00 98.56 347 PHE A C 1
ATOM 2834 O O . PHE A 1 347 ? -13.080 3.460 9.287 1.00 98.56 347 PHE A O 1
ATOM 2841 N N . LEU A 1 348 ? -14.807 3.517 7.863 1.00 98.62 348 LEU A N 1
ATOM 2842 C CA . LEU A 1 348 ? -15.665 4.307 8.738 1.00 98.62 348 LEU A CA 1
ATOM 2843 C C . LEU A 1 348 ? -16.287 3.480 9.863 1.00 98.62 348 LEU A C 1
ATOM 2845 O O . LEU A 1 348 ? -16.253 3.917 11.012 1.00 98.62 348 LEU A O 1
ATOM 2849 N N . TYR A 1 349 ? -16.856 2.311 9.554 1.00 98.81 349 TYR A N 1
ATOM 2850 C CA . TYR A 1 349 ? -17.723 1.564 10.474 1.00 98.81 349 TYR A CA 1
ATOM 2851 C C . TYR A 1 349 ? -17.049 0.361 11.138 1.00 98.81 349 TYR A C 1
ATOM 2853 O O . TYR A 1 349 ? -17.494 -0.032 12.216 1.00 98.81 349 TYR A O 1
ATOM 2861 N N . SER A 1 350 ? -15.968 -0.198 10.583 1.00 98.69 350 SER A N 1
ATOM 2862 C CA . SER A 1 350 ? -15.230 -1.290 11.235 1.00 98.69 350 SER A CA 1
ATOM 2863 C C . SER A 1 350 ? -14.507 -0.830 12.513 1.00 98.69 350 SER A C 1
ATOM 2865 O O . SER A 1 350 ? -14.797 -1.364 13.587 1.00 98.69 350 SER A O 1
ATOM 2867 N N . PRO A 1 351 ? -13.631 0.196 12.477 1.00 98.56 351 PRO A N 1
ATOM 2868 C CA . PRO A 1 351 ? -12.945 0.661 13.682 1.00 98.56 351 PRO A CA 1
ATOM 2869 C C . PRO A 1 351 ? -13.851 1.434 14.653 1.00 98.56 351 PRO A C 1
ATOM 2871 O O . PRO A 1 351 ? -13.453 1.646 15.793 1.00 98.56 351 PRO A O 1
ATOM 2874 N N . SER A 1 352 ? -15.062 1.838 14.248 1.00 98.69 352 SER A N 1
ATOM 2875 C CA . SER A 1 352 ? -16.012 2.552 15.113 1.00 98.69 352 SER A CA 1
ATOM 2876 C C . SER A 1 352 ? -17.122 1.641 15.655 1.00 98.69 352 SER A C 1
ATOM 2878 O O . SER A 1 352 ? -17.169 1.341 16.848 1.00 98.69 352 SER A O 1
ATOM 2880 N N . CYS A 1 353 ? -18.019 1.181 14.784 1.00 98.81 353 CYS A N 1
ATOM 2881 C CA . CYS A 1 353 ? -19.268 0.516 15.138 1.00 98.81 353 CYS A CA 1
ATOM 2882 C C . CYS A 1 353 ? -19.101 -1.000 15.300 1.00 98.81 353 CYS A C 1
ATOM 2884 O O . CYS A 1 353 ? -19.625 -1.574 16.254 1.00 98.81 353 CYS A O 1
ATOM 2886 N N . VAL A 1 354 ? -18.334 -1.660 14.427 1.00 98.75 354 VAL A N 1
ATOM 2887 C CA . VAL A 1 354 ? -18.010 -3.086 14.604 1.00 98.75 354 VAL A CA 1
ATOM 2888 C C . VAL A 1 354 ? -17.170 -3.274 15.864 1.00 98.75 354 VAL A C 1
ATOM 2890 O O . VAL A 1 354 ? -17.482 -4.156 16.664 1.00 98.75 354 VAL A O 1
ATOM 2893 N N . ALA A 1 355 ? -16.175 -2.410 16.093 1.00 98.62 355 ALA A N 1
ATOM 2894 C CA . ALA A 1 355 ? -15.411 -2.366 17.340 1.00 98.62 355 ALA A CA 1
ATOM 2895 C C . ALA A 1 355 ? -16.331 -2.218 18.564 1.00 98.62 355 ALA A C 1
ATOM 2897 O O . ALA A 1 355 ? -16.300 -3.054 19.468 1.00 98.62 355 ALA A O 1
ATOM 2898 N N . ALA A 1 356 ? -17.231 -1.229 18.557 1.00 98.62 356 ALA A N 1
ATOM 2899 C CA . ALA A 1 356 ? -18.185 -1.020 19.644 1.00 98.62 356 ALA A CA 1
ATOM 2900 C C . ALA A 1 356 ? -19.074 -2.249 19.898 1.00 98.62 356 ALA A C 1
ATOM 2902 O O . ALA A 1 356 ? -19.274 -2.632 21.053 1.00 98.62 356 ALA A O 1
ATOM 2903 N N . TYR A 1 357 ? -19.586 -2.899 18.848 1.00 98.69 357 TYR A N 1
ATOM 2904 C CA . TYR A 1 357 ? -20.376 -4.122 18.992 1.00 98.69 357 TYR A CA 1
ATOM 2905 C C . TYR A 1 357 ? -19.547 -5.277 19.566 1.00 98.69 357 TYR A C 1
ATOM 2907 O O . TYR A 1 357 ? -19.978 -5.908 20.530 1.00 98.69 357 TYR A O 1
ATOM 2915 N N . LYS A 1 358 ? -18.344 -5.524 19.032 1.00 98.12 358 LYS A N 1
ATOM 2916 C CA . LYS A 1 358 ? -17.438 -6.584 19.505 1.00 98.12 358 LYS A CA 1
ATOM 2917 C C . LYS A 1 358 ? -17.052 -6.397 20.980 1.00 98.12 358 LYS A C 1
ATOM 2919 O O . LYS A 1 358 ? -16.974 -7.383 21.708 1.00 98.12 358 LYS A O 1
ATOM 2924 N N . LEU A 1 359 ? -16.837 -5.155 21.420 1.00 97.75 359 LEU A N 1
ATOM 2925 C CA . LEU A 1 359 ? -16.379 -4.837 22.778 1.00 97.75 359 LEU A CA 1
ATOM 2926 C C . LEU A 1 359 ? -17.513 -4.730 23.805 1.00 97.75 359 LEU A C 1
ATOM 2928 O O . LEU A 1 359 ? -17.309 -5.044 24.976 1.00 97.75 359 LEU A O 1
ATOM 2932 N N . THR A 1 360 ? -18.700 -4.270 23.400 1.00 97.88 360 THR A N 1
ATOM 2933 C CA . THR A 1 360 ? -19.775 -3.907 24.347 1.00 97.88 360 THR A CA 1
ATOM 2934 C C . THR A 1 360 ? -21.109 -4.607 24.099 1.00 97.88 360 THR A C 1
ATOM 2936 O O . THR A 1 360 ? -21.984 -4.560 24.961 1.00 97.88 360 THR A O 1
ATOM 2939 N N . GLY A 1 361 ? -21.296 -5.238 22.936 1.00 97.88 361 GLY A N 1
ATOM 2940 C CA . GLY A 1 361 ? -22.588 -5.776 22.506 1.00 97.88 361 GLY A CA 1
ATOM 2941 C C . GLY A 1 361 ? -23.615 -4.704 22.115 1.00 97.88 361 GLY A C 1
ATOM 2942 O O . GLY A 1 361 ? -24.807 -4.989 22.103 1.00 97.88 361 GLY A O 1
ATOM 2943 N N . SER A 1 362 ? -23.189 -3.468 21.820 1.00 98.38 362 SER A N 1
ATOM 2944 C CA . SER A 1 362 ? -24.095 -2.366 21.458 1.00 98.38 362 SER A CA 1
ATOM 2945 C C . SER A 1 362 ? -24.912 -2.664 20.192 1.00 98.38 362 SER A C 1
ATOM 2947 O O . SER A 1 362 ? -24.384 -2.682 19.078 1.00 98.38 362 SER A O 1
ATOM 2949 N N . GLU A 1 363 ? -26.226 -2.837 20.349 1.00 98.44 363 GLU A N 1
ATOM 2950 C CA . GLU A 1 363 ? -27.149 -3.065 19.227 1.00 98.44 363 GLU A CA 1
ATOM 2951 C C . GLU A 1 363 ? -27.300 -1.828 18.325 1.00 98.44 363 GLU A C 1
ATOM 2953 O O . GLU A 1 363 ? -27.493 -1.967 17.118 1.00 98.44 363 GLU A O 1
ATOM 2958 N N . THR A 1 364 ? -27.128 -0.617 18.868 1.00 98.56 364 THR A N 1
ATOM 2959 C CA . THR A 1 364 ? -27.034 0.620 18.071 1.00 98.56 364 THR A CA 1
ATOM 2960 C C . THR A 1 364 ? -25.844 0.554 17.117 1.00 98.56 364 THR A C 1
ATOM 2962 O O . THR A 1 364 ? -25.983 0.832 15.925 1.00 98.56 364 THR A O 1
ATOM 2965 N N . ALA A 1 365 ? -24.686 0.115 17.619 1.00 98.69 365 ALA A N 1
ATOM 2966 C CA . ALA A 1 365 ? -23.484 -0.034 16.810 1.00 98.69 365 ALA A CA 1
ATOM 2967 C C . ALA A 1 365 ? -23.649 -1.127 15.747 1.00 98.69 365 ALA A C 1
ATOM 2969 O O . ALA A 1 365 ? -23.313 -0.916 14.581 1.00 98.69 365 ALA A O 1
ATOM 2970 N N . LYS A 1 366 ? -24.245 -2.266 16.126 1.00 98.75 366 LYS A N 1
ATOM 2971 C CA . LYS A 1 366 ? -24.585 -3.342 15.189 1.00 98.75 366 LYS A CA 1
ATOM 2972 C C . LYS A 1 366 ? -25.482 -2.837 14.060 1.00 98.75 366 LYS A C 1
ATOM 2974 O O . LYS A 1 366 ? -25.196 -3.099 12.895 1.00 98.75 366 LYS A O 1
ATOM 2979 N N . LYS A 1 367 ? -26.538 -2.087 14.392 1.00 98.81 367 LYS A N 1
ATOM 2980 C CA . LYS A 1 367 ? -27.452 -1.486 13.413 1.00 98.81 367 LYS A CA 1
ATOM 2981 C C . LYS A 1 367 ? -26.704 -0.561 12.450 1.00 98.81 367 LYS A C 1
ATOM 2983 O O . LYS A 1 367 ? -26.860 -0.711 11.242 1.00 98.81 367 LYS A O 1
ATOM 2988 N N . ALA A 1 368 ? -25.882 0.355 12.966 1.00 98.75 368 ALA A N 1
ATOM 2989 C CA . ALA A 1 368 ? -25.116 1.291 12.143 1.00 98.75 368 ALA A CA 1
ATOM 2990 C C . ALA A 1 368 ? -24.170 0.565 11.171 1.00 98.75 368 ALA A C 1
ATOM 2992 O O . ALA A 1 368 ? -24.164 0.860 9.977 1.00 98.75 368 ALA A O 1
ATOM 2993 N N . ALA A 1 369 ? -23.425 -0.430 11.660 1.00 98.75 369 ALA A N 1
ATOM 2994 C CA . ALA A 1 369 ? -22.499 -1.206 10.839 1.00 98.75 369 ALA A CA 1
ATOM 2995 C C . ALA A 1 369 ? -23.212 -2.062 9.774 1.00 98.75 369 ALA A C 1
ATOM 2997 O O . ALA A 1 369 ? -22.718 -2.168 8.655 1.00 98.75 369 ALA A O 1
ATOM 2998 N N . LEU A 1 370 ? -24.388 -2.631 10.071 1.00 98.88 370 LEU A N 1
ATOM 2999 C CA . LEU A 1 370 ? -25.176 -3.370 9.075 1.00 98.88 370 LEU A CA 1
ATOM 3000 C C . LEU A 1 370 ? -25.747 -2.456 7.985 1.00 98.88 370 LEU A C 1
ATOM 3002 O O . LEU A 1 370 ? -25.663 -2.798 6.809 1.00 98.88 370 LEU A O 1
ATOM 3006 N N . LEU A 1 371 ? -26.243 -1.269 8.348 1.00 98.75 371 LEU A N 1
ATOM 3007 C CA . LEU A 1 371 ? -26.661 -0.264 7.363 1.00 98.75 371 LEU A CA 1
ATOM 3008 C C . LEU A 1 371 ? -25.488 0.177 6.474 1.00 98.75 371 LEU A C 1
ATOM 3010 O O . LEU A 1 371 ? -25.661 0.386 5.274 1.00 98.75 371 LEU A O 1
ATOM 3014 N N . ALA A 1 372 ? -24.284 0.283 7.041 1.00 98.69 372 ALA A N 1
ATOM 3015 C CA . ALA A 1 372 ? -23.076 0.583 6.282 1.00 98.69 372 ALA A CA 1
ATOM 3016 C C . ALA A 1 372 ? -22.665 -0.572 5.353 1.00 98.69 372 ALA A C 1
ATOM 3018 O O . ALA A 1 372 ? -22.255 -0.326 4.220 1.00 98.69 372 ALA A O 1
ATOM 3019 N N . ALA A 1 373 ? -22.820 -1.827 5.788 1.00 98.75 373 ALA A N 1
ATOM 3020 C CA . ALA A 1 373 ? -22.595 -2.999 4.944 1.00 98.75 373 ALA A CA 1
ATOM 3021 C C . ALA A 1 373 ? -23.585 -3.041 3.766 1.00 98.75 373 ALA A C 1
ATOM 3023 O O . ALA A 1 373 ? -23.167 -3.265 2.630 1.00 98.75 373 ALA A O 1
ATOM 3024 N N . ASP A 1 374 ? -24.868 -2.751 4.013 1.00 98.62 374 ASP A N 1
ATOM 3025 C CA . ASP A 1 374 ? -25.898 -2.622 2.973 1.00 98.62 374 ASP A CA 1
ATOM 3026 C C . ASP A 1 374 ? -25.568 -1.502 1.977 1.00 98.62 374 ASP A C 1
ATOM 3028 O O . ASP A 1 374 ? -25.674 -1.682 0.760 1.00 98.62 374 ASP A O 1
ATOM 3032 N N . ASN A 1 375 ? -25.109 -0.352 2.477 1.00 98.25 375 ASN A N 1
ATOM 3033 C CA . ASN A 1 375 ? -24.654 0.744 1.631 1.00 98.25 375 ASN A CA 1
ATOM 3034 C C . ASN A 1 375 ? -23.443 0.340 0.772 1.00 98.25 375 ASN A C 1
ATOM 3036 O O . ASN A 1 375 ? -23.439 0.604 -0.430 1.00 98.25 375 ASN A O 1
ATOM 3040 N N . LEU A 1 376 ? -22.463 -0.363 1.344 1.00 98.38 376 LEU A N 1
ATOM 3041 C CA . LEU A 1 376 ? -21.270 -0.809 0.626 1.00 98.38 376 LEU A CA 1
ATOM 3042 C C . LEU A 1 376 ? -21.608 -1.778 -0.515 1.00 98.38 376 LEU A C 1
ATOM 3044 O O . LEU A 1 376 ? -21.153 -1.577 -1.643 1.00 98.38 376 LEU A O 1
ATOM 3048 N N . ILE A 1 377 ? -22.446 -2.791 -0.263 1.00 98.12 377 ILE A N 1
ATOM 3049 C CA . ILE A 1 377 ? -22.836 -3.750 -1.310 1.00 98.12 377 ILE A CA 1
ATOM 3050 C C . ILE A 1 377 ? -23.713 -3.121 -2.395 1.00 98.12 377 ILE A C 1
ATOM 3052 O O . ILE A 1 377 ? -23.697 -3.596 -3.527 1.00 98.12 377 ILE A O 1
ATOM 3056 N N . SER A 1 378 ? -24.421 -2.021 -2.106 1.00 97.06 378 SER A N 1
ATOM 3057 C CA . SER A 1 378 ? -25.178 -1.281 -3.130 1.00 97.06 378 SER A CA 1
ATOM 3058 C C . SER A 1 378 ? -24.286 -0.710 -4.241 1.00 97.06 378 SER A C 1
ATOM 3060 O O . SER A 1 378 ? -24.768 -0.400 -5.330 1.00 97.06 378 SER A O 1
ATOM 3062 N N . ARG A 1 379 ? -22.973 -0.604 -3.987 1.00 97.12 379 ARG A N 1
ATOM 3063 C CA . ARG A 1 379 ? -21.967 -0.159 -4.958 1.00 97.12 379 ARG A CA 1
ATOM 3064 C C . ARG A 1 379 ? -21.373 -1.302 -5.785 1.00 97.12 379 ARG A C 1
ATOM 3066 O O . ARG A 1 379 ? -20.515 -1.042 -6.632 1.00 97.12 379 ARG A O 1
ATOM 3073 N N . PHE A 1 380 ? -21.779 -2.549 -5.540 1.00 97.81 380 PHE A N 1
ATOM 3074 C CA . PHE A 1 380 ? -21.289 -3.700 -6.289 1.00 97.81 380 PHE A CA 1
ATOM 3075 C C . PHE A 1 380 ? -21.757 -3.660 -7.746 1.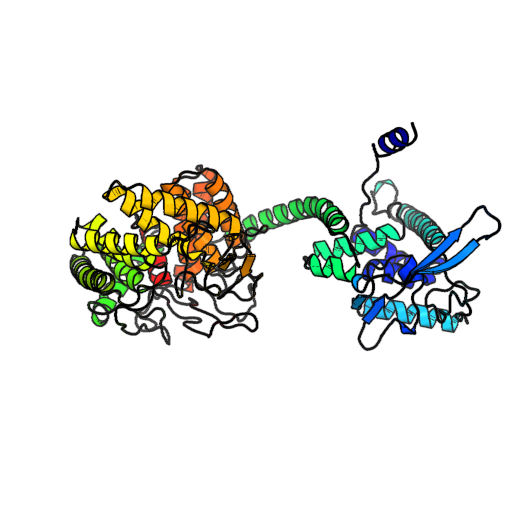00 97.81 380 PHE A C 1
ATOM 3077 O O . PHE A 1 380 ? -22.924 -3.424 -8.056 1.00 97.81 380 PHE A O 1
ATOM 3084 N N . GLN A 1 381 ? -20.815 -3.901 -8.645 1.00 97.06 381 GLN A N 1
ATOM 3085 C CA . GLN A 1 381 ? -21.006 -3.939 -10.079 1.00 97.06 381 GLN A CA 1
ATOM 3086 C C . GLN A 1 381 ? -20.928 -5.384 -10.558 1.00 97.06 381 GLN A C 1
ATOM 3088 O O . GLN A 1 381 ? -19.856 -5.988 -10.587 1.00 97.06 381 GLN A O 1
ATOM 3093 N N . GLU A 1 382 ? -22.070 -5.925 -10.988 1.00 95.25 382 GLU A N 1
ATOM 3094 C CA . GLU A 1 382 ? -22.139 -7.279 -11.552 1.00 95.25 382 GLU A CA 1
ATOM 3095 C C . GLU A 1 382 ? -21.256 -7.421 -12.799 1.00 95.25 382 GLU A C 1
ATOM 3097 O O . GLU A 1 382 ? -20.617 -8.448 -13.024 1.00 95.25 382 GLU A O 1
ATOM 3102 N N . LYS A 1 383 ? -21.165 -6.371 -13.619 1.00 93.62 383 LYS A N 1
ATOM 3103 C CA . LYS A 1 383 ? -20.235 -6.346 -14.748 1.00 93.62 383 LYS A CA 1
ATOM 3104 C C . LYS A 1 383 ? -18.854 -5.941 -14.249 1.00 93.62 383 LYS A C 1
ATOM 3106 O O . LYS A 1 383 ? -18.656 -4.823 -13.793 1.00 93.62 383 LYS A O 1
ATOM 3111 N N . GLY A 1 384 ? -17.913 -6.873 -14.321 1.00 93.81 384 GLY A N 1
ATOM 3112 C CA . GLY A 1 384 ? -16.567 -6.717 -13.769 1.00 93.81 384 GLY A CA 1
ATOM 3113 C C . GLY A 1 384 ? -16.421 -7.229 -12.335 1.00 93.81 384 GLY A C 1
ATOM 3114 O O . GLY A 1 384 ? -15.295 -7.395 -11.891 1.00 93.81 384 GLY A O 1
ATOM 3115 N N . GLN A 1 385 ? -17.519 -7.539 -11.630 1.00 97.12 385 GLN A N 1
ATOM 3116 C CA . GLN A 1 385 ? -17.505 -8.193 -10.313 1.00 97.12 385 GLN A CA 1
ATOM 3117 C C . GLN A 1 385 ? -16.637 -7.440 -9.284 1.00 97.12 385 GLN A C 1
ATOM 3119 O O . GLN A 1 385 ? -15.711 -7.998 -8.692 1.00 97.12 385 GLN A O 1
ATOM 3124 N N . PHE A 1 386 ? -16.917 -6.148 -9.086 1.00 97.56 386 PHE A N 1
ATOM 3125 C CA . PHE A 1 386 ? -16.180 -5.286 -8.155 1.00 97.56 386 PHE A CA 1
ATOM 3126 C C . PHE A 1 386 ? -17.090 -4.264 -7.462 1.00 97.56 386 PHE A C 1
ATOM 3128 O O . PHE A 1 386 ? -18.135 -3.893 -7.980 1.00 97.56 386 PHE A O 1
ATOM 3135 N N . ILE A 1 387 ? -16.688 -3.770 -6.291 1.00 97.88 387 ILE A N 1
ATOM 3136 C CA . ILE A 1 387 ? -17.319 -2.644 -5.603 1.00 97.88 387 ILE A CA 1
ATOM 3137 C C . ILE A 1 387 ? -16.757 -1.348 -6.192 1.00 97.88 387 ILE A C 1
ATOM 3139 O O . ILE A 1 387 ? -15.546 -1.119 -6.151 1.00 97.88 387 ILE A O 1
ATOM 3143 N N . GLN A 1 388 ? -17.627 -0.507 -6.756 1.00 96.56 388 GLN A N 1
ATOM 3144 C CA . GLN A 1 388 ? -17.218 0.769 -7.335 1.00 96.56 388 GLN A CA 1
ATOM 3145 C C . GLN A 1 388 ? -16.740 1.727 -6.240 1.00 96.56 388 GLN A C 1
ATOM 3147 O O . GLN A 1 388 ? -17.459 1.980 -5.273 1.00 96.56 388 GLN A O 1
ATOM 3152 N N . ALA A 1 389 ? -15.553 2.306 -6.421 1.00 92.38 389 ALA A N 1
ATOM 3153 C CA . ALA A 1 389 ? -14.899 3.096 -5.384 1.00 92.38 389 ALA A CA 1
ATOM 3154 C C . ALA A 1 389 ? -15.605 4.436 -5.100 1.00 92.38 389 ALA A C 1
ATOM 3156 O O . ALA A 1 389 ? -16.423 4.541 -4.187 1.00 92.38 389 ALA A O 1
ATOM 3157 N N . TRP A 1 390 ? -15.371 5.452 -5.932 1.00 88.50 390 TRP A N 1
ATOM 3158 C CA . TRP A 1 390 ? -15.904 6.810 -5.757 1.00 88.50 390 TRP A CA 1
ATOM 3159 C C . TRP A 1 390 ? -16.748 7.248 -6.955 1.00 88.50 390 TRP A C 1
ATOM 3161 O O . TRP A 1 390 ? -16.684 6.649 -8.029 1.00 88.50 390 TRP A O 1
ATOM 3171 N N . GLY A 1 391 ? -17.516 8.322 -6.770 1.00 86.62 391 GLY A N 1
ATOM 3172 C CA . GLY A 1 391 ? -18.307 8.953 -7.825 1.00 86.62 391 GLY A CA 1
ATOM 3173 C C . GLY A 1 391 ? -19.673 8.308 -8.056 1.00 86.62 391 GLY A C 1
ATOM 3174 O O . GLY A 1 391 ? -20.079 7.380 -7.350 1.00 86.62 391 GLY A O 1
ATOM 3175 N N . GLU A 1 392 ? -20.390 8.847 -9.043 1.00 87.56 392 GLU A N 1
ATOM 3176 C CA . GLU A 1 392 ? -21.734 8.405 -9.422 1.00 87.56 392 GLU A CA 1
ATOM 3177 C C . GLU A 1 392 ? -21.732 6.938 -9.876 1.00 87.56 392 GLU A C 1
ATOM 3179 O O . GLU A 1 392 ? -20.893 6.518 -10.682 1.00 87.56 392 GLU A O 1
ATOM 3184 N N . LEU A 1 393 ? -22.671 6.149 -9.346 1.00 87.44 393 LEU A N 1
ATOM 3185 C CA . LEU A 1 393 ? -22.773 4.722 -9.639 1.00 87.44 393 LEU A CA 1
ATOM 3186 C C . LEU A 1 393 ? -23.035 4.487 -11.127 1.00 87.44 393 LEU A C 1
ATOM 3188 O O . LEU A 1 393 ? -23.986 5.008 -11.706 1.00 87.44 393 LEU A O 1
ATOM 3192 N N . GLY A 1 394 ? -22.177 3.684 -11.751 1.00 82.44 394 GLY A N 1
ATOM 3193 C CA . GLY A 1 394 ? -22.257 3.392 -13.175 1.00 82.44 394 GLY A CA 1
ATOM 3194 C C . GLY A 1 394 ? -21.836 4.545 -14.091 1.00 82.44 394 GLY A C 1
ATOM 3195 O O . GLY A 1 394 ? -22.034 4.425 -15.298 1.00 82.44 394 GLY A O 1
ATOM 3196 N N . ALA A 1 395 ? -21.272 5.649 -13.597 1.00 85.06 395 ALA A N 1
ATOM 3197 C CA . ALA A 1 395 ? -20.648 6.638 -14.479 1.00 85.06 395 ALA A CA 1
ATOM 3198 C C . ALA A 1 395 ? -19.369 6.059 -15.104 1.00 85.06 395 ALA A C 1
ATOM 3200 O O . ALA A 1 395 ? -18.561 5.448 -14.409 1.00 85.06 395 ALA A O 1
ATOM 3201 N N . GLU A 1 396 ? -19.183 6.252 -16.411 1.00 83.62 396 GLU A N 1
ATOM 3202 C CA . GLU A 1 396 ? -18.096 5.634 -17.189 1.00 83.62 396 GLU A CA 1
ATOM 3203 C C . GLU A 1 396 ? -16.707 6.047 -16.671 1.00 83.62 396 GLU A C 1
ATOM 3205 O O . GLU A 1 396 ? -15.874 5.192 -16.381 1.00 83.62 396 GLU A O 1
ATOM 3210 N N . ASP A 1 397 ? -16.517 7.336 -16.378 1.00 83.56 397 ASP A N 1
ATOM 3211 C CA . ASP A 1 397 ? -15.274 7.877 -15.801 1.00 83.56 397 ASP A CA 1
ATOM 3212 C C . ASP A 1 397 ? -15.030 7.456 -14.336 1.00 83.56 397 ASP A C 1
ATOM 3214 O O . ASP A 1 397 ? -13.961 7.693 -13.766 1.00 83.56 397 ASP A O 1
ATOM 3218 N N . ASN A 1 398 ? -16.017 6.821 -13.701 1.00 86.56 398 ASN A N 1
ATOM 3219 C CA . ASN A 1 398 ? -15.950 6.348 -12.320 1.00 86.56 398 ASN A CA 1
ATOM 3220 C C . ASN A 1 398 ? -16.090 4.826 -12.193 1.00 86.56 398 ASN A C 1
ATOM 3222 O O . ASN A 1 398 ? -16.103 4.313 -11.073 1.00 86.56 398 ASN A O 1
ATOM 3226 N N . TYR A 1 399 ? -16.142 4.097 -13.313 1.00 92.19 399 TYR A N 1
ATOM 3227 C CA . TYR A 1 399 ? -16.315 2.646 -13.345 1.00 92.19 399 TYR A CA 1
ATOM 3228 C C . TYR A 1 399 ? -14.999 1.918 -13.034 1.00 92.19 399 TYR A C 1
ATOM 3230 O O . TYR A 1 399 ? -14.354 1.317 -13.896 1.00 92.19 399 TYR A O 1
ATOM 3238 N N . ARG A 1 400 ? -14.554 2.051 -11.781 1.00 93.94 400 ARG A N 1
ATOM 3239 C CA . ARG A 1 400 ? -13.235 1.616 -11.318 1.00 93.94 400 ARG A CA 1
ATOM 3240 C C . ARG A 1 400 ? -13.252 1.065 -9.895 1.00 93.94 400 ARG A C 1
ATOM 3242 O O . ARG A 1 400 ? -14.059 1.492 -9.062 1.00 93.94 400 ARG A O 1
ATOM 3249 N N . LEU A 1 401 ? -12.297 0.184 -9.615 1.00 94.88 401 LEU A N 1
ATOM 3250 C CA . LEU A 1 401 ? -11.923 -0.226 -8.258 1.00 94.88 401 LEU A CA 1
ATOM 3251 C C . LEU A 1 401 ? -10.646 0.486 -7.805 1.00 94.88 401 LEU A C 1
ATOM 3253 O O . LEU A 1 401 ? -9.865 0.966 -8.632 1.00 94.88 401 LEU A O 1
ATOM 3257 N N . ILE A 1 402 ? -10.434 0.545 -6.494 1.00 94.44 402 ILE A N 1
ATOM 3258 C CA . ILE A 1 402 ? -9.230 1.093 -5.859 1.00 94.44 402 ILE A CA 1
ATOM 3259 C C . ILE A 1 402 ? -8.744 0.078 -4.814 1.00 94.44 402 ILE A C 1
ATOM 3261 O O . ILE A 1 402 ? -9.560 -0.615 -4.206 1.00 94.44 402 ILE A O 1
ATOM 3265 N N . ILE A 1 403 ? -7.423 -0.064 -4.665 1.00 95.06 403 ILE A N 1
ATOM 3266 C CA . ILE A 1 403 ? -6.788 -1.097 -3.827 1.00 95.06 403 ILE A CA 1
ATOM 3267 C C . ILE A 1 403 ? -7.138 -1.006 -2.331 1.00 95.06 403 ILE A C 1
ATOM 3269 O O . ILE A 1 403 ? -7.216 -2.023 -1.648 1.00 95.06 403 ILE A O 1
ATOM 3273 N N . ASP A 1 404 ? -7.416 0.189 -1.821 1.00 94.38 404 ASP A N 1
ATOM 3274 C CA . ASP A 1 404 ? -7.874 0.428 -0.445 1.00 94.38 404 ASP A CA 1
ATOM 3275 C C . ASP A 1 404 ? -9.246 -0.208 -0.140 1.00 94.38 404 ASP A C 1
ATOM 3277 O O . ASP A 1 404 ? -9.565 -0.496 1.015 1.00 94.38 404 ASP A O 1
ATOM 3281 N N . CYS A 1 405 ? -10.033 -0.555 -1.164 1.00 96.62 405 CYS A N 1
ATOM 3282 C CA . CYS A 1 405 ? -11.277 -1.302 -1.000 1.00 96.62 405 CYS A CA 1
ATOM 3283 C C . CYS A 1 405 ? -11.058 -2.670 -0.334 1.00 96.62 405 CYS A C 1
ATOM 3285 O O . CYS A 1 405 ? -11.982 -3.187 0.294 1.00 96.62 405 CYS A O 1
ATOM 3287 N N . LEU A 1 406 ? -9.846 -3.240 -0.405 1.00 96.88 406 LEU A N 1
ATOM 3288 C CA . LEU A 1 406 ? -9.500 -4.489 0.280 1.00 96.88 406 LEU A CA 1
ATOM 3289 C C . LEU A 1 406 ? -9.692 -4.397 1.803 1.00 96.88 406 LEU A C 1
ATOM 3291 O O . LEU A 1 406 ? -10.110 -5.370 2.426 1.00 96.88 406 LEU A O 1
ATOM 3295 N N . LEU A 1 407 ? -9.461 -3.221 2.393 1.00 97.94 407 LEU A N 1
ATOM 3296 C CA . LEU A 1 407 ? -9.655 -2.953 3.825 1.00 97.94 407 LEU A CA 1
ATOM 3297 C C . LEU A 1 407 ? -11.118 -2.647 4.177 1.00 97.94 407 LEU A C 1
ATOM 3299 O O . LEU A 1 407 ? -11.472 -2.582 5.353 1.00 97.94 407 LEU A O 1
ATOM 3303 N N . ASN A 1 408 ? -11.985 -2.503 3.172 1.00 98.44 408 ASN A N 1
ATOM 3304 C CA . ASN A 1 408 ? -13.415 -2.274 3.360 1.00 98.44 408 ASN A CA 1
ATOM 3305 C C . ASN A 1 408 ? -14.243 -3.568 3.350 1.00 98.44 408 ASN A C 1
ATOM 3307 O O . ASN A 1 408 ? -15.330 -3.619 3.923 1.00 98.44 408 ASN A O 1
ATOM 3311 N N . LEU A 1 409 ? -13.705 -4.642 2.769 1.00 98.25 409 LEU A N 1
ATOM 3312 C CA . LEU A 1 409 ? -14.321 -5.973 2.746 1.00 98.25 409 LEU A CA 1
ATOM 3313 C C . LEU A 1 409 ? -14.532 -6.644 4.111 1.00 98.25 409 LEU A C 1
ATOM 3315 O O . LEU A 1 409 ? -15.523 -7.365 4.240 1.00 98.25 409 LEU A O 1
ATOM 3319 N N . PRO A 1 410 ? -13.676 -6.448 5.134 1.00 98.44 410 PRO A N 1
ATOM 3320 C CA . PRO A 1 410 ? -13.879 -7.067 6.440 1.00 98.44 410 PRO A CA 1
ATOM 3321 C C . PRO A 1 410 ? -15.239 -6.723 7.071 1.00 98.44 410 PRO A C 1
ATOM 3323 O O . PRO A 1 410 ? -15.847 -7.574 7.716 1.00 98.44 410 PRO A O 1
ATOM 3326 N N . LEU A 1 411 ? -15.797 -5.540 6.772 1.00 98.75 411 LEU A N 1
ATOM 3327 C CA . LEU A 1 411 ? -17.163 -5.171 7.165 1.00 98.75 411 LEU A CA 1
ATOM 3328 C C . LEU A 1 411 ? -18.217 -6.150 6.616 1.00 98.75 411 LEU A C 1
ATOM 3330 O O . LEU A 1 411 ? -19.171 -6.488 7.311 1.00 98.75 411 LEU A O 1
ATOM 3334 N N . LEU A 1 412 ? -18.046 -6.615 5.376 1.00 98.75 412 LEU A N 1
ATOM 3335 C CA . LEU A 1 412 ? -18.972 -7.533 4.710 1.00 98.75 412 LEU A CA 1
ATOM 3336 C C . LEU A 1 412 ? -18.854 -8.962 5.250 1.00 98.75 412 LEU A C 1
ATOM 3338 O O . LEU A 1 412 ? -19.865 -9.645 5.438 1.00 98.75 412 LEU A O 1
ATOM 3342 N N . TYR A 1 413 ? -17.635 -9.410 5.549 1.00 98.38 413 TYR A N 1
ATOM 3343 C CA . TYR A 1 413 ? -17.442 -10.695 6.219 1.00 98.38 413 TYR A CA 1
ATOM 3344 C C . TYR A 1 413 ? -18.046 -10.673 7.627 1.00 98.38 413 TYR A C 1
ATOM 3346 O O . TYR A 1 413 ? -18.837 -11.553 7.961 1.00 98.38 413 TYR A O 1
ATOM 3354 N N . TRP A 1 414 ? -17.810 -9.607 8.399 1.00 98.44 414 TRP A N 1
ATOM 3355 C CA . TRP A 1 414 ? -18.462 -9.416 9.695 1.00 98.44 414 TRP A CA 1
ATOM 3356 C C . TRP A 1 414 ? -19.996 -9.393 9.583 1.00 98.44 414 TRP A C 1
ATOM 3358 O O . TRP A 1 414 ? -20.681 -10.034 10.381 1.00 98.44 414 TRP A O 1
ATOM 3368 N N . ALA A 1 415 ? -20.553 -8.701 8.582 1.00 98.62 415 ALA A N 1
ATOM 3369 C CA . ALA A 1 415 ? -21.996 -8.667 8.350 1.00 98.62 415 ALA A CA 1
ATOM 3370 C C . ALA A 1 415 ? -22.560 -10.069 8.068 1.00 98.62 415 ALA A C 1
ATOM 3372 O O . ALA A 1 415 ? -23.630 -10.414 8.573 1.00 98.62 415 ALA A O 1
ATOM 3373 N N . THR A 1 416 ? -21.823 -10.902 7.326 1.00 98.38 416 THR A N 1
ATOM 3374 C CA . THR A 1 416 ? -22.172 -12.315 7.109 1.00 98.38 416 THR A CA 1
ATOM 3375 C C . THR A 1 416 ? -22.214 -13.073 8.431 1.00 98.38 416 THR A C 1
ATOM 3377 O O . THR A 1 416 ? -23.215 -13.723 8.724 1.00 98.38 416 THR A O 1
ATOM 3380 N N . ASP A 1 417 ? -21.179 -12.939 9.262 1.00 96.94 417 ASP A N 1
ATOM 3381 C CA . ASP A 1 417 ? -21.070 -13.662 10.533 1.00 96.94 417 ASP A CA 1
ATOM 3382 C C . ASP A 1 417 ? -22.219 -13.332 11.499 1.00 96.94 417 ASP A C 1
ATOM 3384 O O . ASP A 1 417 ? -22.743 -14.218 12.177 1.00 96.94 417 ASP A O 1
ATOM 3388 N N . VAL A 1 418 ? -22.645 -12.065 11.567 1.00 97.75 418 VAL A N 1
ATOM 3389 C CA . VAL A 1 418 ? -23.679 -11.630 12.526 1.00 97.75 418 VAL A CA 1
ATOM 3390 C C . VAL A 1 418 ? -25.117 -11.778 12.023 1.00 97.75 418 VAL A C 1
ATOM 3392 O O . VAL A 1 418 ? -26.041 -11.736 12.840 1.00 97.75 418 VAL A O 1
ATOM 3395 N N . THR A 1 419 ? -25.326 -11.909 10.708 1.00 98.00 419 THR A N 1
ATOM 3396 C CA . THR A 1 419 ? -26.666 -12.050 10.099 1.00 98.00 419 THR A CA 1
ATOM 3397 C C . THR A 1 419 ? -26.956 -13.457 9.581 1.00 98.00 419 THR A C 1
ATOM 3399 O O . THR A 1 419 ? -28.121 -13.844 9.503 1.00 98.00 419 THR A O 1
ATOM 3402 N N . GLY A 1 420 ? -25.921 -14.219 9.218 1.00 98.12 420 GLY A N 1
ATOM 3403 C CA . GLY A 1 420 ? -26.032 -15.473 8.473 1.00 98.12 420 GLY A CA 1
ATOM 3404 C C . GLY A 1 420 ? -26.323 -15.298 6.975 1.00 98.12 420 GLY A C 1
ATOM 3405 O O . GLY A 1 420 ? -26.511 -16.297 6.282 1.00 98.12 420 GLY A O 1
ATOM 3406 N N . ASP A 1 421 ? -26.379 -14.065 6.458 1.00 98.12 421 ASP A N 1
ATOM 3407 C CA . ASP A 1 421 ? -26.658 -13.791 5.046 1.00 98.12 421 ASP A CA 1
ATOM 3408 C C . ASP A 1 421 ? -25.372 -13.861 4.210 1.00 98.12 421 ASP A C 1
ATOM 3410 O O . ASP A 1 421 ? -24.525 -12.967 4.244 1.00 98.12 421 ASP A O 1
ATOM 3414 N N . ALA A 1 422 ? -25.239 -14.932 3.427 1.00 97.50 422 ALA A N 1
ATOM 3415 C CA . ALA A 1 422 ? -24.051 -15.208 2.622 1.00 97.50 422 ALA A CA 1
ATOM 3416 C C . ALA A 1 422 ? -23.789 -14.178 1.508 1.00 97.50 422 ALA A C 1
ATOM 3418 O O . ALA A 1 422 ? -22.688 -14.164 0.955 1.00 97.50 422 ALA A O 1
ATOM 3419 N N . LYS A 1 423 ? -24.758 -13.311 1.166 1.00 98.00 423 LYS A N 1
ATOM 3420 C CA . LYS A 1 423 ? -24.592 -12.333 0.077 1.00 98.00 423 LYS A CA 1
ATOM 3421 C C . LYS A 1 423 ? -23.416 -11.382 0.317 1.00 98.00 423 LYS A C 1
ATOM 3423 O O . LYS A 1 423 ? -22.738 -11.006 -0.635 1.00 98.00 423 LYS A O 1
ATOM 3428 N N . TYR A 1 424 ? -23.168 -10.994 1.574 1.00 98.56 424 TYR A N 1
ATOM 3429 C CA . TYR A 1 424 ? -22.101 -10.046 1.896 1.00 98.56 424 TYR A CA 1
ATOM 3430 C C . TYR A 1 424 ? -20.729 -10.686 1.639 1.00 98.56 424 TYR A C 1
ATOM 3432 O O . TYR A 1 424 ? -19.895 -10.086 0.960 1.00 98.56 424 TYR A O 1
ATOM 3440 N N . ALA A 1 425 ? -20.520 -11.923 2.102 1.00 97.75 425 ALA A N 1
ATOM 3441 C CA . ALA A 1 425 ? -19.301 -12.685 1.843 1.00 97.75 425 ALA A CA 1
ATOM 3442 C C . ALA A 1 425 ? -19.108 -13.013 0.353 1.00 97.75 425 ALA A C 1
ATOM 3444 O O . ALA A 1 425 ? -17.986 -12.899 -0.129 1.00 97.75 425 ALA A O 1
ATOM 3445 N N . ASP A 1 426 ? -20.167 -13.363 -0.389 1.00 97.88 426 ASP A N 1
ATOM 3446 C CA . ASP A 1 426 ? -20.077 -13.634 -1.838 1.00 97.88 426 ASP A CA 1
ATOM 3447 C C . ASP A 1 426 ? -19.597 -12.393 -2.609 1.00 97.88 426 ASP A C 1
ATOM 3449 O O . ASP A 1 426 ? -18.648 -12.461 -3.393 1.00 97.88 426 ASP A O 1
ATOM 3453 N N . ILE A 1 427 ? -20.187 -11.226 -2.328 1.00 98.31 427 ILE A N 1
ATOM 3454 C CA . ILE A 1 427 ? -19.775 -9.949 -2.929 1.00 98.31 427 ILE A CA 1
ATOM 3455 C C . ILE A 1 427 ? -18.331 -9.600 -2.554 1.00 98.31 427 ILE A C 1
ATOM 3457 O O . ILE A 1 427 ? -17.544 -9.209 -3.422 1.00 98.31 427 ILE A O 1
ATOM 3461 N N . ALA A 1 428 ? -17.963 -9.764 -1.280 1.00 97.94 428 ALA A N 1
ATOM 3462 C CA . ALA A 1 428 ? -16.604 -9.511 -0.818 1.00 97.94 428 ALA A CA 1
ATOM 3463 C C . ALA A 1 428 ? -15.587 -10.422 -1.518 1.00 97.94 428 ALA A C 1
ATOM 3465 O O . ALA A 1 428 ? -14.567 -9.930 -2.005 1.00 97.94 428 ALA A O 1
ATOM 3466 N N . GLN A 1 429 ? -15.895 -11.718 -1.634 1.00 96.19 429 GLN A N 1
ATOM 3467 C CA . GLN A 1 429 ? -15.046 -12.712 -2.284 1.00 96.19 429 GLN A CA 1
ATOM 3468 C C . GLN A 1 429 ? -14.864 -12.408 -3.776 1.00 96.19 429 GLN A C 1
ATOM 3470 O O . GLN A 1 429 ? -13.740 -12.394 -4.276 1.00 96.19 429 GLN A O 1
ATOM 3475 N N . ARG A 1 430 ? -15.948 -12.084 -4.487 1.00 97.12 430 ARG A N 1
ATOM 3476 C CA . ARG A 1 430 ? -15.892 -11.680 -5.900 1.00 97.12 430 ARG A CA 1
ATOM 3477 C C . ARG A 1 430 ? -15.021 -10.446 -6.099 1.00 97.12 430 ARG A C 1
ATOM 3479 O O . ARG A 1 430 ? -14.161 -10.447 -6.978 1.00 97.12 430 ARG A O 1
ATOM 3486 N N . HIS A 1 431 ? -15.187 -9.428 -5.251 1.00 97.69 431 HIS A N 1
ATOM 3487 C CA . HIS A 1 431 ? -14.374 -8.221 -5.336 1.00 97.69 431 HIS A CA 1
ATOM 3488 C C . HIS A 1 431 ? -12.889 -8.501 -5.103 1.00 97.69 431 HIS A C 1
ATOM 3490 O O . HIS A 1 431 ? -12.081 -8.073 -5.922 1.00 97.69 431 HIS A O 1
ATOM 3496 N N . ILE A 1 432 ? -12.512 -9.207 -4.029 1.00 95.75 432 ILE A N 1
ATOM 3497 C CA . ILE A 1 432 ? -11.092 -9.472 -3.746 1.00 95.75 432 ILE A CA 1
ATOM 3498 C C . ILE A 1 432 ? -10.454 -10.328 -4.842 1.00 95.75 432 ILE A C 1
ATOM 3500 O O . ILE A 1 432 ? -9.347 -10.021 -5.276 1.00 95.75 432 ILE A O 1
ATOM 3504 N N . THR A 1 433 ? -11.160 -11.333 -5.369 1.00 94.12 433 THR A N 1
ATOM 3505 C CA . THR A 1 433 ? -10.663 -12.147 -6.486 1.00 94.12 433 THR A CA 1
ATOM 3506 C C . THR A 1 433 ? -10.403 -11.294 -7.727 1.00 94.12 433 THR A C 1
ATOM 3508 O O . THR A 1 433 ? -9.369 -11.460 -8.375 1.00 94.12 433 THR A O 1
ATOM 3511 N N . THR A 1 434 ? -11.306 -10.371 -8.065 1.00 95.25 434 THR A N 1
ATOM 3512 C CA . THR A 1 434 ? -11.109 -9.431 -9.178 1.00 95.25 434 THR A CA 1
ATOM 3513 C C . THR A 1 434 ? -9.966 -8.458 -8.892 1.00 95.25 434 THR A C 1
ATOM 3515 O O . THR A 1 434 ? -9.090 -8.269 -9.735 1.00 95.25 434 THR A O 1
ATOM 3518 N N . ALA A 1 435 ? -9.954 -7.851 -7.703 1.00 95.31 435 ALA A N 1
ATOM 3519 C CA . ALA A 1 435 ? -8.978 -6.845 -7.314 1.00 95.31 435 ALA A CA 1
ATOM 3520 C C . ALA A 1 435 ? -7.561 -7.423 -7.352 1.00 95.31 435 ALA A C 1
ATOM 3522 O O . ALA A 1 435 ? -6.730 -6.896 -8.083 1.00 95.31 435 ALA A O 1
ATOM 3523 N N . LEU A 1 436 ? -7.298 -8.542 -6.668 1.00 91.50 436 LEU A N 1
ATOM 3524 C CA . LEU A 1 436 ? -5.962 -9.144 -6.602 1.00 91.50 436 LEU A CA 1
ATOM 3525 C C . LEU A 1 436 ? -5.416 -9.555 -7.977 1.00 91.50 436 LEU A C 1
ATOM 3527 O O . LEU A 1 436 ? -4.219 -9.423 -8.215 1.00 91.50 436 LEU A O 1
ATOM 3531 N N . LYS A 1 437 ? -6.278 -9.975 -8.911 1.00 91.81 437 LYS A N 1
ATOM 3532 C CA . LYS A 1 437 ? -5.867 -10.306 -10.287 1.00 91.81 437 LYS A CA 1
ATOM 3533 C C . LYS A 1 437 ? -5.444 -9.092 -11.115 1.00 91.81 437 LYS A C 1
ATOM 3535 O O . LYS A 1 437 ? -4.685 -9.255 -12.067 1.00 91.81 437 LYS A O 1
ATOM 3540 N N . LEU A 1 438 ? -5.969 -7.907 -10.806 1.00 92.00 438 LEU A N 1
ATOM 3541 C CA . LEU A 1 438 ? -5.814 -6.713 -11.643 1.00 92.00 438 LEU A CA 1
ATOM 3542 C C . LEU A 1 438 ? -4.878 -5.668 -11.038 1.00 92.00 438 LEU A C 1
ATOM 3544 O O . LEU A 1 438 ? -4.113 -5.042 -11.770 1.00 92.00 438 LEU A O 1
ATOM 3548 N N . VAL A 1 439 ? -4.940 -5.458 -9.720 1.00 89.56 439 VAL A N 1
ATOM 3549 C CA . VAL A 1 439 ? -4.127 -4.439 -9.042 1.00 89.56 439 VAL A CA 1
ATOM 3550 C C . VAL A 1 439 ? -2.682 -4.883 -8.865 1.00 89.56 439 VAL A C 1
ATOM 3552 O O . VAL A 1 439 ? -1.803 -4.028 -8.830 1.00 89.56 439 VAL A O 1
ATOM 3555 N N . MET A 1 440 ? -2.421 -6.190 -8.796 1.00 89.00 440 MET A N 1
ATOM 3556 C CA . MET A 1 440 ? -1.069 -6.730 -8.661 1.00 89.00 440 MET A CA 1
ATOM 3557 C C . MET A 1 440 ? -0.352 -6.709 -10.015 1.00 89.00 440 MET A C 1
ATOM 3559 O O . MET A 1 440 ? -0.808 -7.308 -10.994 1.00 89.00 440 MET A O 1
ATOM 3563 N N . ARG A 1 441 ? 0.784 -6.013 -10.085 1.00 90.06 441 ARG A N 1
ATOM 3564 C CA . ARG A 1 441 ? 1.644 -5.976 -11.271 1.00 90.06 441 ARG A CA 1
ATOM 3565 C C . ARG A 1 441 ? 2.563 -7.199 -11.307 1.00 90.06 441 ARG A C 1
ATOM 3567 O O . ARG A 1 441 ? 2.724 -7.930 -10.334 1.00 90.06 441 ARG A O 1
ATOM 3574 N N . ARG A 1 442 ? 3.188 -7.440 -12.465 1.00 85.56 442 ARG A N 1
ATOM 3575 C CA . ARG A 1 442 ? 4.098 -8.588 -12.659 1.00 85.56 442 ARG A CA 1
ATOM 3576 C C . ARG A 1 442 ? 5.396 -8.486 -11.855 1.00 85.56 442 ARG A C 1
ATOM 3578 O O . ARG A 1 442 ? 6.014 -9.517 -11.621 1.00 85.56 442 ARG A O 1
ATOM 3585 N N . ASP A 1 443 ? 5.794 -7.274 -11.486 1.00 86.69 443 ASP A N 1
ATOM 3586 C CA . ASP A 1 443 ? 6.953 -6.965 -10.641 1.00 86.69 443 ASP A CA 1
ATOM 3587 C C . ASP A 1 443 ? 6.594 -6.910 -9.146 1.00 86.69 443 ASP A C 1
ATOM 3589 O O . ASP A 1 443 ? 7.381 -6.415 -8.352 1.00 86.69 443 ASP A O 1
ATOM 3593 N N . SER A 1 444 ? 5.406 -7.394 -8.762 1.00 93.31 444 SER A N 1
ATOM 3594 C CA . SER A 1 444 ? 4.891 -7.390 -7.386 1.00 93.31 444 SER A CA 1
ATOM 3595 C C . SER A 1 444 ? 4.549 -6.009 -6.804 1.00 93.31 444 SER A C 1
ATOM 3597 O O . SER A 1 444 ? 4.054 -5.929 -5.677 1.00 93.31 444 SER A O 1
ATOM 3599 N N . SER A 1 445 ? 4.717 -4.928 -7.572 1.00 93.56 445 SER A N 1
ATOM 3600 C CA . SER A 1 445 ? 4.154 -3.620 -7.226 1.00 93.56 445 SER A CA 1
ATOM 3601 C C . SER A 1 445 ? 2.636 -3.588 -7.442 1.00 93.56 445 SER A C 1
ATOM 3603 O O . SER A 1 445 ? 2.052 -4.477 -8.070 1.00 93.56 445 SER A O 1
ATOM 3605 N N . THR A 1 446 ? 1.970 -2.547 -6.946 1.00 93.19 446 THR A N 1
ATOM 3606 C CA . THR A 1 446 ? 0.514 -2.398 -7.057 1.00 93.19 446 THR A CA 1
ATOM 3607 C C . THR A 1 446 ? 0.107 -1.180 -7.880 1.00 93.19 446 THR A C 1
ATOM 3609 O O . THR A 1 446 ? 0.679 -0.093 -7.777 1.00 93.19 446 THR A O 1
ATOM 3612 N N . PHE A 1 447 ? -0.932 -1.345 -8.701 1.00 91.50 447 PHE A N 1
ATOM 3613 C CA . PHE A 1 447 ? -1.714 -0.214 -9.189 1.00 91.50 447 PHE A CA 1
ATOM 3614 C C . PHE A 1 447 ? -2.573 0.346 -8.057 1.00 91.50 447 PHE A C 1
ATOM 3616 O O . PHE A 1 447 ? -3.126 -0.397 -7.250 1.00 91.50 447 PHE A O 1
ATOM 3623 N N . HIS A 1 448 ? -2.766 1.662 -8.056 1.00 89.19 448 HIS A N 1
ATOM 3624 C CA . HIS A 1 448 ? -3.699 2.299 -7.133 1.00 89.19 448 HIS A CA 1
ATOM 3625 C C . HIS A 1 448 ? -5.155 2.046 -7.571 1.00 89.19 448 HIS A C 1
ATOM 3627 O O . HIS A 1 448 ? -5.982 1.643 -6.754 1.00 89.19 448 HIS A O 1
ATOM 3633 N N . THR A 1 449 ? -5.484 2.233 -8.856 1.00 91.12 449 THR A N 1
ATOM 3634 C CA . THR A 1 449 ? -6.851 2.040 -9.366 1.00 91.12 449 THR A CA 1
ATOM 3635 C C . THR A 1 449 ? -6.883 1.306 -10.702 1.00 91.12 449 THR A C 1
ATOM 3637 O O . THR A 1 449 ? -5.941 1.387 -11.493 1.00 91.12 449 THR A O 1
ATOM 3640 N N . TYR A 1 450 ? -7.984 0.598 -10.961 1.00 93.00 450 TYR A N 1
ATOM 3641 C CA . TYR A 1 450 ? -8.206 -0.139 -12.200 1.00 93.00 450 TYR A CA 1
ATOM 3642 C C . TYR A 1 450 ? -9.594 0.150 -12.776 1.00 93.00 450 TYR A C 1
ATOM 3644 O O . TYR A 1 450 ? -10.594 0.052 -12.064 1.00 93.00 450 TYR A O 1
ATOM 3652 N N . PHE A 1 451 ? -9.645 0.505 -14.061 1.00 93.38 451 PHE A N 1
ATOM 3653 C CA . PHE A 1 451 ? -10.865 0.843 -14.796 1.00 93.38 451 PHE A CA 1
ATOM 3654 C C . PHE A 1 451 ? -11.418 -0.350 -15.574 1.00 93.38 451 PHE A C 1
ATOM 3656 O O . PHE A 1 451 ? -10.663 -1.191 -16.067 1.00 93.38 451 PHE A O 1
ATOM 3663 N N . PHE A 1 452 ? -12.733 -0.360 -15.768 1.00 94.31 452 PHE A N 1
ATOM 3664 C CA . PHE A 1 452 ? -13.453 -1.377 -16.530 1.00 94.31 452 PHE A CA 1
ATOM 3665 C C . PHE A 1 452 ? -14.319 -0.728 -17.605 1.00 94.31 452 PHE A C 1
ATOM 3667 O O . PHE A 1 452 ? -14.789 0.398 -17.449 1.00 94.31 452 PHE A O 1
ATOM 3674 N N . ASP A 1 453 ? -14.556 -1.452 -18.692 1.00 92.50 453 ASP A N 1
ATOM 3675 C CA . ASP A 1 453 ? -15.566 -1.076 -19.671 1.00 92.50 453 ASP A CA 1
ATOM 3676 C C . ASP A 1 453 ? -16.953 -1.332 -19.067 1.00 92.50 453 ASP A C 1
ATOM 3678 O O . ASP A 1 453 ? -17.277 -2.447 -18.661 1.00 92.50 453 ASP A O 1
ATOM 3682 N N . LYS A 1 454 ? -17.794 -0.299 -18.990 1.00 91.19 454 LYS A N 1
ATOM 3683 C CA . LYS A 1 454 ? -19.126 -0.402 -18.374 1.00 91.19 454 LYS A CA 1
ATOM 3684 C C . LYS A 1 454 ? -20.058 -1.362 -19.123 1.00 91.19 454 LYS A C 1
ATOM 3686 O O . LYS A 1 454 ? -20.945 -1.979 -18.525 1.00 91.19 454 LYS A O 1
ATOM 3691 N N . ALA A 1 455 ? -19.930 -1.448 -20.445 1.00 90.69 455 ALA A N 1
ATOM 3692 C CA . ALA A 1 455 ? -20.830 -2.245 -21.264 1.00 90.69 455 ALA A CA 1
ATOM 3693 C C . ALA A 1 455 ? -20.521 -3.741 -21.132 1.00 90.69 455 ALA A C 1
ATOM 3695 O O . ALA A 1 455 ? -21.460 -4.538 -21.012 1.00 90.69 455 ALA A O 1
ATOM 3696 N N . THR A 1 456 ? -19.241 -4.110 -21.122 1.00 92.50 456 THR A N 1
ATOM 3697 C CA . THR A 1 456 ? -18.777 -5.505 -21.112 1.00 92.50 456 THR A CA 1
ATOM 3698 C C . THR A 1 456 ? -18.386 -6.003 -19.721 1.00 92.50 456 THR A C 1
ATOM 3700 O O . THR A 1 456 ? -18.593 -7.176 -19.427 1.00 92.50 456 THR A O 1
ATOM 3703 N N . GLY A 1 457 ? -17.898 -5.124 -18.846 1.00 92.31 457 GLY A N 1
ATOM 3704 C CA . GLY A 1 457 ? -17.270 -5.482 -17.574 1.00 92.31 457 GLY A CA 1
ATOM 3705 C C . GLY A 1 457 ? -15.801 -5.890 -17.707 1.00 92.31 457 GLY A C 1
ATOM 3706 O O . GLY A 1 457 ? -15.211 -6.319 -16.720 1.00 92.31 457 GLY A O 1
ATOM 3707 N N . GLU A 1 458 ? -15.206 -5.776 -18.898 1.00 93.38 458 GLU A N 1
ATOM 3708 C CA . GLU A 1 458 ? -13.814 -6.163 -19.128 1.00 93.38 458 GLU A CA 1
ATOM 3709 C C . GLU A 1 458 ? -12.835 -5.122 -18.552 1.00 93.38 458 GLU A C 1
ATOM 3711 O O . GLU A 1 458 ? -13.081 -3.914 -18.655 1.00 93.38 458 GLU A O 1
ATOM 3716 N N . PRO A 1 459 ? -11.707 -5.557 -17.961 1.00 92.94 459 PRO A N 1
ATOM 3717 C CA . PRO A 1 459 ? -10.667 -4.659 -17.470 1.00 92.94 459 PRO A CA 1
ATOM 3718 C C . PRO A 1 459 ? -10.042 -3.868 -18.627 1.00 92.94 459 PRO A C 1
ATOM 3720 O O . PRO A 1 459 ? -9.693 -4.433 -19.662 1.00 92.94 459 PRO A O 1
ATOM 3723 N N . THR A 1 460 ? -9.868 -2.555 -18.450 1.00 91.31 460 THR A N 1
ATOM 3724 C CA . THR A 1 460 ? -9.326 -1.670 -19.498 1.00 91.31 460 THR A CA 1
ATOM 3725 C C . THR A 1 460 ? -7.907 -1.205 -19.199 1.00 91.31 460 THR A C 1
ATOM 3727 O O . THR A 1 460 ? -7.009 -1.412 -20.014 1.00 91.31 460 THR A O 1
ATOM 3730 N N . ARG A 1 461 ? -7.679 -0.565 -18.046 1.00 89.19 461 ARG A N 1
ATOM 3731 C CA . ARG A 1 461 ? -6.363 -0.026 -17.668 1.00 89.19 461 ARG A CA 1
ATOM 3732 C C . ARG A 1 461 ? -6.202 0.135 -16.159 1.00 89.19 461 ARG A C 1
ATOM 3734 O O . ARG A 1 461 ? -7.123 0.587 -15.478 1.00 89.19 461 ARG A O 1
ATOM 3741 N N . GLY A 1 462 ? -4.996 -0.151 -15.676 1.00 85.81 462 GLY A N 1
ATOM 3742 C CA . GLY A 1 462 ? -4.521 0.242 -14.351 1.00 85.81 462 GLY A CA 1
ATOM 3743 C C . GLY A 1 462 ? -3.812 1.591 -14.424 1.00 85.81 462 GLY A C 1
ATOM 3744 O O . GLY A 1 462 ? -3.022 1.817 -15.340 1.00 85.81 462 GLY A O 1
ATOM 3745 N N . VAL A 1 463 ? -4.106 2.489 -13.488 1.00 84.31 463 VAL A N 1
ATOM 3746 C CA . VAL A 1 463 ? -3.469 3.812 -13.382 1.00 84.31 463 VAL A CA 1
ATOM 3747 C C . VAL A 1 463 ? -3.239 4.179 -11.925 1.00 84.31 463 VAL A C 1
ATOM 3749 O O . VAL A 1 463 ? -3.730 3.510 -11.009 1.00 84.31 463 VAL A O 1
ATOM 3752 N N . THR A 1 464 ? -2.500 5.261 -11.703 1.00 79.50 464 THR A N 1
ATOM 3753 C CA . THR A 1 464 ? -2.397 5.867 -10.383 1.00 79.50 464 THR A CA 1
ATOM 3754 C C . THR A 1 464 ? -3.136 7.195 -10.318 1.00 79.50 464 THR A C 1
ATOM 3756 O O . THR A 1 464 ? -3.055 8.009 -11.229 1.00 79.50 464 THR A O 1
ATOM 3759 N N . ALA A 1 465 ? -3.878 7.426 -9.232 1.00 78.38 465 ALA A N 1
ATOM 3760 C CA . ALA A 1 465 ? -4.445 8.747 -8.951 1.00 78.38 465 ALA A CA 1
ATOM 3761 C C . ALA A 1 465 ? -3.532 9.571 -8.029 1.00 78.38 465 ALA A C 1
ATOM 3763 O O . ALA A 1 465 ? -3.404 10.779 -8.196 1.00 78.38 465 ALA A O 1
ATOM 3764 N N . GLN A 1 466 ? -2.907 8.903 -7.057 1.00 84.19 466 GLN A N 1
ATOM 3765 C CA . GLN A 1 466 ? -2.117 9.524 -5.989 1.00 84.19 466 GLN A CA 1
ATOM 3766 C C . GLN A 1 466 ? -0.630 9.216 -6.050 1.00 84.19 466 GLN A C 1
ATOM 3768 O O . GLN A 1 466 ? 0.096 9.929 -5.381 1.00 84.19 466 GLN A O 1
ATOM 3773 N N . GLY A 1 467 ? -0.190 8.199 -6.797 1.00 87.88 467 GLY A N 1
ATOM 3774 C CA . GLY A 1 467 ? 1.231 7.881 -6.965 1.00 87.88 467 GLY A CA 1
ATOM 3775 C C . GLY A 1 467 ? 1.950 8.897 -7.847 1.00 87.88 467 GLY A C 1
ATOM 3776 O O . GLY A 1 467 ? 1.325 9.775 -8.449 1.00 87.88 467 GLY A O 1
ATOM 3777 N N . TYR A 1 468 ? 3.271 8.776 -7.920 1.00 89.62 468 TYR A N 1
ATOM 3778 C CA . TYR A 1 468 ? 4.113 9.680 -8.689 1.00 89.62 468 TYR A CA 1
ATOM 3779 C C . TYR A 1 468 ? 3.800 9.648 -10.185 1.00 89.62 468 TYR A C 1
ATOM 3781 O O . TYR A 1 468 ? 3.660 10.722 -10.764 1.00 89.62 468 TYR A O 1
ATOM 3789 N N . ARG A 1 469 ? 3.628 8.459 -10.784 1.00 88.69 469 ARG A N 1
ATOM 3790 C CA . ARG A 1 469 ? 3.232 8.228 -12.192 1.00 88.69 469 ARG A CA 1
ATOM 3791 C C . ARG A 1 469 ? 2.568 6.852 -12.354 1.00 88.69 469 ARG A C 1
ATOM 3793 O O . ARG A 1 469 ? 2.721 5.992 -11.500 1.00 88.69 469 ARG A O 1
ATOM 3800 N N . ASP A 1 470 ? 1.876 6.581 -13.462 1.00 78.88 470 ASP A N 1
ATOM 3801 C CA . ASP A 1 470 ? 1.094 5.333 -13.648 1.00 78.88 470 ASP A CA 1
ATOM 3802 C C . ASP A 1 470 ? 1.874 4.015 -13.469 1.00 78.88 470 ASP A C 1
ATOM 3804 O O . ASP A 1 470 ? 1.281 2.978 -13.155 1.00 78.88 470 ASP A O 1
ATOM 3808 N N . GLY A 1 471 ? 3.196 4.052 -13.656 1.00 81.12 471 GLY A N 1
ATOM 3809 C CA . GLY A 1 471 ? 4.103 2.920 -13.452 1.00 81.12 471 GLY A CA 1
ATOM 3810 C C . GLY A 1 471 ? 4.892 2.944 -12.142 1.00 81.12 471 GLY A C 1
ATOM 3811 O O . GLY A 1 471 ? 5.680 2.031 -11.938 1.00 81.12 471 GLY A O 1
ATOM 3812 N N . SER A 1 472 ? 4.717 3.957 -11.291 1.00 89.44 472 SER A N 1
ATOM 3813 C CA . SER A 1 472 ? 5.366 4.015 -9.980 1.00 89.44 472 SER A CA 1
ATOM 3814 C C . SER A 1 472 ? 4.604 3.176 -8.954 1.00 89.44 472 SER A C 1
ATOM 3816 O O . SER A 1 472 ? 3.484 2.706 -9.220 1.00 89.44 472 SER A O 1
ATOM 3818 N N . ALA A 1 473 ? 5.210 2.952 -7.793 1.00 94.00 473 ALA A N 1
ATOM 3819 C CA . ALA A 1 473 ? 4.633 2.159 -6.717 1.00 94.00 473 ALA A CA 1
ATOM 3820 C C . ALA A 1 473 ? 4.365 3.053 -5.504 1.00 94.00 473 ALA A C 1
ATOM 3822 O O . ALA A 1 473 ? 5.226 3.305 -4.665 1.00 94.00 473 ALA A O 1
ATOM 3823 N N . TRP A 1 474 ? 3.126 3.530 -5.416 1.00 96.81 474 TRP A N 1
ATOM 3824 C CA . TRP A 1 474 ? 2.678 4.370 -4.314 1.00 96.81 474 TRP A CA 1
ATOM 3825 C C . TRP A 1 474 ? 2.735 3.600 -2.986 1.00 96.81 474 TRP A C 1
ATOM 3827 O O . TRP A 1 474 ? 2.058 2.578 -2.838 1.00 96.81 474 TRP A O 1
ATOM 3837 N N . ALA A 1 475 ? 3.507 4.099 -2.015 1.00 97.69 475 ALA A N 1
ATOM 3838 C CA . ALA A 1 475 ? 3.884 3.333 -0.825 1.00 97.69 475 ALA A CA 1
ATOM 3839 C C . ALA A 1 475 ? 2.671 2.866 -0.006 1.00 97.69 475 ALA A C 1
ATOM 3841 O O . ALA A 1 475 ? 2.584 1.703 0.396 1.00 97.69 475 ALA A O 1
ATOM 3842 N N . ARG A 1 476 ? 1.673 3.739 0.175 1.00 97.94 476 ARG A N 1
ATOM 3843 C CA . ARG A 1 476 ? 0.433 3.376 0.874 1.00 97.94 476 ARG A CA 1
ATOM 3844 C C . ARG A 1 476 ? -0.456 2.419 0.083 1.00 97.94 476 ARG A C 1
ATOM 3846 O O . ARG A 1 476 ? -1.092 1.567 0.690 1.00 97.94 476 ARG A O 1
ATOM 3853 N N . GLY A 1 477 ? -0.461 2.498 -1.247 1.00 96.88 477 GLY A N 1
ATOM 3854 C CA . GLY A 1 477 ? -1.156 1.524 -2.096 1.00 96.88 477 GLY A CA 1
ATOM 3855 C C . GLY A 1 477 ? -0.588 0.123 -1.908 1.00 96.88 477 GLY A C 1
ATOM 3856 O O . GLY A 1 477 ? -1.338 -0.825 -1.683 1.00 96.88 477 GLY A O 1
ATOM 3857 N N . GLN A 1 478 ? 0.741 0.021 -1.874 1.00 97.81 478 GLN A N 1
ATOM 3858 C CA . GLN A 1 478 ? 1.428 -1.231 -1.580 1.00 97.81 478 GLN A CA 1
ATOM 3859 C C . GLN A 1 478 ? 1.083 -1.747 -0.177 1.00 97.81 478 GLN A C 1
ATOM 3861 O O . GLN A 1 478 ? 0.756 -2.923 -0.020 1.00 97.81 478 GLN A O 1
ATOM 3866 N N . ALA A 1 479 ? 1.070 -0.868 0.829 1.00 98.50 479 ALA A N 1
ATOM 3867 C CA . ALA A 1 479 ? 0.698 -1.229 2.195 1.00 98.50 479 ALA A CA 1
ATOM 3868 C C . ALA A 1 479 ? -0.763 -1.712 2.314 1.00 98.50 479 ALA A C 1
ATOM 3870 O O . ALA A 1 479 ? -1.032 -2.686 3.022 1.00 98.50 479 ALA A O 1
ATOM 3871 N N . TRP A 1 480 ? -1.702 -1.107 1.573 1.00 98.38 480 TRP A N 1
ATOM 3872 C CA . TRP A 1 480 ? -3.073 -1.618 1.458 1.00 98.38 480 TRP A CA 1
ATOM 3873 C C . TRP A 1 480 ? -3.135 -3.002 0.826 1.00 98.38 480 TRP A C 1
ATOM 3875 O O . TRP A 1 480 ? -3.930 -3.826 1.269 1.00 98.38 480 TRP A O 1
ATOM 3885 N N . GLY A 1 481 ? -2.278 -3.282 -0.158 1.00 97.38 481 GLY A N 1
ATOM 3886 C CA . GLY A 1 481 ? -2.109 -4.623 -0.709 1.00 97.38 481 GLY A CA 1
ATOM 3887 C C . GLY A 1 481 ? -1.664 -5.629 0.355 1.00 97.38 481 GLY A C 1
ATOM 3888 O O . GLY A 1 481 ? -2.319 -6.654 0.528 1.00 97.38 481 GLY A O 1
ATOM 3889 N N . ILE A 1 482 ? -0.612 -5.311 1.117 1.00 98.56 482 ILE A N 1
ATOM 3890 C CA . ILE A 1 482 ? -0.081 -6.173 2.190 1.00 98.56 482 ILE A CA 1
ATOM 3891 C C . ILE A 1 482 ? -1.178 -6.510 3.203 1.00 98.56 482 ILE A C 1
ATOM 3893 O O . ILE A 1 482 ? -1.472 -7.682 3.457 1.00 98.56 482 ILE A O 1
ATOM 3897 N N . TYR A 1 483 ? -1.809 -5.487 3.781 1.00 98.62 483 TYR A N 1
ATOM 3898 C CA . TYR A 1 483 ? -2.775 -5.713 4.849 1.00 98.62 483 TYR A CA 1
ATOM 3899 C C . TYR A 1 483 ? -4.110 -6.261 4.314 1.00 98.62 483 TYR A C 1
ATOM 3901 O O . TYR A 1 483 ? -4.703 -7.169 4.896 1.00 98.62 483 TYR A O 1
ATOM 3909 N N . GLY A 1 484 ? -4.555 -5.794 3.149 1.00 97.44 484 GLY A N 1
ATOM 3910 C CA . GLY A 1 484 ? -5.774 -6.265 2.499 1.00 97.44 484 GLY A CA 1
ATOM 3911 C C . GLY A 1 484 ? -5.732 -7.747 2.144 1.00 97.44 484 GLY A C 1
ATOM 3912 O O . GLY A 1 484 ? -6.705 -8.459 2.387 1.00 97.44 484 GLY A O 1
ATOM 3913 N N . VAL A 1 485 ? -4.596 -8.241 1.644 1.00 97.31 485 VAL A N 1
ATOM 3914 C CA . VAL A 1 485 ? -4.404 -9.674 1.369 1.00 97.31 485 VAL A CA 1
ATOM 3915 C C . VAL A 1 485 ? -4.405 -10.484 2.667 1.00 97.31 485 VAL A C 1
ATOM 3917 O O . VAL A 1 485 ? -5.069 -11.519 2.733 1.00 97.31 485 VAL A O 1
ATOM 3920 N N . ALA A 1 486 ? -3.737 -10.001 3.721 1.00 97.75 486 ALA A N 1
ATOM 3921 C CA . ALA A 1 486 ? -3.718 -10.670 5.024 1.00 97.75 486 ALA A CA 1
ATOM 3922 C C . ALA A 1 486 ? -5.129 -10.802 5.633 1.00 97.75 486 ALA A C 1
ATOM 3924 O O . ALA A 1 486 ? -5.519 -11.879 6.098 1.00 97.75 486 ALA A O 1
ATOM 3925 N N . LEU A 1 487 ? -5.932 -9.732 5.574 1.00 97.12 487 LEU A N 1
ATOM 3926 C CA . LEU A 1 487 ? -7.333 -9.751 6.006 1.00 97.12 487 LEU A CA 1
ATOM 3927 C C . LEU A 1 487 ? -8.199 -10.627 5.095 1.00 97.12 487 LEU A C 1
ATOM 3929 O O . LEU A 1 487 ? -9.034 -11.379 5.588 1.00 97.12 487 LEU A O 1
ATOM 3933 N N . GLY A 1 488 ? -7.973 -10.607 3.782 1.00 95.50 488 GLY A N 1
ATOM 3934 C CA . GLY A 1 488 ? -8.623 -11.530 2.855 1.00 95.50 488 GLY A CA 1
ATOM 3935 C C . GLY A 1 488 ? -8.365 -12.992 3.222 1.00 95.50 488 GLY A C 1
ATOM 3936 O O . GLY A 1 488 ? -9.295 -13.798 3.272 1.00 95.50 488 GLY A O 1
ATOM 3937 N N . TYR A 1 489 ? -7.117 -13.333 3.554 1.00 96.38 489 TYR A N 1
ATOM 3938 C CA . TYR A 1 489 ? -6.726 -14.701 3.892 1.00 96.38 489 TYR A CA 1
ATOM 3939 C C . TYR A 1 489 ? -7.324 -15.168 5.221 1.00 96.38 489 TYR A C 1
ATOM 3941 O O . TYR A 1 489 ? -7.722 -16.329 5.337 1.00 96.38 489 TYR A O 1
ATOM 3949 N N . LYS A 1 490 ? -7.462 -14.267 6.203 1.00 95.50 490 LYS A N 1
ATOM 3950 C CA . LYS A 1 490 ? -8.160 -14.537 7.471 1.00 95.50 490 LYS A CA 1
ATOM 3951 C C . LYS A 1 490 ? -9.557 -15.127 7.243 1.00 95.50 490 LYS A C 1
ATOM 3953 O O . LYS A 1 490 ? -9.914 -16.077 7.946 1.00 95.50 490 LYS A O 1
ATOM 3958 N N . TYR A 1 491 ? -10.307 -14.580 6.285 1.00 93.94 491 TYR A N 1
ATOM 3959 C CA . TYR A 1 491 ? -11.692 -14.968 6.003 1.00 93.94 491 TYR A CA 1
ATOM 3960 C C . TYR A 1 491 ? -11.807 -16.087 4.960 1.00 93.94 491 TYR A C 1
ATOM 3962 O O . TYR A 1 491 ? -12.508 -17.066 5.195 1.00 93.94 491 TYR A O 1
ATOM 3970 N N . VAL A 1 492 ? -11.106 -15.976 3.827 1.00 91.44 492 VAL A N 1
ATOM 3971 C CA . VAL A 1 492 ? -11.289 -16.878 2.673 1.00 91.44 492 VAL A CA 1
ATOM 3972 C C . VAL A 1 492 ? -10.436 -18.147 2.773 1.00 91.44 492 VAL A C 1
ATOM 3974 O O . VAL A 1 492 ? -10.843 -19.195 2.280 1.00 91.44 492 VAL A O 1
ATOM 3977 N N . ARG A 1 493 ? -9.268 -18.078 3.430 1.00 91.62 493 ARG A N 1
ATOM 3978 C CA . ARG A 1 493 ? -8.306 -19.192 3.557 1.00 91.62 493 ARG A CA 1
ATOM 3979 C C . ARG A 1 493 ? -7.816 -19.770 2.224 1.00 91.62 493 ARG A C 1
ATOM 3981 O O . ARG A 1 493 ? -7.434 -20.936 2.170 1.00 91.62 493 ARG A O 1
ATOM 3988 N N . ASP A 1 494 ? -7.791 -18.956 1.169 1.00 91.06 494 ASP A N 1
ATOM 3989 C CA . ASP A 1 494 ? -7.246 -19.347 -0.133 1.00 91.06 494 ASP A CA 1
ATOM 3990 C C . ASP A 1 494 ? -5.704 -19.339 -0.107 1.00 91.06 494 ASP A C 1
ATOM 3992 O O . ASP A 1 494 ? -5.114 -18.276 0.111 1.00 91.06 494 ASP A O 1
ATOM 3996 N N . PRO A 1 495 ? -5.025 -20.483 -0.324 1.00 90.12 495 PRO A N 1
ATOM 3997 C CA . PRO A 1 495 ? -3.565 -20.547 -0.342 1.00 90.12 495 PRO A CA 1
ATOM 3998 C C . PRO A 1 495 ? -2.898 -19.611 -1.360 1.00 90.12 495 PRO A C 1
ATOM 4000 O O . PRO A 1 495 ? -1.757 -19.216 -1.133 1.00 90.12 495 PRO A O 1
ATOM 4003 N N . GLU A 1 496 ? -3.581 -19.215 -2.443 1.00 92.00 496 GLU A N 1
ATOM 4004 C CA . GLU A 1 496 ? -3.045 -18.255 -3.424 1.00 92.00 496 GLU A CA 1
ATOM 4005 C C . GLU A 1 496 ? -2.704 -16.906 -2.765 1.00 92.00 496 GLU A C 1
ATOM 4007 O O . GLU A 1 496 ? -1.749 -16.231 -3.150 1.00 92.00 496 GLU A O 1
ATOM 4012 N N . TYR A 1 497 ? -3.426 -16.529 -1.705 1.00 94.38 497 TYR A N 1
ATOM 4013 C CA . TYR A 1 497 ? -3.207 -15.255 -1.020 1.00 94.38 497 TYR A CA 1
ATOM 4014 C C . TYR A 1 497 ? -1.895 -15.248 -0.240 1.00 94.38 497 TYR A C 1
ATOM 4016 O O . TYR A 1 497 ? -1.334 -14.181 -0.023 1.00 94.38 497 TYR A O 1
ATOM 4024 N N . VAL A 1 498 ? -1.381 -16.418 0.148 1.00 94.62 498 VAL A N 1
ATOM 4025 C CA . VAL A 1 498 ? -0.059 -16.532 0.773 1.00 94.62 498 VAL A CA 1
ATOM 4026 C C . VAL A 1 498 ? 1.024 -16.122 -0.222 1.00 94.62 498 VAL A C 1
ATOM 4028 O O . VAL A 1 498 ? 1.868 -15.295 0.103 1.00 94.62 498 VAL A O 1
ATOM 4031 N N . GLU A 1 499 ? 0.959 -16.624 -1.457 1.00 93.19 499 GLU A N 1
ATOM 4032 C CA . GLU A 1 499 ? 1.922 -16.267 -2.505 1.00 93.19 499 GLU A CA 1
ATOM 4033 C C . GLU A 1 499 ? 1.824 -14.782 -2.884 1.00 93.19 499 GLU A C 1
ATOM 4035 O O . GLU A 1 499 ? 2.840 -14.117 -3.083 1.00 93.19 499 GLU A O 1
ATOM 4040 N N . ILE A 1 500 ? 0.604 -14.245 -2.966 1.00 95.06 500 ILE A N 1
ATOM 4041 C CA . ILE A 1 500 ? 0.385 -12.821 -3.247 1.00 95.06 500 ILE A CA 1
ATOM 4042 C C . ILE A 1 500 ? 0.921 -11.956 -2.104 1.00 95.06 500 ILE A C 1
ATOM 4044 O O . ILE A 1 500 ? 1.586 -10.957 -2.372 1.00 95.06 500 ILE A O 1
ATOM 4048 N N . PHE A 1 501 ? 0.657 -12.341 -0.851 1.00 97.38 501 PHE A N 1
ATOM 4049 C CA . PHE A 1 501 ? 1.158 -11.648 0.333 1.00 97.38 501 PHE A CA 1
ATOM 4050 C C . PHE A 1 501 ? 2.685 -11.595 0.334 1.00 97.38 501 PHE A C 1
ATOM 4052 O O . PHE A 1 501 ? 3.243 -10.523 0.538 1.00 97.38 501 PHE A O 1
ATOM 4059 N N . GLU A 1 502 ? 3.355 -12.717 0.075 1.00 95.38 502 GLU A N 1
ATOM 4060 C CA . GLU A 1 502 ? 4.820 -12.770 0.030 1.00 95.38 502 GLU A CA 1
ATOM 4061 C C . GLU A 1 502 ? 5.352 -11.807 -1.033 1.00 95.38 502 GLU A C 1
ATOM 4063 O O . GLU A 1 502 ? 6.111 -10.902 -0.714 1.00 95.38 502 GLU A O 1
ATOM 4068 N N . LYS A 1 503 ? 4.831 -11.875 -2.262 1.00 95.06 503 LYS A N 1
ATOM 4069 C CA . LYS A 1 503 ? 5.242 -10.983 -3.358 1.00 95.06 503 LYS A CA 1
ATOM 4070 C C . LYS A 1 503 ? 5.069 -9.497 -3.036 1.00 95.06 503 LYS A C 1
ATOM 4072 O O . LYS A 1 503 ? 6.002 -8.717 -3.214 1.00 95.06 503 LYS A O 1
ATOM 4077 N N . VAL A 1 504 ? 3.876 -9.092 -2.595 1.00 96.81 504 VAL A N 1
ATOM 4078 C CA . VAL A 1 504 ? 3.565 -7.674 -2.333 1.00 96.81 504 VAL A CA 1
ATOM 4079 C C . VAL A 1 504 ? 4.360 -7.139 -1.135 1.00 96.81 504 VAL A C 1
ATOM 4081 O O . VAL A 1 504 ? 4.770 -5.976 -1.131 1.00 96.81 504 VAL A O 1
ATOM 4084 N N . THR A 1 505 ? 4.608 -7.992 -0.138 1.00 97.75 505 THR A N 1
ATOM 4085 C CA . THR A 1 505 ? 5.350 -7.643 1.078 1.00 97.75 505 THR A CA 1
ATOM 4086 C C . THR A 1 505 ? 6.847 -7.579 0.810 1.00 97.75 505 THR A C 1
ATOM 4088 O O . THR A 1 505 ? 7.484 -6.610 1.215 1.00 97.75 505 THR A O 1
ATOM 4091 N N . ASP A 1 506 ? 7.400 -8.543 0.078 1.00 94.31 506 ASP A N 1
ATOM 4092 C CA . ASP A 1 506 ? 8.820 -8.581 -0.271 1.00 94.31 506 ASP A CA 1
ATOM 4093 C C . ASP A 1 506 ? 9.190 -7.376 -1.147 1.00 94.31 506 ASP A C 1
ATOM 4095 O O . ASP A 1 506 ? 10.160 -6.690 -0.839 1.00 94.31 506 ASP A O 1
ATOM 4099 N N . PHE A 1 507 ? 8.346 -7.000 -2.122 1.00 96.12 507 PHE A N 1
ATOM 4100 C CA . PHE A 1 507 ? 8.532 -5.758 -2.887 1.00 96.12 507 PHE A CA 1
ATOM 4101 C C . PHE A 1 507 ? 8.615 -4.528 -1.972 1.00 96.12 507 PHE A C 1
ATOM 4103 O O . PHE A 1 507 ? 9.491 -3.684 -2.137 1.00 96.12 507 PHE A O 1
ATOM 4110 N N . PHE A 1 508 ? 7.709 -4.409 -0.996 1.00 97.62 508 PHE A N 1
ATOM 4111 C CA . PHE A 1 508 ? 7.720 -3.282 -0.060 1.00 97.62 508 PHE A CA 1
ATOM 4112 C C . PHE A 1 508 ? 9.023 -3.248 0.740 1.00 97.62 508 PHE A C 1
ATOM 4114 O O . PHE A 1 508 ? 9.618 -2.186 0.877 1.00 97.62 508 PHE A O 1
ATOM 4121 N N . ILE A 1 509 ? 9.472 -4.407 1.231 1.00 95.69 509 ILE A N 1
ATOM 4122 C CA . ILE A 1 509 ? 10.696 -4.563 2.022 1.00 95.69 509 ILE A CA 1
ATOM 4123 C C . ILE A 1 509 ? 11.943 -4.199 1.203 1.00 95.69 509 ILE A C 1
ATOM 4125 O O . ILE A 1 509 ? 12.813 -3.497 1.711 1.00 95.69 509 ILE A O 1
ATOM 4129 N N . GLU A 1 510 ? 12.024 -4.646 -0.051 1.00 92.44 510 GLU A N 1
ATOM 4130 C CA . GLU A 1 510 ? 13.146 -4.390 -0.968 1.00 92.44 510 GLU A CA 1
ATOM 4131 C C . GLU A 1 510 ? 13.360 -2.903 -1.260 1.00 92.44 510 GLU A C 1
ATOM 4133 O O . GLU A 1 510 ? 14.491 -2.463 -1.461 1.00 92.44 510 GLU A O 1
ATOM 4138 N N . HIS A 1 511 ? 12.278 -2.126 -1.268 1.00 94.31 511 HIS A N 1
ATOM 4139 C CA . HIS A 1 511 ? 12.304 -0.707 -1.612 1.00 94.31 511 HIS A CA 1
ATOM 4140 C C . HIS A 1 511 ? 12.338 0.202 -0.375 1.00 94.31 511 HIS A C 1
ATOM 4142 O O . HIS A 1 511 ? 12.217 1.425 -0.497 1.00 94.31 511 HIS A O 1
ATOM 4148 N N . LEU A 1 512 ? 12.507 -0.363 0.828 1.00 94.94 512 LEU A N 1
ATOM 4149 C CA . LEU A 1 512 ? 12.640 0.442 2.035 1.00 94.94 512 LEU A CA 1
ATOM 4150 C C . LEU A 1 512 ? 13.955 1.245 2.026 1.00 94.94 512 LEU A C 1
ATOM 4152 O O . LEU A 1 512 ? 15.019 0.707 1.705 1.00 94.94 512 LEU A O 1
ATOM 4156 N N . PRO A 1 513 ? 13.903 2.522 2.439 1.00 93.56 513 PRO A N 1
ATOM 4157 C CA . PRO A 1 513 ? 15.090 3.334 2.674 1.00 93.56 513 PRO A CA 1
ATOM 4158 C C . PRO A 1 513 ? 15.827 2.883 3.940 1.00 93.56 513 PRO A C 1
ATOM 4160 O O . PRO A 1 513 ? 15.292 2.132 4.759 1.00 93.56 513 PRO A O 1
ATOM 4163 N N . GLU A 1 514 ? 17.036 3.399 4.159 1.00 91.00 514 GLU A N 1
ATOM 4164 C CA . GLU A 1 514 ? 17.906 3.002 5.269 1.00 91.00 514 GLU A CA 1
ATOM 4165 C C . GLU A 1 514 ? 17.229 3.154 6.644 1.00 91.00 514 GLU A C 1
ATOM 4167 O O . GLU A 1 514 ? 17.432 2.328 7.540 1.00 91.00 514 GLU A O 1
ATOM 4172 N N . ASN A 1 515 ? 16.406 4.188 6.830 1.00 91.19 515 ASN A N 1
ATOM 4173 C CA . ASN A 1 515 ? 15.685 4.434 8.082 1.00 91.19 515 ASN A CA 1
ATOM 4174 C C . ASN A 1 515 ? 14.360 3.655 8.210 1.00 91.19 515 ASN A C 1
ATOM 4176 O O . ASN A 1 515 ? 13.652 3.848 9.193 1.00 91.19 515 ASN A O 1
ATOM 4180 N N . LEU A 1 516 ? 14.017 2.803 7.236 1.00 95.44 516 LEU A N 1
ATOM 4181 C CA . LEU A 1 516 ? 12.804 1.976 7.180 1.00 95.44 516 LEU A CA 1
ATOM 4182 C C . LEU A 1 516 ? 11.465 2.747 7.160 1.00 95.44 516 LEU A C 1
ATOM 4184 O O . LEU A 1 516 ? 10.397 2.153 7.333 1.00 95.44 516 LEU A O 1
ATOM 4188 N N . VAL A 1 517 ? 11.496 4.062 6.931 1.00 96.88 517 VAL A N 1
ATOM 4189 C CA . VAL A 1 517 ? 10.296 4.891 6.744 1.00 96.88 517 VAL A CA 1
ATOM 4190 C C . VAL A 1 517 ? 10.231 5.295 5.274 1.00 96.88 517 VAL A C 1
ATOM 4192 O O . VAL A 1 517 ? 11.000 6.163 4.867 1.00 96.88 517 VAL A O 1
ATOM 4195 N N . PRO A 1 518 ? 9.370 4.686 4.447 1.00 97.12 518 PRO A N 1
ATOM 4196 C CA . PRO A 1 518 ? 9.387 4.877 3.005 1.00 97.12 518 PRO A CA 1
ATOM 4197 C C . PRO A 1 518 ? 9.057 6.318 2.614 1.00 97.12 518 PRO A C 1
ATOM 4199 O O . PRO A 1 518 ? 8.360 7.056 3.320 1.00 97.12 518 PRO A O 1
ATOM 4202 N N . TYR A 1 519 ? 9.567 6.707 1.449 1.00 98.06 519 TYR A N 1
ATOM 4203 C CA . TYR A 1 519 ? 9.051 7.859 0.723 1.00 98.06 519 TYR A CA 1
ATOM 4204 C C . TYR A 1 519 ? 7.579 7.629 0.359 1.00 98.06 519 TYR A C 1
ATOM 4206 O O . TYR A 1 519 ? 7.087 6.502 0.379 1.00 98.06 519 TYR A O 1
ATOM 4214 N N . TRP A 1 520 ? 6.854 8.694 0.023 1.00 97.19 520 TRP A N 1
ATOM 4215 C CA . TRP A 1 520 ? 5.446 8.567 -0.368 1.00 97.19 520 TRP A CA 1
ATOM 4216 C C . TRP A 1 520 ? 5.228 7.685 -1.618 1.00 97.19 520 TRP A C 1
ATOM 4218 O O . TRP A 1 520 ? 4.129 7.166 -1.822 1.00 97.19 520 TRP A O 1
ATOM 4228 N N . ASP A 1 521 ? 6.268 7.484 -2.431 1.00 97.56 521 ASP A N 1
ATOM 4229 C CA . ASP A 1 521 ? 6.303 6.588 -3.588 1.00 97.56 521 ASP A CA 1
ATOM 4230 C C . ASP A 1 521 ? 7.684 5.910 -3.690 1.00 97.56 521 ASP A C 1
ATOM 4232 O O . ASP A 1 521 ? 8.705 6.552 -3.439 1.00 97.56 521 ASP A O 1
ATOM 4236 N N . PHE A 1 522 ? 7.716 4.624 -4.048 1.00 96.00 522 PHE A N 1
ATOM 4237 C CA . PHE A 1 522 ? 8.938 3.815 -4.144 1.00 96.00 522 PHE A CA 1
ATOM 4238 C C . PHE A 1 522 ? 9.789 4.090 -5.393 1.00 96.00 522 PHE A C 1
ATOM 4240 O O . PHE A 1 522 ? 10.885 3.549 -5.507 1.00 96.00 522 PHE A O 1
ATOM 4247 N N . ASP A 1 523 ? 9.349 4.974 -6.295 1.00 93.19 523 ASP A N 1
ATOM 4248 C CA . ASP A 1 523 ? 10.252 5.580 -7.287 1.00 93.19 523 ASP A CA 1
ATOM 4249 C C . ASP A 1 523 ? 11.324 6.482 -6.619 1.00 93.19 523 ASP A C 1
ATOM 4251 O O . ASP A 1 523 ? 12.299 6.864 -7.271 1.00 93.19 523 ASP A O 1
ATOM 4255 N N . PHE A 1 524 ? 11.170 6.823 -5.331 1.00 94.25 524 PHE A N 1
ATOM 4256 C CA . PHE A 1 524 ? 12.135 7.605 -4.555 1.00 94.25 524 PHE A CA 1
ATOM 4257 C C . PHE A 1 524 ? 12.883 6.750 -3.525 1.00 94.25 524 PHE A C 1
ATOM 4259 O O . PHE A 1 524 ? 12.309 5.899 -2.849 1.00 94.25 524 PHE A O 1
ATOM 4266 N N . THR A 1 525 ? 14.174 7.038 -3.366 1.00 91.62 525 THR A N 1
ATOM 4267 C CA . THR A 1 525 ? 15.083 6.361 -2.432 1.00 91.62 525 THR A CA 1
ATOM 4268 C C . THR A 1 525 ? 15.955 7.378 -1.685 1.00 91.62 525 THR A C 1
ATOM 4270 O O . THR A 1 525 ? 15.791 8.591 -1.853 1.00 91.62 525 THR A O 1
ATOM 4273 N N . ASP A 1 526 ? 16.858 6.896 -0.831 1.00 88.56 526 ASP A N 1
ATOM 4274 C CA . ASP A 1 526 ? 17.742 7.734 -0.021 1.00 88.56 526 ASP A CA 1
ATOM 4275 C C . ASP A 1 526 ? 18.543 8.730 -0.872 1.00 88.56 526 ASP A C 1
ATOM 4277 O O . ASP A 1 526 ? 19.068 8.410 -1.939 1.00 88.56 526 ASP A O 1
ATOM 4281 N N . GLY A 1 527 ? 18.611 9.973 -0.389 1.00 87.44 527 GLY A N 1
ATOM 4282 C CA . GLY A 1 527 ? 19.148 11.117 -1.130 1.00 87.44 527 GLY A CA 1
ATOM 4283 C C . GLY A 1 527 ? 18.089 11.933 -1.880 1.00 87.44 527 GLY A C 1
ATOM 4284 O O . GLY A 1 527 ? 18.421 12.990 -2.409 1.00 87.44 527 GLY A O 1
ATOM 4285 N N . SER A 1 528 ? 16.826 11.488 -1.905 1.00 90.88 528 SER A N 1
ATOM 4286 C CA . SER A 1 528 ? 15.700 12.276 -2.423 1.00 90.88 528 SER A CA 1
ATOM 4287 C C . SER A 1 528 ? 15.186 13.300 -1.399 1.00 90.88 528 SER A C 1
ATOM 4289 O O . SER A 1 528 ? 15.060 12.978 -0.213 1.00 90.88 528 SER A O 1
ATOM 4291 N N . ASP A 1 529 ? 14.816 14.492 -1.881 1.00 92.25 529 ASP A N 1
ATOM 4292 C CA . ASP A 1 529 ? 14.167 15.572 -1.111 1.00 92.25 529 ASP A CA 1
ATOM 4293 C C . ASP A 1 529 ? 12.634 15.409 -1.012 1.00 92.25 529 ASP A C 1
ATOM 4295 O O . ASP A 1 529 ? 11.933 16.268 -0.472 1.00 92.25 529 ASP A O 1
ATOM 4299 N N . GLU A 1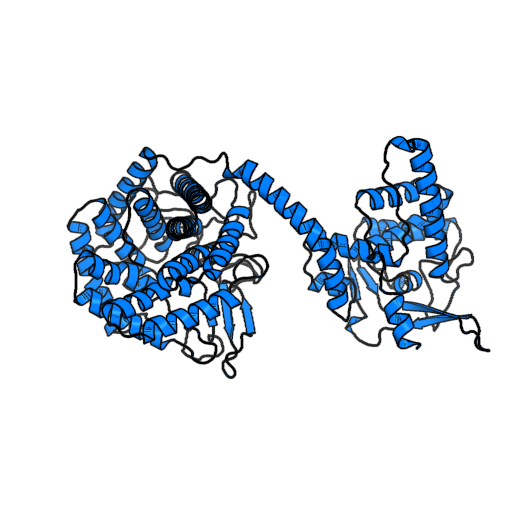 530 ? 12.074 14.333 -1.573 1.00 96.44 530 GLU A N 1
ATOM 4300 C CA . GLU A 1 530 ? 10.634 14.075 -1.517 1.00 96.44 530 GLU A CA 1
ATOM 4301 C C . GLU A 1 530 ? 10.156 13.679 -0.102 1.00 96.44 530 GLU A C 1
ATOM 4303 O O . GLU A 1 530 ? 10.924 13.155 0.708 1.00 96.44 530 GLU A O 1
ATOM 4308 N N . PRO A 1 531 ? 8.876 13.916 0.237 1.00 96.56 531 PRO A N 1
ATOM 4309 C CA . PRO A 1 531 ? 8.354 13.635 1.569 1.00 96.56 531 PRO A CA 1
ATOM 4310 C C . PRO A 1 531 ? 8.229 12.130 1.842 1.00 96.56 531 PRO A C 1
ATOM 4312 O O . PRO A 1 531 ? 8.120 11.296 0.937 1.00 96.56 531 PRO A O 1
ATOM 4315 N N . ARG A 1 532 ? 8.201 11.777 3.127 1.00 97.56 532 ARG A N 1
ATOM 4316 C CA . ARG A 1 532 ? 7.955 10.406 3.585 1.00 97.56 532 ARG A CA 1
ATOM 4317 C C . ARG A 1 532 ? 6.457 10.110 3.695 1.00 97.56 532 ARG A C 1
ATOM 4319 O O . ARG A 1 532 ? 5.613 11.006 3.602 1.00 97.56 532 ARG A O 1
ATOM 4326 N N . ASP A 1 533 ? 6.125 8.837 3.870 1.00 98.44 533 ASP A N 1
ATOM 4327 C CA . ASP A 1 533 ? 4.786 8.420 4.281 1.00 98.44 533 ASP A CA 1
ATOM 4328 C C . ASP A 1 533 ? 4.848 7.352 5.375 1.00 98.44 533 ASP A C 1
ATOM 4330 O O . ASP A 1 533 ? 4.730 6.151 5.122 1.00 98.44 533 ASP A O 1
ATOM 4334 N N . SER A 1 534 ? 4.989 7.810 6.618 1.00 98.50 534 SER A N 1
ATOM 4335 C CA . SER A 1 534 ? 5.020 6.973 7.823 1.00 98.50 534 SER A CA 1
ATOM 4336 C C . SER A 1 534 ? 3.789 6.072 7.974 1.00 98.50 534 SER A C 1
ATOM 4338 O O . SER A 1 534 ? 3.893 4.959 8.497 1.00 98.50 534 SER A O 1
ATOM 4340 N N . SER A 1 535 ? 2.635 6.502 7.449 1.00 98.69 535 SER A N 1
ATOM 4341 C CA . SER A 1 535 ? 1.395 5.726 7.510 1.00 98.69 535 SER A CA 1
ATOM 4342 C C . SER A 1 535 ? 1.511 4.385 6.782 1.00 98.69 535 SER A C 1
ATOM 4344 O O . SER A 1 535 ? 0.971 3.383 7.250 1.00 98.69 535 SER A O 1
ATOM 4346 N N . SER A 1 536 ? 2.274 4.330 5.688 1.00 98.38 536 SER A N 1
ATOM 4347 C CA . SER A 1 536 ? 2.460 3.103 4.911 1.00 98.38 536 SER A CA 1
ATOM 4348 C C . SER A 1 536 ? 3.242 2.030 5.681 1.00 98.38 536 SER A C 1
ATOM 4350 O O . SER A 1 536 ? 2.821 0.874 5.683 1.00 98.38 536 SER A O 1
ATOM 4352 N N . SER A 1 537 ? 4.289 2.395 6.436 1.00 98.31 537 SER A N 1
ATOM 4353 C CA . SER A 1 537 ? 4.987 1.457 7.333 1.00 98.31 537 SER A CA 1
ATOM 4354 C C . SER A 1 537 ? 4.088 0.959 8.463 1.00 98.31 537 SER A C 1
ATOM 4356 O O . SER A 1 537 ? 4.147 -0.220 8.809 1.00 98.31 537 SER A O 1
ATOM 4358 N N . ALA A 1 538 ? 3.235 1.822 9.025 1.00 98.75 538 ALA A N 1
ATOM 4359 C CA . ALA A 1 538 ? 2.308 1.427 10.087 1.00 98.75 538 ALA A CA 1
ATOM 4360 C C . ALA A 1 538 ? 1.275 0.397 9.589 1.00 98.75 538 ALA A C 1
ATOM 4362 O O . ALA A 1 538 ? 1.037 -0.625 10.238 1.00 98.75 538 ALA A O 1
ATOM 4363 N N . ILE A 1 539 ? 0.715 0.628 8.398 1.00 98.88 539 ILE A N 1
ATOM 4364 C CA . ILE A 1 539 ? -0.216 -0.292 7.729 1.00 98.88 539 ILE A CA 1
ATOM 4365 C C . ILE A 1 539 ? 0.483 -1.616 7.382 1.00 98.88 539 ILE A C 1
ATOM 4367 O O . ILE A 1 539 ? -0.046 -2.688 7.685 1.00 98.88 539 ILE A O 1
ATOM 4371 N N . ALA A 1 540 ? 1.677 -1.559 6.782 1.00 98.81 540 ALA A N 1
ATOM 4372 C CA . ALA A 1 540 ? 2.439 -2.746 6.397 1.00 98.81 540 ALA A CA 1
ATOM 4373 C C . ALA A 1 540 ? 2.799 -3.609 7.617 1.00 98.81 540 ALA A C 1
ATOM 4375 O O . ALA A 1 540 ? 2.617 -4.827 7.578 1.00 98.81 540 ALA A O 1
ATOM 4376 N N . ALA A 1 541 ? 3.213 -2.988 8.729 1.00 98.69 541 ALA A N 1
ATOM 4377 C CA . ALA A 1 541 ? 3.476 -3.690 9.983 1.00 98.69 541 ALA A CA 1
ATOM 4378 C C . ALA A 1 541 ? 2.227 -4.423 10.504 1.00 98.69 541 ALA A C 1
ATOM 4380 O O . ALA A 1 541 ? 2.321 -5.588 10.892 1.00 98.69 541 ALA A O 1
ATOM 4381 N N . CYS A 1 542 ? 1.043 -3.797 10.457 1.00 98.75 542 CYS A N 1
ATOM 4382 C CA . CYS A 1 542 ? -0.211 -4.463 10.829 1.00 98.75 542 CYS A CA 1
ATOM 4383 C C . CYS A 1 542 ? -0.517 -5.670 9.931 1.00 98.75 542 CYS A C 1
ATOM 4385 O O . CYS A 1 542 ? -0.894 -6.729 10.439 1.00 98.75 542 CYS A O 1
ATOM 4387 N N . GLY A 1 543 ? -0.317 -5.534 8.617 1.00 98.56 543 GLY A N 1
ATOM 4388 C CA . GLY A 1 543 ? -0.519 -6.617 7.655 1.00 98.56 543 GLY A CA 1
ATOM 4389 C C . GLY A 1 543 ? 0.424 -7.800 7.872 1.00 98.56 543 GLY A C 1
ATOM 4390 O O . GLY A 1 543 ? -0.031 -8.943 7.911 1.00 98.56 543 GLY A O 1
ATOM 4391 N N . MET A 1 544 ? 1.711 -7.531 8.109 1.00 98.69 544 MET A N 1
ATOM 4392 C CA . MET A 1 544 ? 2.706 -8.552 8.452 1.00 98.69 544 MET A CA 1
ATOM 4393 C C . MET A 1 544 ? 2.344 -9.289 9.747 1.00 98.69 544 MET A C 1
ATOM 4395 O O . MET A 1 544 ? 2.349 -10.519 9.775 1.00 98.69 544 MET A O 1
ATOM 4399 N N . LEU A 1 545 ? 1.966 -8.555 10.801 1.00 98.44 545 LEU A N 1
ATOM 4400 C CA . LEU A 1 545 ? 1.558 -9.139 12.085 1.00 98.44 545 LEU A CA 1
ATOM 4401 C C . LEU A 1 545 ? 0.259 -9.948 11.983 1.00 98.44 545 LEU A C 1
ATOM 4403 O O . LEU A 1 545 ? 0.096 -10.937 12.696 1.00 98.44 545 LEU A O 1
ATOM 4407 N N . GLU A 1 546 ? -0.686 -9.548 11.128 1.00 98.25 546 GLU A N 1
ATOM 4408 C CA . GLU A 1 546 ? -1.895 -10.341 10.895 1.00 98.25 546 GLU A CA 1
ATOM 4409 C C . GLU A 1 546 ? -1.584 -11.620 10.119 1.00 98.25 546 GLU A C 1
ATOM 4411 O O . GLU A 1 546 ? -2.038 -12.691 10.522 1.00 98.25 546 GLU A O 1
ATOM 4416 N N . MET A 1 547 ? -0.794 -11.537 9.045 1.00 97.94 547 MET A N 1
ATOM 4417 C CA . MET A 1 547 ? -0.497 -12.700 8.211 1.00 97.94 547 MET A CA 1
ATOM 4418 C C . MET A 1 547 ? 0.392 -13.723 8.924 1.00 97.94 547 MET A C 1
ATOM 4420 O O . MET A 1 547 ? 0.185 -14.927 8.769 1.00 97.94 547 MET A O 1
ATOM 4424 N N . ALA A 1 548 ? 1.325 -13.268 9.768 1.00 97.50 548 ALA A N 1
ATOM 4425 C CA . ALA A 1 548 ? 2.213 -14.132 10.545 1.00 97.50 548 ALA A CA 1
ATOM 4426 C C . ALA A 1 548 ? 1.461 -15.179 11.387 1.00 97.50 548 ALA A C 1
ATOM 4428 O O . ALA A 1 548 ? 1.971 -16.277 11.591 1.00 97.50 548 ALA A O 1
ATOM 4429 N N . LYS A 1 549 ? 0.214 -14.901 11.800 1.00 95.88 549 LYS A N 1
ATOM 4430 C CA . LYS A 1 549 ? -0.648 -15.848 12.536 1.00 95.88 549 LYS A CA 1
ATOM 4431 C C . LYS A 1 549 ? -0.982 -17.118 11.749 1.00 95.88 549 LYS A C 1
ATOM 4433 O O . LYS A 1 549 ? -1.442 -18.096 12.335 1.00 95.88 549 LYS A O 1
ATOM 4438 N N . TYR A 1 550 ? -0.818 -17.092 10.429 1.00 96.19 550 TYR A N 1
ATOM 4439 C CA . TYR A 1 550 ? -1.251 -18.162 9.535 1.00 96.19 550 TYR A CA 1
ATOM 4440 C C . TYR A 1 550 ? -0.122 -18.757 8.686 1.00 96.19 550 TYR A C 1
ATOM 4442 O O . TYR A 1 550 ? -0.358 -19.722 7.957 1.00 96.19 550 TYR A O 1
ATOM 4450 N N . LEU A 1 551 ? 1.079 -18.183 8.759 1.00 95.12 551 LEU A N 1
ATOM 4451 C CA . LEU A 1 551 ? 2.248 -18.647 8.021 1.00 95.12 551 LEU A CA 1
ATOM 4452 C C . LEU A 1 551 ? 2.986 -19.765 8.780 1.00 95.12 551 LEU A C 1
ATOM 4454 O O . LEU A 1 551 ? 2.867 -19.876 10.003 1.00 95.12 551 LEU A O 1
ATOM 4458 N N . PRO A 1 552 ? 3.790 -20.587 8.081 1.00 94.31 552 PRO A N 1
ATOM 4459 C CA . PRO A 1 552 ? 4.745 -21.483 8.727 1.00 94.31 552 PRO A CA 1
ATOM 4460 C C . PRO A 1 552 ? 5.694 -20.717 9.658 1.00 94.31 552 PRO A C 1
ATOM 4462 O O . PRO A 1 552 ? 6.041 -19.573 9.369 1.00 94.31 552 PRO A O 1
ATOM 4465 N N . ALA A 1 553 ? 6.157 -21.368 10.731 1.00 94.00 553 ALA A N 1
ATOM 4466 C CA . ALA A 1 553 ? 6.915 -20.731 11.815 1.00 94.00 553 ALA A CA 1
ATOM 4467 C C . ALA A 1 553 ? 8.094 -19.861 11.338 1.00 94.00 553 ALA A C 1
ATOM 4469 O O . ALA A 1 553 ? 8.241 -18.740 11.806 1.00 94.00 553 ALA A O 1
ATOM 4470 N N . GLU A 1 554 ? 8.877 -20.339 10.368 1.00 92.88 554 GLU A N 1
ATOM 4471 C CA . GLU A 1 554 ? 10.020 -19.605 9.804 1.00 92.88 554 GLU A CA 1
ATOM 4472 C C . GLU A 1 554 ? 9.599 -18.285 9.133 1.00 92.88 554 GLU A C 1
ATOM 4474 O O . GLU A 1 554 ? 10.144 -17.223 9.430 1.00 92.88 554 GLU A O 1
ATOM 4479 N N . LYS A 1 555 ? 8.574 -18.325 8.272 1.00 93.31 555 LYS A N 1
ATOM 4480 C CA . LYS A 1 555 ? 8.043 -17.128 7.598 1.00 93.31 555 LYS A CA 1
ATOM 4481 C C . LYS A 1 555 ? 7.326 -16.199 8.576 1.00 93.31 555 LYS A C 1
ATOM 4483 O O . LYS A 1 555 ? 7.438 -14.981 8.467 1.00 93.31 555 LYS A O 1
ATOM 4488 N N . ALA A 1 556 ? 6.605 -16.764 9.543 1.00 94.69 556 ALA A N 1
ATOM 4489 C CA . ALA A 1 556 ? 5.952 -16.001 10.597 1.00 94.69 556 ALA A CA 1
ATOM 4490 C C . ALA A 1 556 ? 6.975 -15.218 11.435 1.00 94.69 556 ALA A C 1
ATOM 4492 O O . ALA A 1 556 ? 6.778 -14.027 11.676 1.00 94.69 556 ALA A O 1
ATOM 4493 N N . GLU A 1 557 ? 8.081 -15.853 11.835 1.00 95.50 557 GLU A N 1
ATOM 4494 C CA . GLU A 1 557 ? 9.177 -15.209 12.564 1.00 95.50 557 GLU A CA 1
ATOM 4495 C C . GLU A 1 557 ? 9.833 -14.103 11.727 1.00 95.50 557 GLU A C 1
ATOM 4497 O O . GLU A 1 557 ? 10.015 -12.990 12.223 1.00 95.50 557 GLU A O 1
ATOM 4502 N N . TYR A 1 558 ? 10.091 -14.366 10.442 1.00 95.00 558 TYR A N 1
ATOM 4503 C CA . TYR A 1 558 ? 10.659 -13.396 9.504 1.00 95.00 558 TYR A CA 1
ATOM 4504 C C . TYR A 1 558 ? 9.812 -12.118 9.378 1.00 95.00 558 TYR A C 1
ATOM 4506 O O . TYR A 1 558 ? 10.295 -11.021 9.670 1.00 95.00 558 TYR A O 1
ATOM 4514 N N . TYR A 1 559 ? 8.530 -12.237 9.017 1.00 97.12 559 TYR A N 1
ATOM 4515 C CA . TYR A 1 559 ? 7.665 -11.062 8.857 1.00 97.12 559 TYR A CA 1
ATOM 4516 C C . TYR A 1 559 ? 7.350 -10.377 10.195 1.00 97.12 559 TYR A C 1
ATOM 4518 O O . TYR A 1 559 ? 7.228 -9.154 10.242 1.00 97.12 559 TYR A O 1
ATOM 4526 N N . THR A 1 560 ? 7.289 -11.124 11.305 1.00 97.62 560 THR A N 1
ATOM 4527 C CA . THR A 1 560 ? 7.141 -10.532 12.648 1.00 97.62 560 THR A CA 1
ATOM 4528 C C . THR A 1 560 ? 8.361 -9.694 13.026 1.00 97.62 560 THR A C 1
ATOM 4530 O O . THR A 1 560 ? 8.207 -8.596 13.565 1.00 97.62 560 THR A O 1
ATOM 4533 N N . LYS A 1 561 ? 9.573 -10.182 12.735 1.00 96.38 561 LYS A N 1
ATOM 4534 C CA . LYS A 1 561 ? 10.816 -9.438 12.957 1.00 96.38 561 LYS A CA 1
ATOM 4535 C C . LYS A 1 561 ? 10.816 -8.125 12.176 1.00 96.38 561 LYS A C 1
ATOM 4537 O O . LYS A 1 561 ? 11.062 -7.073 12.762 1.00 96.38 561 LYS A O 1
ATOM 4542 N N . ILE A 1 562 ? 10.474 -8.165 10.889 1.00 97.00 562 ILE A N 1
ATOM 4543 C CA . ILE A 1 562 ? 10.415 -6.958 10.051 1.00 97.00 562 ILE A CA 1
ATOM 4544 C C . ILE A 1 562 ? 9.356 -5.985 10.570 1.00 97.00 562 ILE A C 1
ATOM 4546 O O . ILE A 1 562 ? 9.648 -4.803 10.731 1.00 97.00 562 ILE A O 1
ATOM 4550 N N . ALA A 1 563 ? 8.163 -6.464 10.931 1.00 98.38 563 ALA A N 1
ATOM 4551 C CA . ALA A 1 563 ? 7.133 -5.610 11.517 1.00 98.38 563 ALA A CA 1
ATOM 4552 C C . ALA A 1 563 ? 7.628 -4.893 12.787 1.00 98.38 563 ALA A C 1
ATOM 4554 O O . ALA A 1 563 ? 7.409 -3.693 12.945 1.00 98.38 563 ALA A O 1
ATOM 4555 N N . LYS A 1 564 ? 8.362 -5.585 13.669 1.00 98.31 564 LYS A N 1
ATOM 4556 C CA . LYS A 1 564 ? 8.980 -4.966 14.855 1.00 98.31 564 LYS A CA 1
ATOM 4557 C C . LYS A 1 564 ? 10.048 -3.931 14.508 1.00 98.31 564 LYS A C 1
ATOM 4559 O O . LYS A 1 564 ? 10.164 -2.942 15.229 1.00 98.31 564 LYS A O 1
ATOM 4564 N N . GLN A 1 565 ? 10.822 -4.140 13.445 1.00 97.81 565 GLN A N 1
ATOM 4565 C CA . GLN A 1 565 ? 11.814 -3.173 12.961 1.00 97.81 565 GLN A CA 1
ATOM 4566 C C . GLN A 1 565 ? 11.144 -1.927 12.366 1.00 97.81 565 GLN A C 1
ATOM 4568 O O . GLN A 1 565 ? 11.558 -0.810 12.672 1.00 97.81 565 GLN A O 1
ATOM 4573 N N . LEU A 1 566 ? 10.061 -2.097 11.598 1.00 98.44 566 LEU A N 1
ATOM 4574 C CA . LEU A 1 566 ? 9.245 -0.987 11.097 1.00 98.44 566 LEU A CA 1
ATOM 4575 C C . LEU A 1 566 ? 8.665 -0.164 12.251 1.00 98.44 566 LEU A C 1
ATOM 4577 O O . LEU A 1 566 ? 8.784 1.058 12.262 1.00 98.44 566 LEU A O 1
ATOM 4581 N N . VAL A 1 567 ? 8.085 -0.819 13.261 1.00 98.56 567 VAL A N 1
ATOM 4582 C CA . VAL A 1 567 ? 7.535 -0.116 14.429 1.00 98.56 567 VAL A CA 1
ATOM 4583 C C . VAL A 1 567 ? 8.645 0.580 15.230 1.00 98.56 567 VAL A C 1
ATOM 4585 O O . VAL A 1 567 ? 8.448 1.710 15.670 1.00 98.56 567 VAL A O 1
ATOM 4588 N N . ALA A 1 568 ? 9.832 -0.021 15.368 1.00 98.25 568 ALA A N 1
ATOM 4589 C CA . ALA A 1 568 ? 10.983 0.632 16.003 1.00 98.25 568 ALA A CA 1
ATOM 4590 C C . ALA A 1 568 ? 11.415 1.906 15.265 1.00 98.25 568 ALA A C 1
ATOM 4592 O O . ALA A 1 568 ? 11.675 2.934 15.898 1.00 98.25 568 ALA A O 1
ATOM 4593 N N . ALA A 1 569 ? 11.462 1.850 13.933 1.00 97.75 569 ALA A N 1
ATOM 4594 C CA . ALA A 1 569 ? 11.762 2.997 13.088 1.00 97.75 569 ALA A CA 1
ATOM 4595 C C . ALA A 1 569 ? 10.709 4.101 13.240 1.00 97.75 569 ALA A C 1
ATOM 4597 O O . ALA A 1 569 ? 11.068 5.258 13.444 1.00 97.75 569 ALA A O 1
ATOM 4598 N N . LEU A 1 570 ? 9.419 3.749 13.242 1.00 98.50 570 LEU A N 1
ATOM 4599 C CA . LEU A 1 570 ? 8.330 4.701 13.475 1.00 98.50 570 LEU A CA 1
ATOM 4600 C C . LEU A 1 570 ? 8.432 5.364 14.853 1.00 98.50 570 LEU A C 1
ATOM 4602 O O . LEU A 1 570 ? 8.336 6.585 14.943 1.00 98.50 570 LEU A O 1
ATOM 4606 N N . VAL A 1 571 ? 8.698 4.596 15.914 1.00 97.88 571 VAL A N 1
ATOM 4607 C CA . VAL A 1 571 ? 8.908 5.139 17.270 1.00 97.88 571 VAL A CA 1
ATOM 4608 C C . VAL A 1 571 ? 10.106 6.088 17.319 1.00 97.88 571 VAL A C 1
ATOM 4610 O O . VAL A 1 571 ? 10.054 7.112 17.993 1.00 97.88 571 VAL A O 1
ATOM 4613 N N . THR A 1 572 ? 11.182 5.762 16.606 1.00 96.50 572 THR A N 1
ATOM 4614 C CA . THR A 1 572 ? 12.430 6.537 16.640 1.00 96.50 572 THR A CA 1
ATOM 4615 C C . THR A 1 572 ? 12.346 7.816 15.808 1.00 96.50 572 THR A C 1
ATOM 4617 O O . THR A 1 572 ? 12.884 8.846 16.211 1.00 96.50 572 THR A O 1
ATOM 4620 N N . HIS A 1 573 ? 11.704 7.755 14.641 1.00 96.12 573 HIS A N 1
ATOM 4621 C CA . HIS A 1 573 ? 11.780 8.806 13.626 1.00 96.12 573 HIS A CA 1
ATOM 4622 C C . HIS A 1 573 ? 10.483 9.595 13.438 1.00 96.12 573 HIS A C 1
ATOM 4624 O O . HIS A 1 573 ? 10.537 10.692 12.892 1.00 96.12 573 HIS A O 1
ATOM 4630 N N . CYS A 1 574 ? 9.328 9.061 13.846 1.00 97.69 574 CYS A N 1
ATOM 4631 C CA . CYS A 1 574 ? 8.026 9.634 13.489 1.00 97.69 574 CYS A CA 1
ATOM 4632 C C . CYS A 1 574 ? 7.077 9.829 14.677 1.00 97.69 574 CYS A C 1
ATOM 4634 O O . CYS A 1 574 ? 6.181 10.667 14.593 1.00 97.69 574 CYS A O 1
ATOM 4636 N N . ALA A 1 575 ? 7.218 9.066 15.761 1.00 97.44 575 ALA A N 1
ATOM 4637 C CA . ALA A 1 575 ? 6.292 9.141 16.884 1.00 97.44 575 ALA A CA 1
ATOM 4638 C C . ALA A 1 575 ? 6.362 10.503 17.588 1.00 97.44 575 ALA A C 1
ATOM 4640 O O . ALA A 1 575 ? 7.432 11.007 17.938 1.00 97.44 575 ALA A O 1
ATOM 4641 N N . VAL A 1 576 ? 5.191 11.085 17.836 1.00 95.81 576 VAL A N 1
ATOM 4642 C CA . VAL A 1 576 ? 5.066 12.343 18.571 1.00 95.81 576 VAL A CA 1
ATOM 4643 C C . VAL A 1 576 ? 5.355 12.083 20.049 1.00 95.81 576 VAL A C 1
ATOM 4645 O O . VAL A 1 576 ? 4.667 11.302 20.705 1.00 95.81 576 VAL A O 1
ATOM 4648 N N . SER A 1 577 ? 6.379 12.749 20.583 1.00 86.00 577 SER A N 1
ATOM 4649 C CA . SER A 1 577 ? 6.788 12.636 21.992 1.00 86.00 577 SER A CA 1
ATOM 4650 C C . SER A 1 577 ? 6.473 13.878 22.835 1.00 86.00 577 SER A C 1
ATOM 4652 O O . SER A 1 577 ? 6.457 13.788 24.061 1.00 86.00 577 SER A O 1
ATOM 4654 N N . ASP A 1 578 ? 6.185 15.022 22.202 1.00 89.38 578 ASP A N 1
ATOM 4655 C CA . ASP A 1 578 ? 5.805 16.271 22.872 1.00 89.38 578 ASP A CA 1
ATOM 4656 C C . ASP A 1 578 ? 4.484 16.811 22.283 1.00 89.38 578 ASP A C 1
ATOM 4658 O O . ASP A 1 578 ? 4.453 17.184 21.105 1.00 89.38 578 ASP A O 1
ATOM 4662 N N . PRO A 1 579 ? 3.407 16.932 23.088 1.00 88.31 579 PRO A N 1
ATOM 4663 C CA . PRO A 1 579 ? 2.135 17.526 22.667 1.00 88.31 579 PRO A CA 1
ATOM 4664 C C . PRO A 1 579 ? 2.233 18.973 22.153 1.00 88.31 579 PRO A C 1
ATOM 4666 O O . PRO A 1 579 ? 1.280 19.488 21.568 1.00 88.31 579 PRO A O 1
ATOM 4669 N N . LYS A 1 580 ? 3.357 19.666 22.388 1.00 91.38 580 LYS A N 1
ATOM 4670 C CA . LYS A 1 580 ? 3.638 20.995 21.819 1.00 91.38 580 LYS A CA 1
ATOM 4671 C C . LYS A 1 580 ? 4.061 20.957 20.353 1.00 91.38 580 LYS A C 1
ATOM 4673 O O . LYS A 1 580 ? 4.057 22.008 19.720 1.00 91.38 580 LYS A O 1
ATOM 4678 N N . ILE A 1 581 ? 4.473 19.799 19.840 1.00 93.62 581 ILE A N 1
ATOM 4679 C CA . ILE A 1 581 ? 4.904 19.620 18.447 1.00 93.62 581 ILE A CA 1
ATOM 4680 C C . ILE A 1 581 ? 3.720 19.199 17.580 1.00 93.62 581 ILE A C 1
ATOM 4682 O O . ILE A 1 581 ? 3.607 19.636 16.440 1.00 93.62 581 ILE A O 1
ATOM 4686 N N . SER A 1 582 ? 2.844 18.352 18.117 1.00 97.06 582 SER A N 1
ATOM 4687 C CA . SER A 1 582 ? 1.686 17.838 17.401 1.00 97.06 582 SER A CA 1
ATOM 4688 C C . SER A 1 582 ? 0.622 17.344 18.372 1.00 97.06 582 SER A C 1
ATOM 4690 O O . SER A 1 582 ? 0.928 16.923 19.487 1.00 97.06 582 SER A O 1
ATOM 4692 N N . ASN A 1 583 ? -0.633 17.349 17.928 1.00 96.19 583 ASN A N 1
ATOM 4693 C CA . ASN A 1 583 ? -1.713 16.610 18.580 1.00 96.19 583 ASN A CA 1
ATOM 4694 C C . ASN A 1 583 ? -2.048 15.282 17.862 1.00 96.19 583 ASN A C 1
ATOM 4696 O O . ASN A 1 583 ? -3.061 14.661 18.177 1.00 96.19 583 ASN A O 1
ATOM 4700 N N . GLY A 1 584 ? -1.237 14.848 16.895 1.00 96.69 584 GLY A N 1
ATOM 4701 C CA . GLY A 1 584 ? -1.280 13.508 16.307 1.00 96.69 584 GLY A CA 1
ATOM 4702 C C . GLY A 1 584 ? -0.415 12.506 17.066 1.00 96.69 584 GLY A C 1
ATOM 4703 O O . GLY A 1 584 ? 0.188 12.844 18.083 1.00 96.69 584 GLY A O 1
ATOM 4704 N N . GLN A 1 585 ? -0.369 11.269 16.578 1.00 97.50 585 GLN A N 1
ATOM 4705 C CA . GLN A 1 585 ? 0.508 10.224 17.114 1.00 97.50 585 GLN A CA 1
ATOM 4706 C C . GLN A 1 585 ? 1.752 10.018 16.247 1.00 97.50 585 GLN A C 1
ATOM 4708 O O . GLN A 1 585 ? 2.818 9.704 16.780 1.00 97.50 585 GLN A O 1
ATOM 4713 N N . LEU A 1 586 ? 1.625 10.205 14.929 1.00 97.56 586 LEU A N 1
ATOM 4714 C CA . LEU A 1 586 ? 2.668 9.881 13.962 1.00 97.56 586 LEU A CA 1
ATOM 4715 C C . LEU A 1 586 ? 2.875 11.007 12.933 1.00 97.56 586 LEU A C 1
ATOM 4717 O O . LEU A 1 586 ? 1.984 11.306 12.141 1.00 97.56 586 LEU A O 1
ATOM 4721 N N . LEU A 1 587 ? 4.073 11.599 12.932 1.00 98.25 587 LEU A N 1
ATOM 4722 C CA . LEU A 1 587 ? 4.528 12.614 11.972 1.00 98.25 587 LEU A CA 1
ATOM 4723 C C . LEU A 1 587 ? 4.894 11.993 10.614 1.00 98.25 587 LEU A C 1
ATOM 4725 O O . LEU A 1 587 ? 4.990 10.771 10.479 1.00 98.25 587 LEU A O 1
ATOM 4729 N N . HIS A 1 588 ? 5.192 12.846 9.630 1.00 97.69 588 HIS A N 1
ATOM 4730 C CA . HIS A 1 588 ? 5.776 12.470 8.334 1.00 97.69 588 HIS A CA 1
ATOM 4731 C C . HIS A 1 588 ? 4.898 11.549 7.479 1.00 97.69 588 HIS A C 1
ATOM 4733 O O . HIS A 1 588 ? 5.385 10.672 6.762 1.00 97.69 588 HIS A O 1
ATOM 4739 N N . GLY A 1 589 ? 3.584 11.727 7.575 1.00 97.88 589 GLY A N 1
ATOM 4740 C CA . GLY A 1 589 ? 2.617 11.105 6.691 1.00 97.88 589 GLY A CA 1
ATOM 4741 C C . GLY A 1 589 ? 2.344 11.962 5.452 1.00 97.88 589 GLY A C 1
ATOM 4742 O O . GLY A 1 589 ? 2.524 13.178 5.462 1.00 97.88 589 GLY A O 1
ATOM 4743 N N . THR A 1 590 ? 1.863 11.336 4.374 1.00 97.88 590 THR A N 1
ATOM 4744 C CA . THR A 1 590 ? 1.500 12.064 3.145 1.00 97.88 590 THR A CA 1
ATOM 4745 C C . THR A 1 590 ? 0.103 11.674 2.659 1.00 97.88 590 THR A C 1
ATOM 4747 O O . THR A 1 590 ? -0.086 10.585 2.123 1.00 97.88 590 THR A O 1
ATOM 4750 N N . TYR A 1 591 ? -0.897 12.560 2.789 1.00 97.06 591 TYR A N 1
ATOM 4751 C CA . TYR A 1 591 ? -2.255 12.330 2.263 1.00 97.06 591 TYR A CA 1
ATOM 4752 C C . TYR A 1 591 ? -2.230 12.270 0.728 1.00 97.06 591 TYR A C 1
ATOM 4754 O O . TYR A 1 591 ? -2.551 11.235 0.151 1.00 97.06 591 TYR A O 1
ATOM 4762 N N . ALA A 1 592 ? -1.835 13.345 0.045 1.00 95.50 592 ALA A N 1
ATOM 4763 C CA . ALA A 1 592 ? -1.692 13.359 -1.410 1.00 95.50 592 ALA A CA 1
ATOM 4764 C C . ALA A 1 592 ? -0.619 14.363 -1.830 1.00 95.50 592 ALA A C 1
ATOM 4766 O O . ALA A 1 592 ? -0.717 15.551 -1.520 1.00 95.50 592 ALA A O 1
ATOM 4767 N N . ARG A 1 593 ? 0.379 13.887 -2.575 1.00 95.75 593 ARG A N 1
ATOM 4768 C CA . ARG A 1 593 ? 1.464 14.698 -3.131 1.00 95.75 593 ARG A CA 1
ATOM 4769 C C . ARG A 1 593 ? 1.242 14.878 -4.629 1.00 95.75 593 ARG A C 1
ATOM 4771 O O . ARG A 1 593 ? 1.096 13.909 -5.370 1.00 95.75 593 ARG A O 1
ATOM 4778 N N . LYS A 1 594 ? 1.189 16.130 -5.074 1.00 94.69 594 LYS A N 1
ATOM 4779 C CA . LYS A 1 594 ? 1.091 16.484 -6.489 1.00 94.69 594 LYS A CA 1
ATOM 4780 C C . LYS A 1 594 ? 2.418 16.200 -7.195 1.00 94.69 594 LYS A C 1
ATOM 4782 O O . LYS A 1 594 ? 3.468 16.593 -6.697 1.00 94.69 594 LYS A O 1
ATOM 4787 N N . SER A 1 595 ? 2.334 15.610 -8.383 1.00 91.69 595 SER A N 1
ATOM 4788 C CA . SER A 1 595 ? 3.424 15.499 -9.355 1.00 91.69 595 SER A CA 1
ATOM 4789 C C . SER A 1 595 ? 2.986 16.054 -10.717 1.00 91.69 595 SER A C 1
ATOM 4791 O O . SER A 1 595 ? 1.820 16.413 -10.910 1.00 91.69 595 SER A O 1
ATOM 4793 N N . ASP A 1 596 ? 3.909 16.101 -11.678 1.00 89.31 596 ASP A N 1
ATOM 4794 C CA . ASP A 1 596 ? 3.595 16.448 -13.071 1.00 89.31 596 ASP A CA 1
ATOM 4795 C C . ASP A 1 596 ? 2.810 15.344 -13.803 1.00 89.31 596 ASP A C 1
ATOM 4797 O O . ASP A 1 596 ? 2.253 15.587 -14.874 1.00 89.31 596 ASP A O 1
ATOM 4801 N N . PHE A 1 597 ? 2.735 14.140 -13.227 1.00 87.06 597 PHE A N 1
ATOM 4802 C CA . PHE A 1 597 ? 2.105 12.972 -13.849 1.00 87.06 597 PHE A CA 1
ATOM 4803 C C . PHE A 1 597 ? 0.808 12.532 -13.163 1.00 87.06 597 PHE A C 1
ATOM 4805 O O . PHE A 1 597 ? 0.175 11.589 -13.633 1.00 87.06 597 PHE A O 1
ATOM 4812 N N . ASN A 1 598 ? 0.399 13.187 -12.072 1.00 87.44 598 ASN A N 1
ATOM 4813 C CA . ASN A 1 598 ? -0.823 12.852 -11.348 1.00 87.44 598 ASN A CA 1
ATOM 4814 C C . ASN A 1 598 ? -1.824 14.017 -11.308 1.00 87.44 598 ASN A C 1
ATOM 4816 O O . ASN A 1 598 ? -1.522 15.167 -11.628 1.00 87.44 598 ASN A O 1
ATOM 4820 N N . THR A 1 599 ? -3.070 13.704 -10.954 1.00 83.75 599 THR A N 1
ATOM 4821 C CA . THR A 1 599 ? -4.188 14.660 -11.023 1.00 83.75 599 THR A CA 1
ATOM 4822 C C . THR A 1 599 ? -4.513 15.314 -9.682 1.00 83.75 599 THR A C 1
ATOM 4824 O O . THR A 1 599 ? -5.449 16.111 -9.596 1.00 83.75 599 THR A O 1
ATOM 4827 N N . VAL A 1 600 ? -3.788 14.965 -8.617 1.00 89.50 600 VAL A N 1
ATOM 4828 C CA . VAL A 1 600 ? -4.082 15.433 -7.259 1.00 89.50 600 VAL A CA 1
ATOM 4829 C C . VAL A 1 600 ? -3.458 16.797 -6.974 1.00 89.50 600 VAL A C 1
ATOM 4831 O O . VAL A 1 600 ? -2.605 17.313 -7.697 1.00 89.50 600 VAL A O 1
ATOM 4834 N N . ARG A 1 601 ? -3.927 17.424 -5.896 1.00 92.44 601 ARG A N 1
ATOM 4835 C CA . ARG A 1 601 ? -3.300 18.607 -5.303 1.00 92.44 601 ARG A CA 1
ATOM 4836 C C . ARG A 1 601 ? -2.594 18.191 -4.022 1.00 92.44 601 ARG A C 1
ATOM 4838 O O . ARG A 1 601 ? -3.023 17.232 -3.385 1.00 92.44 601 ARG A O 1
ATOM 4845 N N . ASN A 1 602 ? -1.562 18.944 -3.644 1.00 95.81 602 ASN A N 1
ATOM 4846 C CA . ASN A 1 602 ? -0.933 18.776 -2.340 1.00 95.81 602 ASN A CA 1
ATOM 4847 C C . ASN A 1 602 ? -1.989 18.923 -1.244 1.00 95.81 602 ASN A C 1
ATOM 4849 O O . ASN A 1 602 ? -2.672 19.945 -1.165 1.00 95.81 602 ASN A O 1
ATOM 4853 N N . ARG A 1 603 ? -2.112 17.887 -0.423 1.00 95.62 603 ARG A N 1
ATOM 4854 C CA . ARG A 1 603 ? -2.953 17.835 0.770 1.00 95.62 603 ARG A CA 1
ATOM 4855 C C . ARG A 1 603 ? -2.215 16.977 1.785 1.00 95.62 603 ARG A C 1
ATOM 4857 O O . ARG A 1 603 ? -1.746 15.906 1.410 1.00 95.62 603 ARG A O 1
ATOM 4864 N N . GLY A 1 604 ? -2.102 17.454 3.026 1.00 96.25 604 GLY A N 1
ATOM 4865 C CA . GLY A 1 604 ? -1.466 16.726 4.129 1.00 96.25 604 GLY A CA 1
ATOM 4866 C C . GLY A 1 604 ? -0.106 16.128 3.771 1.00 96.25 604 GLY A C 1
ATOM 4867 O O . GLY A 1 604 ? 0.069 14.930 3.949 1.00 96.25 604 GLY A O 1
ATOM 4868 N N . VAL A 1 605 ? 0.784 16.911 3.155 1.00 97.69 605 VAL A N 1
ATOM 4869 C CA . VAL A 1 605 ? 2.122 16.460 2.747 1.00 97.69 605 VAL A CA 1
ATOM 4870 C C . VAL A 1 605 ? 3.094 16.744 3.882 1.00 97.69 605 VAL A C 1
ATOM 4872 O O . VAL A 1 605 ? 3.227 17.907 4.243 1.00 97.69 605 VAL A O 1
ATOM 4875 N N . ASP A 1 606 ? 3.784 15.711 4.369 1.00 97.44 606 ASP A N 1
ATOM 4876 C CA . ASP A 1 606 ? 4.652 15.788 5.555 1.00 97.44 606 ASP A CA 1
ATOM 4877 C C . ASP A 1 606 ? 3.894 16.259 6.813 1.00 97.44 606 ASP A C 1
ATOM 4879 O O . ASP A 1 606 ? 4.303 17.162 7.534 1.00 97.44 606 ASP A O 1
ATOM 4883 N N . GLU A 1 607 ? 2.735 15.642 7.043 1.00 98.25 607 GLU A N 1
ATOM 4884 C CA . GLU A 1 607 ? 1.787 15.962 8.113 1.00 98.25 607 GLU A CA 1
ATOM 4885 C C . GLU A 1 607 ? 1.350 14.675 8.827 1.00 98.25 607 GLU A C 1
ATOM 4887 O O . GLU A 1 607 ? 1.487 13.566 8.300 1.00 98.25 607 GLU A O 1
ATOM 4892 N N . CYS A 1 608 ? 0.751 14.796 10.008 1.00 98.25 608 CYS A N 1
ATOM 4893 C CA . CYS A 1 608 ? 0.026 13.684 10.615 1.00 98.25 608 CYS A CA 1
ATOM 4894 C C . CYS A 1 608 ? -1.201 13.328 9.762 1.00 98.25 608 CYS A C 1
ATOM 4896 O O . CYS A 1 608 ? -1.865 14.201 9.189 1.00 98.25 608 CYS A O 1
ATOM 4898 N N . ASN A 1 609 ? -1.550 12.043 9.711 1.00 97.94 609 ASN A N 1
ATOM 4899 C CA . ASN A 1 609 ? -2.823 11.593 9.155 1.00 97.94 609 ASN A CA 1
ATOM 4900 C C . ASN A 1 609 ? -3.505 10.546 10.040 1.00 97.94 609 ASN A C 1
ATOM 4902 O O . ASN A 1 609 ? -2.866 9.747 10.721 1.00 97.94 609 ASN A O 1
ATOM 4906 N N . THR A 1 610 ? -4.835 10.615 10.076 1.00 97.94 610 THR A N 1
ATOM 4907 C CA . THR A 1 610 ? -5.641 9.911 11.093 1.00 97.94 610 THR A CA 1
ATOM 4908 C C . THR A 1 610 ? -5.559 8.395 10.959 1.00 97.94 610 THR A C 1
ATOM 4910 O O . THR A 1 610 ? -5.575 7.683 11.959 1.00 97.94 610 THR A O 1
ATOM 4913 N N . TRP A 1 611 ? -5.419 7.886 9.735 1.00 98.69 611 TRP A N 1
ATOM 4914 C CA . TRP A 1 611 ? -5.193 6.462 9.512 1.00 98.69 611 TRP A CA 1
ATOM 4915 C C . TRP A 1 611 ? -3.786 6.039 9.952 1.00 98.69 611 TRP A C 1
ATOM 4917 O O . TRP A 1 611 ? -3.646 4.978 10.546 1.00 98.69 611 TRP A O 1
ATOM 4927 N N . GLY A 1 612 ? -2.752 6.857 9.725 1.00 98.62 612 GLY A N 1
ATOM 4928 C CA . GLY A 1 612 ? -1.399 6.605 10.222 1.00 98.62 612 GLY A CA 1
ATOM 4929 C C . GLY A 1 612 ? -1.358 6.527 11.746 1.00 98.62 612 GLY A C 1
ATOM 4930 O O . GLY A 1 612 ? -0.796 5.572 12.277 1.00 98.62 612 GLY A O 1
ATOM 4931 N N . ASP A 1 613 ? -2.032 7.458 12.433 1.00 98.75 613 ASP A N 1
ATOM 4932 C CA . ASP A 1 613 ? -2.218 7.417 13.890 1.00 98.75 613 ASP A CA 1
ATOM 4933 C C . ASP A 1 613 ? -2.886 6.099 14.330 1.00 98.75 613 ASP A C 1
ATOM 4935 O O . ASP A 1 613 ? -2.391 5.414 15.228 1.00 98.75 613 ASP A O 1
ATOM 4939 N N . TYR A 1 614 ? -3.987 5.717 13.673 1.00 98.81 614 TYR A N 1
ATOM 4940 C CA . TYR A 1 614 ? -4.728 4.496 13.993 1.00 98.81 614 TYR A CA 1
ATOM 4941 C C . TYR A 1 614 ? -3.901 3.225 13.775 1.00 98.81 614 TYR A C 1
ATOM 4943 O O . TYR A 1 614 ? -3.794 2.418 14.693 1.00 98.81 614 TYR A O 1
ATOM 4951 N N . TYR A 1 615 ? -3.290 3.036 12.600 1.00 98.88 615 TYR A N 1
ATOM 4952 C CA . TYR A 1 615 ? -2.522 1.821 12.305 1.00 98.88 615 TYR A CA 1
ATOM 4953 C C . TYR A 1 615 ? -1.220 1.748 13.101 1.00 98.88 615 TYR A C 1
ATOM 4955 O O . TYR A 1 615 ? -0.766 0.653 13.423 1.00 98.88 615 TYR A O 1
ATOM 4963 N N . TYR A 1 616 ? -0.633 2.885 13.481 1.00 98.81 616 TYR A N 1
ATOM 4964 C CA . TYR A 1 616 ? 0.479 2.894 14.427 1.00 98.81 616 TYR A CA 1
ATOM 4965 C C . TYR A 1 616 ? 0.029 2.361 15.788 1.00 98.81 616 TYR A C 1
ATOM 4967 O O . TYR A 1 616 ? 0.638 1.430 16.317 1.00 98.81 616 TYR A O 1
ATOM 4975 N N . PHE A 1 617 ? -1.081 2.874 16.323 1.00 98.69 617 PHE A N 1
ATOM 4976 C CA . PHE A 1 617 ? -1.612 2.400 17.597 1.00 98.69 617 PHE A CA 1
ATOM 4977 C C . PHE A 1 617 ? -2.094 0.937 17.519 1.00 98.69 617 PHE A C 1
ATOM 4979 O O . PHE A 1 617 ? -1.904 0.157 18.456 1.00 98.69 617 PHE A O 1
ATOM 4986 N N . GLU A 1 618 ? -2.647 0.520 16.381 1.00 98.75 618 GLU A N 1
ATOM 4987 C CA . GLU A 1 618 ? -3.009 -0.870 16.110 1.00 98.75 618 GLU A CA 1
ATOM 4988 C C . GLU A 1 618 ? -1.771 -1.783 16.137 1.00 98.75 618 GLU A C 1
ATOM 4990 O O . GLU A 1 618 ? -1.776 -2.808 16.821 1.00 98.75 618 GLU A O 1
ATOM 4995 N N . ALA A 1 619 ? -0.685 -1.395 15.460 1.00 98.62 619 ALA A N 1
ATOM 4996 C CA . ALA A 1 619 ? 0.569 -2.146 15.447 1.00 98.62 619 ALA A CA 1
ATOM 4997 C C . ALA A 1 619 ? 1.167 -2.281 16.855 1.00 98.62 619 ALA A C 1
ATOM 4999 O O . ALA A 1 619 ? 1.574 -3.377 17.243 1.00 98.62 619 ALA A O 1
ATOM 5000 N N . LEU A 1 620 ? 1.161 -1.204 17.652 1.00 98.44 620 LEU A N 1
ATOM 5001 C CA . LEU A 1 620 ? 1.580 -1.257 19.057 1.00 98.44 620 LEU A CA 1
ATOM 5002 C C . LEU A 1 620 ? 0.709 -2.237 19.859 1.00 98.44 620 LEU A C 1
ATOM 5004 O O . LEU A 1 620 ? 1.232 -3.096 20.566 1.00 98.44 620 LEU A O 1
ATOM 5008 N N . THR A 1 621 ? -0.615 -2.162 19.706 1.00 98.19 621 THR A N 1
ATOM 5009 C CA . THR A 1 621 ? -1.572 -3.020 20.428 1.00 98.19 621 THR A CA 1
ATOM 5010 C C . THR A 1 621 ? -1.383 -4.501 20.083 1.00 98.19 621 THR A C 1
ATOM 5012 O O . THR A 1 621 ? -1.379 -5.347 20.981 1.00 98.19 621 THR A O 1
ATOM 5015 N N . ARG A 1 622 ? -1.145 -4.816 18.800 1.00 97.75 622 ARG A N 1
ATOM 5016 C CA . ARG A 1 622 ? -0.826 -6.170 18.309 1.00 97.75 622 ARG A CA 1
ATOM 5017 C C . ARG A 1 622 ? 0.476 -6.735 18.873 1.00 97.75 622 ARG A C 1
ATOM 5019 O O . ARG A 1 622 ? 0.607 -7.949 18.976 1.00 97.75 622 ARG A O 1
ATOM 5026 N N . LEU A 1 623 ? 1.451 -5.880 19.184 1.00 97.06 623 LEU A N 1
ATOM 5027 C CA . LEU A 1 623 ? 2.736 -6.302 19.748 1.00 97.06 623 LEU A CA 1
ATOM 5028 C C . LEU A 1 623 ? 2.687 -6.471 21.272 1.00 97.06 623 LEU A C 1
ATOM 5030 O O . LEU A 1 623 ? 3.466 -7.252 21.816 1.00 97.06 623 LEU A O 1
ATOM 5034 N N . VAL A 1 624 ? 1.793 -5.754 21.962 1.00 93.12 624 VAL A N 1
ATOM 5035 C CA . VAL A 1 624 ? 1.623 -5.852 23.424 1.00 93.12 624 VAL A CA 1
ATOM 5036 C C . VAL A 1 624 ? 0.675 -6.986 23.817 1.00 93.12 624 VAL A C 1
ATOM 5038 O O . VAL A 1 624 ? 0.876 -7.627 24.849 1.00 93.12 624 VAL A O 1
ATOM 5041 N N . THR A 1 625 ? -0.357 -7.248 23.015 1.00 89.00 625 THR A N 1
ATOM 5042 C CA . THR A 1 625 ? -1.437 -8.186 23.353 1.00 89.00 625 THR A CA 1
ATOM 5043 C C . THR A 1 625 ? -1.773 -9.112 22.185 1.00 89.00 625 THR A C 1
ATOM 5045 O O . THR A 1 625 ? -1.563 -8.763 21.025 1.00 89.00 625 THR A O 1
ATOM 5048 N N . ASP A 1 626 ? -2.362 -10.279 22.473 1.00 86.25 626 ASP A N 1
ATOM 5049 C CA . ASP A 1 626 ? -3.026 -11.099 21.446 1.00 86.25 626 ASP A CA 1
ATOM 5050 C C . ASP A 1 626 ? -4.380 -10.468 21.077 1.00 86.25 626 ASP A C 1
ATOM 5052 O O . ASP A 1 626 ? -5.454 -10.883 21.523 1.00 86.25 626 ASP A O 1
ATOM 5056 N N . TRP A 1 627 ? -4.298 -9.355 20.348 1.00 93.25 627 TRP A N 1
ATOM 5057 C CA . TRP A 1 627 ? -5.415 -8.449 20.126 1.00 93.25 627 TRP A CA 1
ATOM 5058 C C . TRP A 1 627 ? -6.492 -9.045 19.209 1.00 93.25 627 TRP A C 1
ATOM 5060 O O . TRP A 1 627 ? -6.221 -9.552 18.110 1.00 93.25 627 TRP A O 1
ATOM 5070 N N . LYS A 1 628 ? -7.754 -8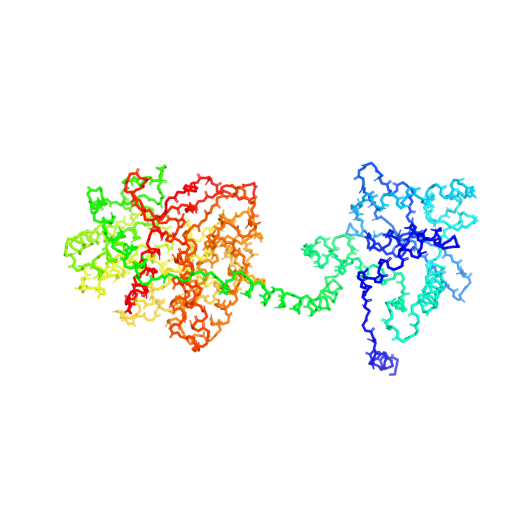.922 19.641 1.00 91.00 628 LYS A N 1
ATOM 5071 C CA . LYS A 1 628 ? -8.931 -9.297 18.852 1.00 91.00 628 LYS A CA 1
ATOM 5072 C C . LYS A 1 628 ? -9.300 -8.164 17.902 1.00 91.00 628 LYS A C 1
ATOM 5074 O O . LYS A 1 628 ? -10.002 -7.229 18.263 1.00 91.00 628 LYS A O 1
ATOM 5079 N N . VAL A 1 629 ? -8.850 -8.309 16.665 1.00 93.56 629 VAL A N 1
ATOM 5080 C CA . VAL A 1 629 ? -8.987 -7.298 15.613 1.00 93.56 629 VAL A CA 1
ATOM 5081 C C . VAL A 1 629 ? -10.437 -6.837 15.382 1.00 93.56 629 VAL A C 1
ATOM 5083 O O . VAL A 1 629 ? -11.386 -7.635 15.391 1.00 93.56 629 VAL A O 1
ATOM 5086 N N . TYR A 1 630 ? -10.606 -5.536 15.130 1.00 96.31 630 TYR A N 1
ATOM 5087 C CA . TYR A 1 630 ? -11.900 -4.949 14.748 1.00 96.31 630 TYR A CA 1
ATOM 5088 C C . TYR A 1 630 ? -12.329 -5.358 13.341 1.00 96.31 630 TYR A C 1
ATOM 5090 O O . TYR A 1 630 ? -13.524 -5.549 13.110 1.00 96.31 630 TYR A O 1
ATOM 5098 N N . TRP A 1 631 ? -11.349 -5.541 12.457 1.00 94.56 631 TRP A N 1
ATOM 5099 C CA . TRP A 1 631 ? -11.501 -6.018 11.087 1.00 94.56 631 TRP A CA 1
ATOM 5100 C C . TRP A 1 631 ? -12.122 -7.411 11.020 1.00 94.56 631 TRP A C 1
ATOM 5102 O O . TRP A 1 631 ? -11.883 -8.253 11.919 1.00 94.56 631 TRP A O 1
#

Radius of gyration: 32.0 Å; chains: 1; bounding box: 79×58×97 Å

Sequence (631 aa):
MLKELKLSHDADGEKRKALTVEQQNLLFAFLSEHEQYHHWYPVFYIMCNTGMRVGEITGLRWRDVDLDEKLISVNHTLVYYNHRDEKGCYFSINTPKTKAGERTIPMTDEVKAAFIMEREYQYEAQIQSVGRVDGYDDFIFVNKDGNVQNQGALNKALKRIIRDCNCEVLERDGVDSNPVLLPNFSCHHLRHTFATRLCEWGINLKVIQDVLGHADVSTTMNIYVDVTNDLKKKELNSFSEYLNNNLTNKPEITTEQLNTAIANAVQQVRTNLLKFSEKYKYSNSENNFYEASEIVEWTTGFWTGEVWLAYENSGDELFKETALKQVDSFLNRIENHIDTNHHDMGFLYSPSCVAAYKLTGSETAKKAALLAADNLISRFQEKGQFIQAWGELGAEDNYRLIIDCLLNLPLLYWATDVTGDAKYADIAQRHITTALKLVMRRDSSTFHTYFFDKATGEPTRGVTAQGYRDGSAWARGQAWGIYGVALGYKYVRDPEYVEIFEKVTDFFIEHLPENLVPYWDFDFTDGSDEPRDSSSSAIAACGMLEMAKYLPAEKAEYYTKIAKQLVAALVTHCAVSDPKISNGQLLHGTYARKSDFNTVRNRGVDECNTWGDYYYFEALTRLVTDWKVYW